Protein AF-0000000076089918 (afdb_homodimer)

Nearest PDB structures (foldseek):
  2jd4-assembly1_A  TM=7.701E-01  e=1.187E-10  Mus musculus
  1okq-assembly1_A  TM=7.398E-01  e=1.869E-10  Mus musculus
  2jd4-assembly2_B  TM=7.570E-01  e=4.628E-10  Mus musculus
  5mc9-assembly1_A  TM=7.676E-01  e=1.388E-08  Mus musculus
  2r1d-assembly9_I  TM=8.103E-01  e=3.249E-08  Rattus norvegicus

Sequence (406 aa):
MIAHFLIMIEIVRGMTINQKCQSPINILSAKGAYIEPLPKSRVRIDSLKKPFGNGHALSFDFKTTSLSGVLFYLNNANTKEFVGVEIASGFLTYHIKCRRLEAVLTVAAAKVDDGKWHSIVFRRKRKRGRLIVDGKHYFQNYRIACDTEGFASMTLGGIHPSDADFVDSFEGKPGHFEGCIKNVDNTAGILTLPKYTGVSECEMIAHFLIMIEIVRGMTINQKCQSPINILSAKGAYIEPLPKSRVRIDSLKKPFGNGHALSFDFKTTSLSGVLFYLNNANTKEFVGVEIASGFLTYHIKCRRLEAVLTVAAAKVDDGKWHSIVFRRKRKRGRLIVDGKHYFQNYRIACDTEGFASMTLGGIHPSDADFVDSFEGKPGHFEGCIKNVDNTAGILTLPKYTGVSECE

Radius of gyration: 25.66 Å; Cα contacts (8 Å, |Δi|>4): 1100; chains: 2; bounding box: 36×92×83 Å

Organism: Mytilus edulis (NCBI:txid6550)

InterPro domains:
  IPR001791 Laminin G domain [PF02210] (62-184)
  IPR001791 Laminin G domain [PS50025] (32-202)
  IPR001791 Laminin G domain [SM00282] (54-189)
  IPR001791 Laminin G domain [cd00110] (41-184)
  IPR013320 Concanavalin A-like lectin/glucanase domain superfamily [SSF49899] (51-184)
  IPR050372 Neurexin-related cell adhesion and synaptic protein [PTHR15036] (53-185)

Secondary structure (DSSP, 8-state):
--------------------S--S-BTTSTTBEEEPSSTT-EEEE--BSS-TTEEEEEEEEEEE--SEEEEEEEEETTTTEEEEEEEETTEEEEEEEETTEEEEEEEEEEE--SSSEEEEEEEEETTEEEEEETTEEEEEEEE----GGG--EEEESS--GGGTTT----SSPTT---EEEE----TT-BSSPPEEESEE---/--------------------S--S-BTTSTTBEEEPSSTT-EEEE--BSS-BTEEEEEEEEEEE--SEEEEEEEEETTTTEEEEEEEETTEEEEEEEETTEEEEEEEEEEE--SSSEEEEEEEEETTEEEEEETTEEEEEEEE----GGGB-EEEESS--GGGTTT----SSPTT---EEEE----TT-BSSPPEEESEE---

Solvent-accessible surface area (backbone atoms only — not comparable to full-atom values): 20567 Å² total; per-residue (Å²): 133,83,79,76,77,74,76,72,71,71,70,69,73,64,82,63,68,78,66,63,44,70,37,64,54,30,40,68,33,89,49,5,28,18,29,35,72,37,52,71,5,27,34,38,27,72,34,41,64,50,27,42,24,77,49,41,60,46,32,33,35,37,29,21,62,38,41,29,7,36,50,33,35,35,29,21,80,89,77,53,27,38,39,34,36,27,30,54,83,21,20,38,29,39,38,39,37,40,95,91,45,73,50,76,47,72,39,85,86,43,70,54,37,78,62,48,83,40,38,40,37,38,33,27,45,59,35,31,33,35,37,29,47,71,86,39,77,71,42,74,67,47,72,48,95,39,83,38,54,61,26,30,28,39,31,33,27,24,56,57,78,91,44,49,86,60,67,61,81,61,82,46,58,67,19,38,20,34,34,32,36,22,41,36,56,54,84,61,35,61,70,40,72,69,43,51,28,35,26,21,48,40,128,136,83,79,75,76,74,76,72,71,71,70,68,72,64,82,62,68,78,66,66,43,70,38,65,54,31,40,68,34,88,49,5,28,18,31,35,73,36,54,71,4,26,35,36,27,70,34,41,64,52,28,44,24,78,49,46,60,47,32,34,34,37,30,21,62,39,42,30,7,35,50,33,34,35,28,20,80,90,74,55,26,38,39,32,37,27,29,54,83,22,20,40,29,37,40,39,35,38,95,90,45,73,52,74,48,72,39,84,86,44,71,55,36,78,62,46,84,40,38,39,38,38,32,30,45,59,36,30,34,34,37,29,47,69,86,38,75,72,41,75,68,47,73,48,97,39,85,35,56,59,23,29,28,38,31,32,28,24,56,56,80,91,43,48,86,62,67,61,80,62,81,45,58,68,18,37,20,35,34,32,35,22,40,37,55,54,82,62,37,61,71,41,72,69,43,52,28,34,26,20,47,40,128

pLDDT: mean 79.24, std 20.35, range [19.47, 98.5]

Structure (mmCIF, N/CA/C/O backbone):
data_AF-0000000076089918-model_v1
#
loop_
_entity.id
_entity.type
_entity.pdbx_description
1 polymer 'Laminin G domain-containing protein'
#
loop_
_atom_site.group_PDB
_atom_site.id
_atom_site.type_symbol
_atom_site.label_atom_id
_atom_site.label_alt_id
_atom_site.label_comp_id
_atom_site.label_asym_id
_atom_site.label_entity_id
_atom_site.label_seq_id
_atom_site.pdbx_PDB_ins_code
_atom_site.Cartn_x
_atom_site.Cartn_y
_atom_site.Ca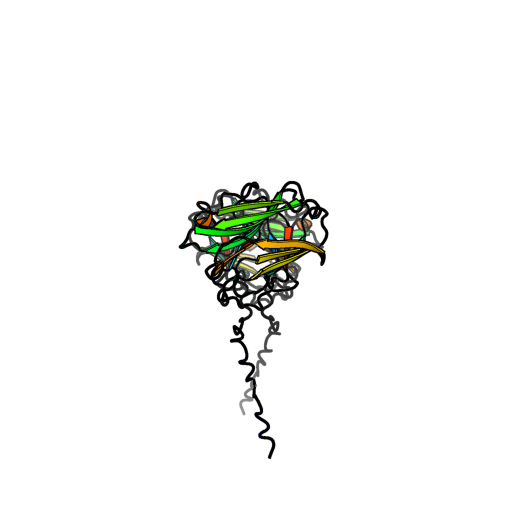rtn_z
_atom_site.occupancy
_atom_site.B_iso_or_equiv
_atom_site.auth_seq_id
_atom_site.auth_comp_id
_atom_site.auth_asym_id
_atom_site.auth_atom_id
_atom_site.pdbx_PDB_model_num
ATOM 1 N N . MET A 1 1 ? 4.102 19.062 61.062 1 23.31 1 MET A N 1
ATOM 2 C CA . MET A 1 1 ? 3.656 17.812 60.438 1 23.31 1 MET A CA 1
ATOM 3 C C . MET A 1 1 ? 3.383 18 58.969 1 23.31 1 MET A C 1
ATOM 5 O O . MET A 1 1 ? 2.467 18.719 58.562 1 23.31 1 MET A O 1
ATOM 9 N N . ILE A 1 2 ? 4.41 18.016 58.125 1 27.19 2 ILE A N 1
ATOM 10 C CA . ILE A 1 2 ? 4.402 18.375 56.719 1 27.19 2 ILE A CA 1
ATOM 11 C C . ILE A 1 2 ? 3.646 17.312 55.906 1 27.19 2 ILE A C 1
ATOM 13 O O . ILE A 1 2 ? 3.984 16.125 55.969 1 27.19 2 ILE A O 1
ATOM 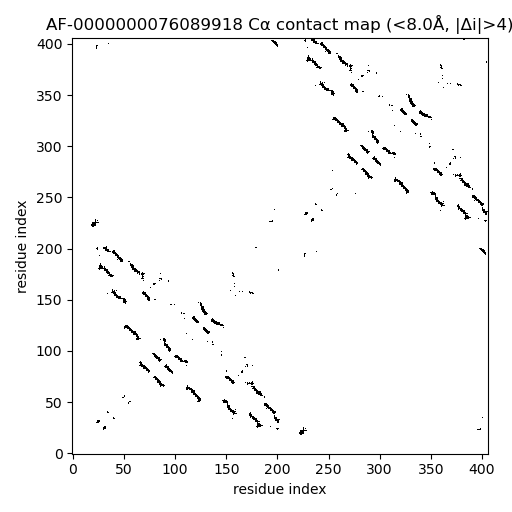17 N N . ALA A 1 3 ? 2.326 17.484 55.719 1 23.28 3 ALA A N 1
ATOM 18 C CA . ALA A 1 3 ? 1.454 16.625 54.938 1 23.28 3 ALA A CA 1
ATOM 19 C C . ALA A 1 3 ? 2.033 16.391 53.531 1 23.28 3 ALA A C 1
ATOM 21 O O . ALA A 1 3 ? 2.354 17.344 52.812 1 23.28 3 ALA A O 1
ATOM 22 N N . HIS A 1 4 ? 2.885 15.406 53.375 1 22.3 4 HIS A N 1
ATOM 23 C CA . HIS A 1 4 ? 3.426 14.961 52.094 1 22.3 4 HIS A CA 1
ATOM 24 C C . HIS A 1 4 ? 2.314 14.5 51.156 1 22.3 4 HIS A C 1
ATOM 26 O O . HIS A 1 4 ? 1.565 13.578 51.469 1 22.3 4 HIS A O 1
ATOM 32 N N . PHE A 1 5 ? 1.611 15.43 50.562 1 20.48 5 PHE A N 1
ATOM 33 C CA . PHE A 1 5 ? 0.637 15.016 49.562 1 20.48 5 PHE A CA 1
ATOM 34 C C . PHE A 1 5 ? 1.313 14.242 48.438 1 20.48 5 PHE A C 1
ATOM 36 O O . PHE A 1 5 ? 2.279 14.719 47.844 1 20.48 5 PHE A O 1
ATOM 43 N N . LEU A 1 6 ? 1.433 12.969 48.594 1 19.47 6 LEU A N 1
ATOM 44 C CA . LEU A 1 6 ? 1.857 12.07 47.531 1 19.47 6 LEU A CA 1
ATOM 45 C C . LEU A 1 6 ? 0.932 12.18 46.312 1 19.47 6 LEU A C 1
ATOM 47 O O . LEU A 1 6 ? -0.281 11.992 46.438 1 19.47 6 LEU A O 1
ATOM 51 N N . ILE A 1 7 ? 1.122 13.117 45.5 1 19.61 7 ILE A N 1
ATOM 52 C CA . ILE A 1 7 ? 0.353 13.164 44.281 1 19.61 7 ILE A CA 1
ATOM 53 C C . ILE A 1 7 ? 0.639 11.906 43.438 1 19.61 7 ILE A C 1
ATOM 55 O O . ILE A 1 7 ? 1.785 11.656 43.062 1 19.61 7 ILE A O 1
ATOM 59 N N . MET A 1 8 ? 0.025 10.82 43.812 1 20.38 8 MET A N 1
ATOM 60 C CA . MET A 1 8 ? 0.103 9.641 42.969 1 20.38 8 MET A CA 1
ATOM 61 C C . MET A 1 8 ? -0.402 9.961 41.562 1 20.38 8 MET A C 1
ATOM 63 O O . MET A 1 8 ? -1.531 10.422 41.375 1 20.38 8 MET A O 1
ATOM 67 N N . ILE A 1 9 ? 0.354 10.586 40.844 1 21.05 9 ILE A N 1
ATOM 68 C CA . ILE A 1 9 ? -0.038 10.742 39.469 1 21.05 9 ILE A CA 1
ATOM 69 C C . ILE A 1 9 ? -0.216 9.367 38.812 1 21.05 9 ILE A C 1
ATOM 71 O O . ILE A 1 9 ? 0.726 8.578 38.75 1 21.05 9 ILE A O 1
ATOM 75 N N . GLU A 1 10 ? -1.309 8.805 39.156 1 23.69 10 GLU A N 1
ATOM 76 C CA . GLU A 1 10 ? -1.645 7.621 38.375 1 23.69 10 GLU A CA 1
ATOM 77 C C . GLU A 1 10 ? -1.5 7.891 36.875 1 23.69 10 GLU A C 1
ATOM 79 O O . GLU A 1 10 ? -2.15 8.789 36.344 1 23.69 10 GLU A O 1
ATOM 84 N N . ILE A 1 11 ? -0.36 7.809 36.531 1 24.78 11 ILE A N 1
ATOM 85 C CA . ILE A 1 11 ? -0.115 7.773 35.094 1 24.78 11 ILE A CA 1
ATOM 86 C C . ILE A 1 11 ? -1.112 6.832 34.406 1 24.78 11 ILE A C 1
ATOM 88 O O . ILE A 1 11 ? -1.124 5.633 34.688 1 24.78 11 ILE A O 1
ATOM 92 N N . VAL A 1 12 ? -2.326 7.266 34.406 1 25.36 12 VAL A N 1
ATOM 93 C CA . VAL A 1 12 ? -3.279 6.496 33.625 1 25.36 12 VAL A CA 1
ATOM 94 C C . VAL A 1 12 ? -2.596 5.969 32.375 1 25.36 12 VAL A C 1
ATOM 96 O O . VAL A 1 12 ? -1.973 6.734 31.625 1 25.36 12 VAL A O 1
ATOM 99 N N . ARG A 1 13 ? -2.1 4.773 32.469 1 27.61 13 ARG A N 1
ATOM 100 C CA . ARG A 1 13 ? -1.708 3.941 31.344 1 27.61 13 ARG A CA 1
ATOM 101 C C . ARG A 1 13 ? -2.584 4.219 30.125 1 27.61 13 ARG A C 1
ATOM 103 O O . ARG A 1 13 ? -3.811 4.137 30.203 1 27.61 13 ARG A O 1
ATOM 110 N N . GLY A 1 14 ? -2.336 5.258 29.469 1 31.14 14 GLY A N 1
ATOM 111 C CA . GLY A 1 14 ? -3.002 5.527 28.203 1 31.14 14 GLY A CA 1
ATOM 112 C C . GLY A 1 14 ? -3.529 4.277 27.531 1 31.14 14 GLY A C 1
ATOM 113 O O . GLY A 1 14 ? -2.959 3.195 27.688 1 31.14 14 GLY A O 1
ATOM 114 N N . MET A 1 15 ? -4.848 4.145 27.453 1 32.41 15 MET A N 1
ATOM 115 C CA . MET A 1 15 ? -5.469 3.045 26.719 1 32.41 15 MET A CA 1
ATOM 116 C C . MET A 1 15 ? -4.59 2.604 25.547 1 32.41 15 MET A C 1
ATOM 118 O O . MET A 1 15 ? -4.277 3.402 24.672 1 32.41 15 MET A O 1
ATOM 122 N N . THR A 1 16 ? -3.516 1.963 25.844 1 34.06 16 THR A N 1
ATOM 123 C CA . THR A 1 16 ? -2.75 1.196 24.875 1 34.06 16 THR A CA 1
ATOM 124 C C . THR A 1 16 ? -3.678 0.509 23.875 1 34.06 16 THR A C 1
ATOM 126 O O . THR A 1 16 ? -4.551 -0.27 24.266 1 34.06 16 THR A O 1
ATOM 129 N N . ILE A 1 17 ? -4.262 1.271 22.984 1 36.66 17 ILE A N 1
ATOM 130 C CA . ILE A 1 17 ? -4.781 0.438 21.906 1 36.66 17 ILE A CA 1
ATOM 131 C C . ILE A 1 17 ? -4.039 -0.896 21.875 1 36.66 17 ILE A C 1
ATOM 133 O O . ILE A 1 17 ? -2.809 -0.926 21.812 1 36.66 17 ILE A O 1
ATOM 137 N N . ASN A 1 18 ? -4.336 -1.758 22.75 1 38.69 18 ASN A N 1
ATOM 138 C CA . ASN A 1 18 ? -3.93 -3.107 22.375 1 38.69 18 ASN A CA 1
ATOM 139 C C . ASN A 1 18 ? -3.77 -3.242 20.859 1 38.69 18 ASN A C 1
ATOM 141 O O . ASN A 1 18 ? -4.758 -3.346 20.125 1 38.69 18 ASN A O 1
ATOM 145 N N . GLN A 1 19 ? -3.068 -2.312 20.234 1 40.47 19 GLN A N 1
ATOM 146 C CA . GLN A 1 19 ? -2.762 -2.348 18.812 1 40.47 19 GLN A CA 1
ATOM 147 C C . GLN A 1 19 ? -2.547 -3.781 18.328 1 40.47 19 GLN A C 1
ATOM 149 O O . GLN A 1 19 ? -1.47 -4.348 18.516 1 40.47 19 GLN A O 1
ATOM 154 N N . LYS A 1 20 ? -3.424 -4.664 18.625 1 43.88 20 LYS A N 1
ATOM 155 C CA . LYS A 1 20 ? -3.34 -5.91 17.859 1 43.88 20 LYS A CA 1
ATOM 156 C C . LYS A 1 20 ? -2.676 -5.684 16.5 1 43.88 20 LYS A C 1
ATOM 158 O O . LYS A 1 20 ? -2.982 -4.707 15.812 1 43.88 20 LYS A O 1
ATOM 163 N N . CYS A 1 21 ? -1.581 -6.258 16.328 1 51.03 21 CYS A N 1
ATOM 164 C CA . CYS A 1 21 ? -0.66 -6.344 15.203 1 51.03 21 CYS A CA 1
ATOM 165 C C . CYS A 1 21 ? -1.411 -6.281 13.875 1 51.03 21 CYS A C 1
ATOM 167 O O . CYS A 1 21 ? -0.917 -6.758 12.859 1 51.03 21 CYS A O 1
ATOM 169 N N . GLN A 1 22 ? -2.701 -5.68 13.758 1 59.03 22 GLN A N 1
ATOM 170 C CA . GLN A 1 22 ? -3.355 -6.004 12.492 1 59.03 22 GLN A CA 1
ATOM 171 C C . GLN A 1 22 ? -2.996 -4.988 11.414 1 59.03 22 GLN A C 1
ATOM 173 O O . GLN A 1 22 ? -3.229 -3.789 11.578 1 59.03 22 GLN A O 1
ATOM 178 N N . SER A 1 23 ? -1.984 -5.273 10.625 1 74.31 23 SER A N 1
ATOM 179 C CA . SER A 1 23 ? -1.775 -4.539 9.383 1 74.31 23 SER A CA 1
ATOM 180 C C . SER A 1 23 ? -3.066 -4.434 8.578 1 74.31 23 SER A C 1
ATOM 182 O O . SER A 1 23 ? -3.76 -5.434 8.375 1 74.31 23 SER A O 1
ATOM 184 N N . PRO A 1 24 ? -3.439 -3.189 8.312 1 86.69 24 PRO A N 1
ATOM 185 C CA . PRO A 1 24 ? -4.664 -3.055 7.52 1 86.69 24 PRO A CA 1
ATOM 186 C C . PRO A 1 24 ? -4.543 -3.691 6.137 1 86.69 24 PRO A C 1
ATOM 188 O O . PRO A 1 24 ? -5.559 -3.969 5.488 1 86.69 24 PRO A O 1
ATOM 191 N N . ILE A 1 25 ? -3.359 -3.924 5.727 1 92.56 25 ILE A N 1
ATOM 192 C CA . ILE A 1 25 ? -3.076 -4.629 4.484 1 92.56 25 ILE A CA 1
ATOM 193 C C . ILE A 1 25 ? -2.352 -5.938 4.785 1 92.56 25 ILE A C 1
ATOM 195 O O . ILE A 1 25 ? -1.219 -5.93 5.273 1 92.56 25 ILE A O 1
ATOM 199 N N . ASN A 1 26 ? -3.033 -7.051 4.492 1 92.06 26 ASN A N 1
ATOM 200 C CA . ASN A 1 26 ? -2.49 -8.367 4.809 1 92.06 26 ASN A CA 1
ATOM 201 C C . ASN A 1 26 ? -3.113 -9.453 3.938 1 92.06 26 ASN A C 1
ATOM 203 O O . ASN A 1 26 ? -4.219 -9.922 4.215 1 92.06 26 ASN A O 1
ATOM 207 N N . ILE A 1 27 ? -2.389 -9.953 2.98 1 94.56 27 ILE A N 1
ATOM 208 C CA . ILE A 1 27 ? -2.941 -10.906 2.029 1 94.56 27 ILE A CA 1
ATOM 209 C C . ILE A 1 27 ? -3.145 -12.258 2.719 1 94.56 27 ILE A C 1
ATOM 211 O O . ILE A 1 27 ? -3.818 -13.141 2.182 1 94.56 27 ILE A O 1
ATOM 215 N N . LEU A 1 28 ? -2.482 -12.492 3.838 1 91.62 28 LEU A N 1
ATOM 216 C CA . LEU A 1 28 ? -2.564 -13.773 4.543 1 91.62 28 LEU A CA 1
ATOM 217 C C . LEU A 1 28 ? -3.828 -13.844 5.395 1 91.62 28 LEU A C 1
ATOM 219 O O . LEU A 1 28 ? -4.117 -14.875 6 1 91.62 28 LEU A O 1
ATOM 223 N N . SER A 1 29 ? -4.59 -12.734 5.434 1 90.5 29 SER A N 1
ATOM 224 C CA . SER A 1 29 ? -5.824 -12.672 6.211 1 90.5 29 SER A CA 1
ATOM 225 C C . SER A 1 29 ? -6.992 -12.195 5.352 1 90.5 29 SER A C 1
ATOM 227 O O . SER A 1 29 ? -6.828 -11.945 4.156 1 90.5 29 SER A O 1
ATOM 229 N N . ALA A 1 30 ? -8.188 -12.102 5.988 1 93.25 30 ALA A N 1
ATOM 230 C CA . ALA A 1 30 ? -9.398 -11.664 5.293 1 93.25 30 ALA A CA 1
ATOM 231 C C . ALA A 1 30 ? -9.312 -10.195 4.902 1 93.25 30 ALA A C 1
ATOM 233 O O . ALA A 1 30 ? -10.094 -9.719 4.078 1 93.25 30 ALA A O 1
ATOM 234 N N . LYS A 1 31 ? -8.367 -9.406 5.441 1 91.81 31 LYS A N 1
ATOM 235 C CA . LYS A 1 31 ? -8.211 -7.996 5.098 1 91.81 31 LYS A CA 1
ATOM 236 C C . LYS A 1 31 ? -7.746 -7.828 3.656 1 91.81 31 LYS A C 1
ATOM 238 O O . LYS A 1 31 ? -8.172 -6.906 2.959 1 91.81 31 LYS A O 1
ATOM 243 N N . GLY A 1 32 ? -6.801 -8.656 3.275 1 95.56 32 GLY A N 1
ATOM 244 C CA . GLY A 1 32 ? -6.328 -8.688 1.899 1 95.56 32 GLY A CA 1
ATOM 245 C C . GLY A 1 32 ? -5.5 -7.473 1.526 1 95.56 32 GLY A C 1
ATOM 246 O O . GLY A 1 32 ? -4.988 -6.77 2.4 1 95.56 32 GLY A O 1
ATOM 247 N N . ALA A 1 33 ? -5.285 -7.359 0.283 1 97.06 33 ALA A N 1
ATOM 248 C CA . ALA A 1 33 ? -4.617 -6.227 -0.353 1 97.06 33 ALA A CA 1
ATOM 249 C C . ALA A 1 33 ? -5.207 -5.949 -1.732 1 97.06 33 ALA A C 1
ATOM 251 O O . ALA A 1 33 ? -5.488 -6.875 -2.494 1 97.06 33 ALA A O 1
ATOM 252 N N . TYR A 1 34 ? -5.512 -4.695 -1.976 1 98 34 TYR A N 1
ATOM 253 C CA . TYR A 1 34 ? -5.844 -4.246 -3.324 1 98 34 TYR A CA 1
ATOM 254 C C . TYR A 1 34 ? -4.582 -3.92 -4.113 1 98 34 TYR A C 1
ATOM 256 O O . TYR A 1 34 ? -3.785 -3.076 -3.701 1 98 34 TYR A O 1
ATOM 264 N N . ILE A 1 35 ? -4.41 -4.602 -5.195 1 97.69 35 ILE A N 1
ATOM 265 C CA . ILE A 1 35 ? -3.275 -4.348 -6.074 1 97.69 35 ILE A CA 1
ATOM 266 C C . ILE A 1 35 ? -3.598 -3.18 -7.004 1 97.69 35 ILE A C 1
ATOM 268 O O . ILE A 1 35 ? -4.551 -3.244 -7.785 1 97.69 35 ILE A O 1
ATOM 272 N N . GLU A 1 36 ? -2.785 -2.127 -6.93 1 96.06 36 GLU A N 1
ATOM 273 C CA . GLU A 1 36 ? -3 -0.941 -7.754 1 96.06 36 GLU A CA 1
ATOM 274 C C . GLU A 1 36 ? -2.576 -1.19 -9.203 1 96.06 36 GLU A C 1
ATOM 276 O O . GLU A 1 36 ? -1.694 -2.012 -9.461 1 96.06 36 GLU A O 1
ATOM 281 N N . PRO A 1 37 ? -3.223 -0.455 -10.133 1 93.12 37 PRO A N 1
ATOM 282 C CA . PRO A 1 37 ? -2.836 -0.627 -11.531 1 93.12 37 PRO A CA 1
ATOM 283 C C . PRO A 1 37 ? -1.545 0.109 -11.883 1 93.12 37 PRO A C 1
ATOM 285 O O . PRO A 1 37 ? -1.546 0.986 -12.75 1 93.12 37 PRO A O 1
ATOM 288 N N . LEU A 1 38 ? -0.457 -0.185 -11.219 1 93.25 38 LEU A N 1
ATOM 289 C CA . LEU A 1 38 ? 0.894 0.286 -11.5 1 93.25 38 LEU A CA 1
ATOM 290 C C . LEU A 1 38 ? 1.762 -0.846 -12.039 1 93.25 38 LEU A C 1
ATOM 292 O O . LEU A 1 38 ? 1.635 -1.993 -11.609 1 93.25 38 LEU A O 1
ATOM 296 N N . PRO A 1 39 ? 2.666 -0.55 -12.93 1 91.44 39 PRO A N 1
ATOM 297 C CA . PRO A 1 39 ? 3.521 -1.608 -13.469 1 91.44 39 PRO A CA 1
ATOM 298 C C . PRO A 1 39 ? 4.312 -2.34 -12.391 1 91.44 39 PRO A C 1
ATOM 300 O O . PRO A 1 39 ? 4.629 -3.523 -12.547 1 91.44 39 PRO A O 1
ATOM 303 N N . LYS A 1 40 ? 4.559 -1.623 -11.32 1 93.56 40 LYS A N 1
ATOM 304 C CA . LYS A 1 40 ? 5.402 -2.215 -10.289 1 93.56 40 LYS A CA 1
ATOM 305 C C . LYS A 1 40 ? 4.562 -2.898 -9.211 1 93.56 40 LYS A C 1
ATOM 307 O O . LYS A 1 40 ? 5.105 -3.531 -8.305 1 93.56 40 LYS A O 1
ATOM 312 N N . SER A 1 41 ? 3.229 -2.797 -9.266 1 96.31 41 SER A N 1
ATOM 313 C CA . SER A 1 41 ? 2.379 -3.311 -8.195 1 96.31 41 SER A CA 1
ATOM 314 C C . SER A 1 41 ? 2.49 -4.828 -8.078 1 96.31 41 SER A C 1
ATOM 316 O O . SER A 1 41 ? 2.518 -5.531 -9.094 1 96.31 41 SER A O 1
ATOM 318 N N . ARG A 1 42 ? 2.604 -5.254 -6.852 1 96.38 42 ARG A N 1
ATOM 319 C CA . ARG A 1 42 ? 2.727 -6.68 -6.57 1 96.38 42 ARG A CA 1
ATOM 320 C C . ARG A 1 42 ? 2.822 -6.941 -5.07 1 96.38 42 ARG A C 1
ATOM 322 O O . ARG A 1 42 ? 3.08 -6.023 -4.293 1 96.38 42 ARG A O 1
ATOM 329 N N . VAL A 1 43 ? 2.637 -8.203 -4.766 1 96.56 43 VAL A N 1
ATOM 330 C CA . VAL A 1 43 ? 3.01 -8.719 -3.455 1 96.56 43 VAL A CA 1
ATOM 331 C C . VAL A 1 43 ? 3.988 -9.883 -3.615 1 96.56 43 VAL A C 1
ATOM 333 O O . VAL A 1 43 ? 3.74 -10.812 -4.387 1 96.56 43 VAL A O 1
ATOM 336 N N . ARG A 1 44 ? 5.113 -9.797 -2.928 1 95.19 44 ARG A N 1
ATOM 337 C CA . ARG A 1 44 ? 6.152 -10.812 -3.088 1 95.19 44 ARG A CA 1
ATOM 338 C C . ARG A 1 44 ? 6.422 -11.531 -1.77 1 95.19 44 ARG A C 1
ATOM 340 O O . ARG A 1 44 ? 6.539 -10.891 -0.721 1 95.19 44 ARG A O 1
ATOM 347 N N . ILE A 1 45 ? 6.418 -12.828 -1.814 1 92.31 45 ILE A N 1
ATOM 348 C CA . ILE A 1 45 ? 6.973 -13.688 -0.771 1 92.31 45 ILE A CA 1
ATOM 349 C C . ILE A 1 45 ? 8.25 -14.359 -1.279 1 92.31 45 ILE A C 1
ATOM 351 O O . ILE A 1 45 ? 8.188 -15.242 -2.133 1 92.31 45 ILE A O 1
ATOM 355 N N . ASP A 1 46 ? 9.289 -14.023 -0.702 1 91.19 46 ASP A N 1
ATOM 356 C CA . ASP A 1 46 ? 10.586 -14.406 -1.263 1 91.19 46 ASP A CA 1
ATOM 357 C C . ASP A 1 46 ? 10.938 -15.844 -0.911 1 91.19 46 ASP A C 1
ATOM 359 O O . ASP A 1 46 ? 11.656 -16.516 -1.654 1 91.19 46 ASP A O 1
ATOM 363 N N . SER A 1 47 ? 10.477 -16.266 0.221 1 87.06 47 SER A N 1
ATOM 364 C CA . SER A 1 47 ? 10.898 -17.594 0.647 1 87.06 47 SER A CA 1
ATOM 365 C C . SER A 1 47 ? 9.719 -18.391 1.2 1 87.06 47 SER A C 1
ATOM 367 O O . SER A 1 47 ? 9.07 -17.969 2.156 1 87.06 47 SER A O 1
ATOM 369 N N . LEU A 1 48 ? 9.492 -19.516 0.58 1 83.5 48 LEU A N 1
ATOM 370 C CA . LEU A 1 48 ? 8.484 -20.469 1.019 1 83.5 48 LEU A CA 1
ATOM 371 C C . LEU A 1 48 ? 9.133 -21.672 1.707 1 83.5 48 LEU A C 1
ATOM 373 O O . LEU A 1 48 ? 10.242 -22.062 1.355 1 83.5 48 LEU A O 1
ATOM 377 N N . LYS A 1 49 ? 8.617 -22.156 2.885 1 75.19 49 LYS A N 1
ATOM 378 C CA . LYS A 1 49 ? 9.188 -23.281 3.629 1 75.19 49 LYS A CA 1
ATOM 379 C C . LYS A 1 49 ? 9.117 -24.562 2.814 1 75.19 49 LYS A C 1
ATOM 381 O O . LYS A 1 49 ? 10.086 -25.328 2.76 1 75.19 49 LYS A O 1
ATOM 386 N N . LYS A 1 50 ? 7.844 -24.969 2.447 1 67.75 50 LYS A N 1
ATOM 387 C CA . LYS A 1 50 ? 7.695 -26.188 1.657 1 67.75 50 LYS A CA 1
ATOM 388 C C . LYS A 1 50 ? 7.449 -25.859 0.186 1 67.75 50 LYS A C 1
ATOM 390 O O . LYS A 1 50 ? 6.43 -25.266 -0.161 1 67.75 50 LYS A O 1
ATOM 395 N N . PRO A 1 51 ? 8.5 -26.156 -0.571 1 60.72 51 PRO A N 1
ATOM 396 C CA . PRO A 1 51 ? 8.336 -25.875 -1.999 1 60.72 51 PRO A CA 1
ATOM 397 C C . PRO A 1 51 ? 7.113 -26.547 -2.605 1 60.72 51 PRO A C 1
ATOM 399 O O . PRO A 1 51 ? 6.68 -27.594 -2.117 1 60.72 51 PRO A O 1
ATOM 402 N N . PHE A 1 52 ? 6.242 -25.922 -3.406 1 63.31 52 PHE A N 1
ATOM 403 C CA . PHE A 1 52 ? 5.004 -26.312 -4.07 1 63.31 52 PHE A CA 1
ATOM 404 C C . PHE A 1 52 ? 5.164 -27.672 -4.762 1 63.31 52 PHE A C 1
ATOM 406 O O . PHE A 1 52 ? 4.195 -28.422 -4.895 1 63.31 52 PHE A O 1
ATOM 413 N N . GLY A 1 53 ? 6.379 -28.281 -4.703 1 60.16 53 GLY A N 1
ATOM 414 C CA . GLY A 1 53 ? 6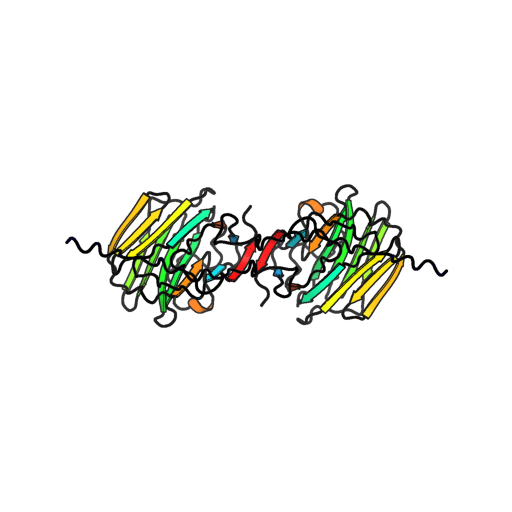.602 -29.562 -5.359 1 60.16 53 GLY A CA 1
ATOM 415 C C . GLY A 1 53 ? 6.227 -30.75 -4.492 1 60.16 53 GLY A C 1
ATOM 416 O O . GLY A 1 53 ? 6.082 -31.875 -4.988 1 60.16 53 GLY A O 1
ATOM 417 N N . ASN A 1 54 ? 5.852 -30.594 -3.305 1 61.53 54 ASN A N 1
ATOM 418 C CA . ASN A 1 54 ? 5.578 -31.75 -2.457 1 61.53 54 ASN A CA 1
ATOM 419 C C . ASN A 1 54 ? 4.082 -31.922 -2.217 1 61.53 54 ASN A C 1
ATOM 421 O O . ASN A 1 54 ? 3.674 -32.5 -1.215 1 61.53 54 ASN A O 1
ATOM 425 N N . GLY A 1 55 ? 3.34 -31.422 -3.188 1 62.5 55 GLY A N 1
ATOM 426 C CA . GLY A 1 55 ? 1.908 -31.641 -3.047 1 62.5 55 GLY A CA 1
ATOM 427 C C . GLY A 1 55 ? 1.214 -30.516 -2.293 1 62.5 55 GLY A C 1
ATOM 428 O O . GLY A 1 55 ? 0.001 -30.562 -2.074 1 62.5 55 GLY A O 1
ATOM 429 N N . HIS A 1 56 ? 1.856 -29.609 -1.98 1 66.81 56 HIS A N 1
ATOM 430 C CA . HIS A 1 56 ? 1.203 -28.531 -1.253 1 66.81 56 HIS A CA 1
ATOM 431 C C . HIS A 1 56 ? 0.431 -27.609 -2.199 1 66.81 56 HIS A C 1
ATOM 433 O O . HIS A 1 56 ? 0.83 -27.422 -3.35 1 66.81 56 HIS A O 1
ATOM 439 N N . ALA A 1 57 ? -0.744 -27.25 -1.646 1 77.31 57 ALA A N 1
ATOM 440 C CA . ALA A 1 57 ? -1.659 -26.422 -2.422 1 77.31 57 ALA A CA 1
ATOM 441 C C . ALA A 1 57 ? -1.477 -24.938 -2.082 1 77.31 57 ALA A C 1
ATOM 443 O O . ALA A 1 57 ? -1.217 -24.594 -0.93 1 77.31 57 ALA A O 1
ATOM 444 N N . LEU A 1 58 ? -1.452 -24.141 -3.123 1 85.5 58 LEU A N 1
ATOM 445 C CA . LEU A 1 58 ? -1.601 -22.688 -2.975 1 85.5 58 LEU A CA 1
ATOM 446 C C . LEU A 1 58 ? -3.051 -22.266 -3.184 1 85.5 58 LEU A C 1
ATOM 448 O O . LEU A 1 58 ? -3.678 -22.656 -4.172 1 85.5 58 LEU A O 1
ATOM 452 N N . SER A 1 59 ? -3.588 -21.641 -2.223 1 92.31 59 SER A N 1
ATOM 453 C CA . SER A 1 59 ? -4.969 -21.188 -2.373 1 92.31 59 SER A CA 1
ATOM 454 C C . SER A 1 59 ? -5.129 -19.75 -1.907 1 92.31 59 SER A C 1
ATOM 456 O O . SER A 1 59 ? -4.457 -19.312 -0.969 1 92.31 59 SER A O 1
ATOM 458 N N . PHE A 1 60 ? -5.961 -19.031 -2.525 1 96.19 60 PHE A N 1
ATOM 459 C CA . PHE A 1 60 ? -6.312 -17.672 -2.131 1 96.19 60 PHE A CA 1
ATOM 460 C C . PHE A 1 60 ? -7.602 -17.234 -2.811 1 96.19 60 PHE A C 1
ATOM 462 O O . PHE A 1 60 ? -8.125 -17.938 -3.68 1 96.19 60 PHE A O 1
ATOM 469 N N . ASP A 1 61 ? -8.148 -16.109 -2.395 1 97.81 61 ASP A N 1
ATOM 470 C CA . ASP A 1 61 ? -9.297 -15.445 -3.014 1 97.81 61 ASP A CA 1
ATOM 471 C C . ASP A 1 61 ? -8.875 -14.172 -3.742 1 97.81 61 ASP A C 1
ATOM 473 O O . ASP A 1 61 ? -7.938 -13.492 -3.318 1 97.81 61 ASP A O 1
ATOM 477 N N . PHE A 1 62 ? -9.578 -13.93 -4.82 1 97.75 62 PHE A N 1
ATOM 478 C CA . PHE A 1 62 ? -9.289 -12.688 -5.531 1 97.75 62 PHE A CA 1
ATOM 479 C C . PHE A 1 62 ? -10.555 -12.109 -6.145 1 97.75 62 PHE A C 1
ATOM 481 O O . PHE A 1 62 ? -11.531 -12.82 -6.352 1 97.75 62 PHE A O 1
ATOM 488 N N . LYS A 1 63 ? -10.57 -10.844 -6.348 1 98.12 63 LYS A N 1
ATOM 489 C CA . LYS A 1 63 ? -11.656 -10.062 -6.938 1 98.12 63 LYS A CA 1
ATOM 490 C C . LYS A 1 63 ? -11.109 -9.016 -7.906 1 98.12 63 LYS A C 1
ATOM 492 O O . LYS A 1 63 ? -10.172 -8.281 -7.582 1 98.12 63 LYS A O 1
ATOM 497 N N . THR A 1 64 ? -11.672 -9.062 -9.133 1 96.88 64 THR A N 1
ATOM 498 C CA . THR A 1 64 ? -11.18 -8.117 -10.133 1 96.88 64 THR A CA 1
ATOM 499 C C . THR A 1 64 ? -12.219 -7.891 -11.219 1 96.88 64 THR A C 1
ATOM 501 O O . THR A 1 64 ? -13.133 -8.703 -11.398 1 96.88 64 THR A O 1
ATOM 504 N N . THR A 1 65 ? -12.109 -6.762 -11.875 1 95.81 65 THR A N 1
ATOM 505 C CA . THR A 1 65 ? -12.836 -6.52 -13.117 1 95.81 65 THR A CA 1
ATOM 506 C C . THR A 1 65 ? -11.867 -6.371 -14.289 1 95.81 65 THR A C 1
ATOM 508 O O . THR A 1 65 ? -12.281 -6.051 -15.406 1 95.81 65 THR A O 1
ATOM 511 N N . SER A 1 66 ? -10.609 -6.617 -13.977 1 93.88 66 SER A N 1
ATOM 512 C CA . SER A 1 66 ? -9.602 -6.488 -15.023 1 93.88 66 SER A CA 1
ATOM 513 C C . SER A 1 66 ? -9.68 -7.641 -16.016 1 93.88 66 SER A C 1
ATOM 515 O O . SER A 1 66 ? -9.875 -8.797 -15.625 1 93.88 66 SER A O 1
ATOM 517 N N . LEU A 1 67 ? -9.43 -7.348 -17.266 1 92.12 67 LEU A N 1
ATOM 518 C CA . LEU A 1 67 ? -9.477 -8.352 -18.328 1 92.12 67 LEU A CA 1
ATOM 519 C C . LEU A 1 67 ? -8.148 -9.086 -18.438 1 92.12 67 LEU A C 1
ATOM 521 O O . LEU A 1 67 ? -8.07 -10.141 -19.078 1 92.12 67 LEU A O 1
ATOM 525 N N . SER A 1 68 ? -7.176 -8.414 -17.812 1 92.06 68 SER A N 1
ATOM 526 C CA . SER A 1 68 ? -5.848 -9.016 -17.922 1 92.06 68 SER A CA 1
ATOM 527 C C . SER A 1 68 ? -5.02 -8.758 -16.672 1 92.06 68 SER A C 1
ATOM 529 O O . SER A 1 68 ? -5.332 -7.859 -15.891 1 92.06 68 SER A O 1
ATOM 531 N N . GLY A 1 69 ? -3.977 -9.602 -16.516 1 93.81 69 GLY A N 1
ATOM 532 C CA . GLY A 1 69 ? -3.02 -9.414 -15.445 1 93.81 69 GLY A CA 1
ATOM 533 C C . GLY A 1 69 ? -2.529 -10.711 -14.844 1 93.81 69 GLY A C 1
ATOM 534 O O . GLY A 1 69 ? -3.254 -11.711 -14.828 1 93.81 69 GLY A O 1
ATOM 535 N N . VAL A 1 70 ? -1.345 -10.609 -14.367 1 94.62 70 VAL A N 1
ATOM 536 C CA . VAL A 1 70 ? -0.771 -11.758 -13.672 1 94.62 70 VAL A CA 1
ATOM 537 C C . VAL A 1 70 ? -1.43 -11.906 -12.297 1 94.62 70 VAL A C 1
ATOM 539 O O . VAL A 1 70 ? -1.451 -10.969 -11.508 1 94.62 70 VAL A O 1
ATOM 542 N N . LEU A 1 71 ? -2.014 -13.047 -12.086 1 94.19 71 LEU A N 1
ATOM 543 C CA . LEU A 1 71 ? -2.602 -13.305 -10.773 1 94.19 71 LEU A CA 1
ATOM 544 C C . LEU A 1 71 ? -1.535 -13.742 -9.781 1 94.19 71 LEU A C 1
ATOM 546 O O . LEU A 1 71 ? -1.401 -13.156 -8.703 1 94.19 71 LEU A O 1
ATOM 550 N N . PHE A 1 72 ? -0.8 -14.758 -10.133 1 93.88 72 PHE A N 1
ATOM 551 C CA . PHE A 1 72 ? 0.321 -15.188 -9.305 1 93.88 72 PHE A CA 1
ATOM 552 C C . PHE A 1 72 ? 1.302 -16.031 -10.117 1 93.88 72 PHE A C 1
ATOM 554 O O . PHE A 1 72 ? 0.958 -16.531 -11.188 1 93.88 72 PHE A O 1
ATOM 561 N N . TYR A 1 73 ? 2.453 -16.172 -9.516 1 91.19 73 TYR A N 1
ATOM 562 C CA . TYR A 1 73 ? 3.357 -17.203 -10.008 1 91.19 73 TYR A CA 1
ATOM 563 C C . TYR A 1 73 ? 4.348 -17.625 -8.922 1 91.19 73 TYR A C 1
ATOM 565 O O . TYR A 1 73 ? 4.68 -16.828 -8.039 1 91.19 73 TYR A O 1
ATOM 573 N N . LEU A 1 74 ? 4.742 -18.859 -9.047 1 90.44 74 LEU A N 1
ATOM 574 C CA . LEU A 1 74 ? 5.859 -19.438 -8.305 1 90.44 74 LEU A CA 1
ATOM 575 C C . LEU A 1 74 ? 7.09 -19.578 -9.188 1 90.44 74 LEU A C 1
ATOM 577 O O . LEU A 1 74 ? 6.969 -19.828 -10.391 1 90.44 74 LEU A O 1
ATOM 581 N N . ASN A 1 75 ? 8.227 -19.391 -8.531 1 89.5 75 ASN A N 1
ATOM 582 C CA . ASN A 1 75 ? 9.375 -19.5 -9.422 1 89.5 75 ASN A CA 1
ATOM 583 C C . ASN A 1 75 ? 10.602 -20.016 -8.688 1 89.5 75 ASN A C 1
ATOM 585 O O . ASN A 1 75 ? 10.648 -20.016 -7.457 1 89.5 75 ASN A O 1
ATOM 589 N N . ASN A 1 76 ? 11.492 -20.547 -9.469 1 89.38 76 ASN A N 1
ATOM 590 C CA . ASN A 1 76 ? 12.883 -20.828 -9.125 1 89.38 76 ASN A CA 1
ATOM 591 C C . ASN A 1 76 ? 13.844 -19.953 -9.914 1 89.38 76 ASN A C 1
ATOM 593 O O . ASN A 1 76 ? 14.078 -20.203 -11.102 1 89.38 76 ASN A O 1
ATOM 597 N N . ALA A 1 77 ? 14.359 -18.984 -9.219 1 88.88 77 ALA A N 1
ATOM 598 C CA . ALA A 1 77 ? 15.188 -17.984 -9.898 1 88.88 77 ALA A CA 1
ATOM 599 C C . ALA A 1 77 ? 16.5 -18.609 -10.367 1 88.88 77 ALA A C 1
ATOM 601 O O . ALA A 1 77 ? 17.078 -18.172 -11.367 1 88.88 77 ALA A O 1
ATOM 602 N N . ASN A 1 78 ? 17 -19.609 -9.688 1 89.25 78 ASN A N 1
ATOM 603 C CA . ASN A 1 78 ? 18.25 -20.266 -10.055 1 89.25 78 ASN A CA 1
ATOM 604 C C . ASN A 1 78 ? 18.141 -21 -11.383 1 89.25 78 ASN A C 1
ATOM 606 O O . ASN A 1 78 ? 19.047 -20.922 -12.219 1 89.25 78 ASN A O 1
ATOM 610 N N . THR A 1 79 ? 17.047 -21.672 -11.602 1 89.31 79 THR A N 1
ATOM 611 C CA . THR A 1 79 ? 16.875 -22.453 -12.812 1 89.31 79 THR A CA 1
ATOM 612 C C . THR A 1 79 ? 16.062 -21.688 -13.844 1 89.31 79 THR A C 1
ATOM 614 O O . THR A 1 79 ? 15.891 -22.141 -14.977 1 89.31 79 THR A O 1
ATOM 617 N N . LYS A 1 80 ? 15.516 -20.438 -13.453 1 90.44 80 LYS A N 1
ATOM 618 C CA . LYS A 1 80 ? 14.719 -19.578 -14.312 1 90.44 80 LYS A CA 1
ATOM 619 C C . LYS A 1 80 ? 13.445 -20.281 -14.773 1 90.44 80 LYS A C 1
ATOM 621 O O . LYS A 1 80 ? 13.125 -20.281 -15.969 1 90.44 80 LYS A O 1
ATOM 626 N N . GLU A 1 81 ? 12.82 -21 -13.945 1 88.94 81 GLU A N 1
ATOM 627 C CA . GLU A 1 81 ? 11.57 -21.719 -14.164 1 88.94 81 GLU A CA 1
ATOM 628 C C . GLU A 1 81 ? 10.43 -21.094 -13.367 1 88.94 81 GLU A C 1
ATOM 630 O O . GLU A 1 81 ? 10.656 -20.484 -12.32 1 88.94 81 GLU A O 1
ATOM 635 N N . PHE A 1 82 ? 9.211 -21.234 -13.914 1 89.38 82 PHE A N 1
ATOM 636 C CA . PHE A 1 82 ? 8.078 -20.719 -13.148 1 89.38 82 PHE A CA 1
ATOM 637 C C . PHE A 1 82 ? 6.785 -21.406 -13.562 1 89.38 82 PHE A C 1
ATOM 639 O O . PHE A 1 82 ? 6.719 -22.031 -14.633 1 89.38 82 PHE A O 1
ATOM 646 N N . VAL A 1 83 ? 5.828 -21.375 -12.719 1 87.94 83 VAL A N 1
ATOM 647 C CA . VAL A 1 83 ? 4.441 -21.75 -12.969 1 87.94 83 VAL A CA 1
ATOM 648 C C . VAL A 1 83 ? 3.506 -20.672 -12.445 1 87.94 83 VAL A C 1
ATOM 650 O O . VAL A 1 83 ? 3.76 -20.078 -11.391 1 87.94 83 VAL A O 1
ATOM 653 N N . GLY A 1 84 ? 2.527 -20.359 -13.219 1 89 84 GLY A N 1
ATOM 654 C CA . GLY A 1 84 ? 1.649 -19.297 -12.75 1 89 84 GLY A CA 1
ATOM 655 C C . GLY A 1 84 ? 0.347 -19.203 -13.523 1 89 84 GLY A C 1
ATOM 656 O O . GLY A 1 84 ? 0.103 -20.016 -14.422 1 89 84 GLY A O 1
ATOM 657 N N . VAL A 1 85 ? -0.476 -18.344 -13.047 1 90.75 85 VAL A N 1
ATOM 658 C CA . VAL A 1 85 ? -1.785 -18.109 -13.648 1 90.75 85 VAL A CA 1
ATOM 659 C C . VAL A 1 85 ? -1.951 -16.625 -13.969 1 90.75 85 VAL A C 1
ATOM 661 O O . VAL A 1 85 ? -1.584 -15.766 -13.164 1 90.75 85 VAL A O 1
ATOM 664 N N . GLU A 1 86 ? -2.484 -16.328 -15.148 1 92.44 86 GLU A N 1
ATOM 665 C CA . GLU A 1 86 ? -2.869 -14.977 -15.516 1 92.44 86 GLU A CA 1
ATOM 666 C C . GLU A 1 86 ? -4.328 -14.922 -15.961 1 92.44 86 GLU A C 1
ATOM 668 O O . GLU A 1 86 ? -4.93 -15.953 -16.266 1 92.44 86 GLU A O 1
ATOM 673 N N . ILE A 1 87 ? -4.863 -13.766 -15.844 1 92.5 87 ILE A N 1
ATOM 674 C CA . ILE A 1 87 ? -6.125 -13.461 -16.516 1 92.5 87 ILE A CA 1
ATOM 675 C C . ILE A 1 87 ? -5.844 -12.906 -17.906 1 92.5 87 ILE A C 1
ATOM 677 O O . ILE A 1 87 ? -5.07 -11.961 -18.062 1 92.5 87 ILE A O 1
ATOM 681 N N . ALA A 1 88 ? -6.32 -13.562 -18.906 1 89.44 88 ALA A N 1
ATOM 682 C CA . ALA A 1 88 ? -6.238 -13.133 -20.297 1 89.44 88 ALA A CA 1
ATOM 683 C C . ALA A 1 88 ? -7.625 -13.062 -20.938 1 89.44 88 ALA A C 1
ATOM 685 O O . ALA A 1 88 ? -8.297 -14.086 -21.078 1 89.44 88 ALA A O 1
ATOM 686 N N . SER A 1 89 ? -7.984 -11.812 -21.25 1 88.5 89 SER A N 1
ATOM 687 C CA . SER A 1 89 ? -9.305 -11.57 -21.812 1 88.5 89 SER A CA 1
ATOM 688 C C . SER A 1 89 ? -10.406 -12.086 -20.891 1 88.5 89 SER A C 1
ATOM 690 O O . SER A 1 89 ? -11.383 -12.68 -21.344 1 88.5 89 SER A O 1
ATOM 692 N N . GLY A 1 90 ? -10.133 -11.953 -19.625 1 89.44 90 GLY A N 1
ATOM 693 C CA . GLY A 1 90 ? -11.109 -12.305 -18.609 1 89.44 90 GLY A CA 1
ATOM 694 C C . GLY A 1 90 ? -11.055 -13.766 -18.203 1 89.44 90 GLY A C 1
ATOM 695 O O . GLY A 1 90 ? -11.727 -14.18 -17.25 1 89.44 90 GLY A O 1
ATOM 696 N N . PHE A 1 91 ? -10.195 -14.531 -18.906 1 88.81 91 PHE A N 1
ATOM 697 C CA . PHE A 1 91 ? -10.117 -15.961 -18.641 1 88.81 91 PHE A CA 1
ATOM 698 C C . PHE A 1 91 ? -8.812 -16.312 -17.922 1 88.81 91 PHE A C 1
ATOM 700 O O . PHE A 1 91 ? -7.785 -15.664 -18.156 1 88.81 91 PHE A O 1
ATOM 707 N N . LEU A 1 92 ? -8.922 -17.328 -17.094 1 90.12 92 LEU A N 1
ATOM 708 C CA . LEU A 1 92 ? -7.711 -17.797 -16.438 1 90.12 92 LEU A CA 1
ATOM 709 C C . LEU A 1 92 ? -6.855 -18.625 -17.375 1 90.12 92 LEU A C 1
ATOM 711 O O . LEU A 1 92 ? -7.371 -19.484 -18.109 1 90.12 92 LEU A O 1
ATOM 715 N N . THR A 1 93 ? -5.676 -18.281 -17.438 1 87.06 93 THR A N 1
ATOM 716 C CA . THR A 1 93 ? -4.699 -18.969 -18.281 1 87.06 93 THR A CA 1
ATOM 717 C C . THR A 1 93 ? -3.516 -19.453 -17.438 1 87.06 93 THR A C 1
ATOM 719 O O . THR A 1 93 ? -2.936 -18.672 -16.672 1 87.06 93 THR A O 1
ATOM 722 N N . TYR A 1 94 ? -3.221 -20.719 -17.609 1 85.88 94 TYR A N 1
ATOM 723 C CA . TYR A 1 94 ? -2.148 -21.344 -16.859 1 85.88 94 TYR A CA 1
ATOM 724 C C . TYR A 1 94 ? -0.859 -21.391 -17.672 1 85.88 94 TYR A C 1
ATOM 726 O O . TYR A 1 94 ? -0.882 -21.688 -18.859 1 85.88 94 TYR A O 1
ATOM 734 N N . HIS A 1 95 ? 0.279 -21.047 -16.969 1 85.75 95 HIS A N 1
ATOM 735 C CA . HIS A 1 95 ? 1.6 -21.047 -17.594 1 85.75 95 HIS A CA 1
ATOM 736 C C . HIS A 1 95 ? 2.572 -21.922 -16.797 1 85.75 95 HIS A C 1
ATOM 738 O O . HIS A 1 95 ? 2.586 -21.875 -15.562 1 85.75 95 HIS A O 1
ATOM 744 N N . ILE A 1 96 ? 3.35 -22.719 -17.5 1 85 96 ILE A N 1
ATOM 745 C CA . ILE A 1 96 ? 4.449 -23.453 -16.875 1 85 96 ILE A CA 1
ATOM 746 C C . ILE A 1 96 ? 5.672 -23.422 -17.781 1 85 96 ILE A C 1
ATOM 748 O O . ILE A 1 96 ? 5.551 -23.641 -19 1 85 96 ILE A O 1
ATOM 752 N N . LYS A 1 97 ? 6.727 -23 -17.266 1 86.06 97 LYS A N 1
ATOM 753 C CA . LYS A 1 97 ? 8.008 -22.984 -17.969 1 86.06 97 LYS A CA 1
ATOM 754 C C . LYS A 1 97 ? 9.078 -23.734 -17.172 1 86.06 97 LYS A C 1
ATOM 756 O O . LYS A 1 97 ? 9.445 -23.312 -16.078 1 86.06 97 LYS A O 1
ATOM 761 N N . CYS A 1 98 ? 9.531 -24.812 -17.734 1 83.31 98 CYS A N 1
ATOM 762 C CA . CYS A 1 98 ? 10.641 -25.594 -17.188 1 83.31 98 CYS A CA 1
ATOM 763 C C . CYS A 1 98 ? 11.734 -25.781 -18.234 1 83.31 98 CYS A C 1
ATOM 765 O O . CYS A 1 98 ? 11.609 -25.297 -19.359 1 83.31 98 CYS A O 1
ATOM 767 N N . ARG A 1 99 ? 12.953 -26.172 -17.859 1 76.12 99 ARG A N 1
ATOM 768 C CA . ARG A 1 99 ? 14.156 -26.25 -18.672 1 76.12 99 ARG A CA 1
ATOM 769 C C . ARG A 1 99 ? 13.82 -26.562 -20.125 1 76.12 99 ARG A C 1
ATOM 771 O O . ARG A 1 99 ? 14.242 -25.828 -21.031 1 76.12 99 ARG A O 1
ATOM 778 N N . ARG A 1 100 ? 13.219 -27.578 -20.516 1 70.06 100 ARG A N 1
ATOM 779 C CA . ARG A 1 100 ? 13.008 -27.922 -21.922 1 70.06 100 ARG A CA 1
ATOM 780 C C . ARG A 1 100 ? 11.523 -27.953 -22.266 1 70.06 100 ARG A C 1
ATOM 782 O O . ARG A 1 100 ? 11.117 -28.562 -23.25 1 70.06 100 ARG A O 1
ATOM 789 N N . LEU A 1 101 ? 10.648 -27.312 -21.391 1 75.25 101 LEU A N 1
ATOM 790 C CA . LEU A 1 101 ? 9.219 -27.391 -21.641 1 75.25 101 LEU A CA 1
ATOM 791 C C . LEU A 1 101 ? 8.516 -26.094 -21.234 1 75.25 101 LEU A C 1
ATOM 793 O O . LEU A 1 101 ? 8.836 -25.516 -20.203 1 75.25 101 LEU A O 1
ATOM 797 N N . GLU A 1 102 ? 7.801 -25.547 -22.141 1 78.31 102 GLU A N 1
ATOM 798 C CA . GLU A 1 102 ? 6.887 -24.438 -21.875 1 78.31 102 GLU A CA 1
ATOM 799 C C . GLU A 1 102 ? 5.469 -24.766 -22.328 1 78.31 102 GLU A C 1
ATOM 801 O O . GLU A 1 102 ? 5.273 -25.281 -23.438 1 78.31 102 GLU A O 1
ATOM 806 N N . ALA A 1 103 ? 4.516 -24.625 -21.469 1 77.38 103 ALA A N 1
ATOM 807 C CA . ALA A 1 103 ? 3.127 -24.922 -21.812 1 77.38 103 ALA A CA 1
ATOM 808 C C . ALA A 1 103 ? 2.186 -23.844 -21.297 1 77.38 103 ALA A C 1
ATOM 810 O O . ALA A 1 103 ? 2.439 -23.234 -20.266 1 77.38 103 ALA A O 1
ATOM 811 N N . VAL A 1 104 ? 1.225 -23.5 -22.062 1 80.88 104 VAL A N 1
ATOM 812 C CA . VAL A 1 104 ? 0.16 -22.562 -21.719 1 80.88 104 VAL A CA 1
ATOM 813 C C . VAL A 1 104 ? -1.198 -23.234 -21.891 1 80.88 104 VAL A C 1
ATOM 815 O O . VAL A 1 104 ? -1.469 -23.859 -22.922 1 80.88 104 VAL A O 1
ATOM 818 N N . LEU A 1 105 ? -1.969 -23.25 -20.812 1 76 105 LEU A N 1
ATOM 819 C CA . LEU A 1 105 ? -3.307 -23.828 -20.844 1 76 105 LEU A CA 1
ATOM 820 C C . LEU A 1 105 ? -4.359 -22.797 -20.453 1 76 105 LEU A C 1
ATOM 822 O O . LEU A 1 105 ? -4.273 -22.203 -19.375 1 76 105 LEU A O 1
ATOM 826 N N . THR A 1 106 ? -5.223 -22.438 -21.359 1 73.62 106 THR A N 1
ATOM 827 C CA . THR A 1 106 ? -6.328 -21.531 -21.062 1 73.62 106 THR A CA 1
ATOM 828 C C . THR A 1 106 ? -7.539 -22.297 -20.547 1 73.62 106 THR A C 1
ATOM 830 O O . THR A 1 106 ? -7.914 -23.328 -21.125 1 73.62 106 THR A O 1
ATOM 833 N N . VAL A 1 107 ? -7.949 -21.797 -19.406 1 70.06 107 VAL A N 1
ATOM 834 C CA . VAL A 1 107 ? -9.164 -22.391 -18.875 1 70.06 107 VAL A CA 1
ATOM 835 C C . VAL A 1 107 ? -10.391 -21.656 -19.438 1 70.06 107 VAL A C 1
ATOM 837 O O . VAL A 1 107 ? -10.664 -20.531 -19.047 1 70.06 107 VAL A O 1
ATOM 840 N N . ALA A 1 108 ? -11.07 -22.109 -20.469 1 62.88 108 ALA A N 1
ATOM 841 C CA . ALA A 1 108 ? -12.141 -21.453 -21.203 1 62.88 108 ALA A CA 1
ATOM 842 C C . ALA A 1 108 ? -13.352 -21.203 -20.312 1 62.88 108 ALA A C 1
ATOM 844 O O . ALA A 1 108 ? -14.07 -20.219 -20.516 1 62.88 108 ALA A O 1
ATOM 845 N N . ALA A 1 109 ? -13.562 -21.906 -19.359 1 69.19 109 ALA A N 1
ATOM 846 C CA . ALA A 1 109 ? -14.867 -21.766 -18.719 1 69.19 109 ALA A CA 1
ATOM 847 C C . ALA A 1 109 ? -14.758 -20.938 -17.438 1 69.19 109 ALA A C 1
ATOM 849 O O . ALA A 1 109 ? -15.75 -20.75 -16.719 1 69.19 109 ALA A O 1
ATOM 850 N N . ALA A 1 110 ? -13.664 -20.344 -17.281 1 79.81 110 ALA A N 1
ATOM 851 C CA . ALA A 1 110 ? -13.555 -19.625 -16.016 1 79.81 110 ALA A CA 1
ATOM 852 C C . ALA A 1 110 ? -13.32 -18.141 -16.25 1 79.81 110 ALA A C 1
ATOM 854 O O . ALA A 1 110 ? -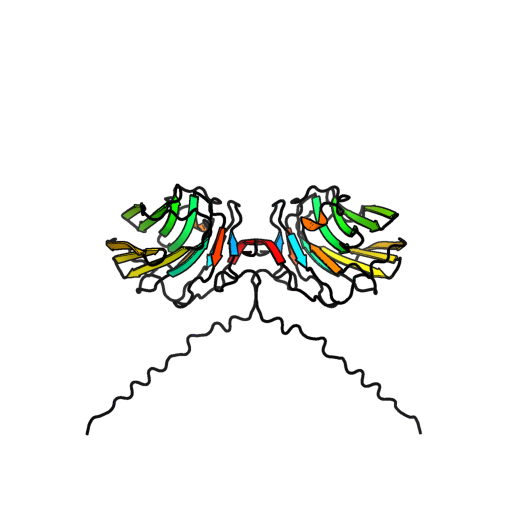12.188 -17.672 -16.172 1 79.81 110 ALA A O 1
ATOM 855 N N . LYS A 1 111 ? -14.43 -17.453 -16.625 1 88.81 111 LYS A N 1
ATOM 856 C CA . LYS A 1 111 ? -14.344 -15.992 -16.625 1 88.81 111 LYS A CA 1
ATOM 857 C C . LYS A 1 111 ? -14.406 -15.43 -15.211 1 88.81 111 LYS A C 1
ATOM 859 O O . LYS A 1 111 ? -15.219 -15.875 -14.398 1 88.81 111 LYS A O 1
ATOM 864 N N . VAL A 1 112 ? -13.477 -14.5 -14.883 1 93.75 112 VAL A N 1
ATOM 865 C CA . VAL A 1 112 ? -13.352 -14.141 -13.469 1 93.75 112 VAL A CA 1
ATOM 866 C C . VAL A 1 112 ? -13.32 -12.625 -13.328 1 93.75 112 VAL A C 1
ATOM 868 O O . VAL A 1 112 ? -13.047 -12.102 -12.242 1 93.75 112 VAL A O 1
ATOM 871 N N . ASP A 1 113 ? -13.648 -11.852 -14.375 1 94.25 113 ASP A N 1
ATOM 872 C CA . ASP A 1 113 ? -13.531 -10.398 -14.359 1 94.25 113 ASP A CA 1
ATOM 873 C C . ASP A 1 113 ? -14.875 -9.742 -14.031 1 94.25 113 ASP A C 1
ATOM 875 O O . ASP A 1 113 ? -15.203 -8.688 -14.57 1 94.25 113 ASP A O 1
ATOM 879 N N . ASP A 1 114 ? -15.711 -10.352 -13.188 1 96.19 114 ASP A N 1
ATOM 880 C CA . ASP A 1 114 ? -17.078 -9.898 -12.945 1 96.19 114 ASP A CA 1
ATOM 881 C C . ASP A 1 114 ? -17.156 -9.07 -11.664 1 96.19 114 ASP A C 1
ATOM 883 O O . ASP A 1 114 ? -18.25 -8.656 -11.258 1 96.19 114 ASP A O 1
ATOM 887 N N . GLY A 1 115 ? -16.094 -8.844 -10.93 1 96.25 115 GLY A N 1
ATOM 888 C CA . GLY A 1 115 ? -16.094 -8.039 -9.719 1 96.25 115 GLY A CA 1
ATOM 889 C C . GLY A 1 115 ? -16.578 -8.805 -8.5 1 96.25 115 GLY A C 1
ATOM 890 O O . GLY A 1 115 ? -16.875 -8.203 -7.465 1 96.25 115 GLY A O 1
ATOM 891 N N . LYS A 1 116 ? -16.656 -10.133 -8.641 1 97.06 116 LYS A N 1
ATOM 892 C CA . LYS A 1 116 ? -17 -10.992 -7.516 1 97.06 116 LYS A CA 1
ATOM 893 C C . LYS A 1 116 ? -15.789 -11.734 -6.988 1 97.06 116 LYS A C 1
ATOM 895 O O . LYS A 1 116 ? -14.758 -11.812 -7.664 1 97.06 116 LYS A O 1
ATOM 900 N N . TRP A 1 117 ? -15.938 -12.195 -5.785 1 97.69 117 TRP A N 1
ATOM 901 C CA . TRP A 1 117 ? -14.852 -12.984 -5.211 1 97.69 117 TRP A CA 1
ATOM 902 C C . TRP A 1 117 ? -14.805 -14.383 -5.82 1 97.69 117 TRP A C 1
ATOM 904 O O . TRP A 1 117 ? -15.836 -15.055 -5.91 1 97.69 117 TRP A O 1
ATOM 914 N N . HIS A 1 118 ? -13.68 -14.797 -6.246 1 96.5 118 HIS A N 1
ATOM 915 C CA . HIS A 1 118 ? -13.375 -16.141 -6.719 1 96.5 118 HIS A CA 1
ATOM 916 C C . HIS A 1 118 ? -12.273 -16.781 -5.879 1 96.5 118 HIS A C 1
ATOM 918 O O . HIS A 1 118 ? -11.383 -16.094 -5.383 1 96.5 118 HIS A O 1
ATOM 924 N N . SER A 1 119 ? -12.406 -18.047 -5.738 1 95.81 119 SER A N 1
ATOM 925 C CA . SER A 1 119 ? -11.367 -18.812 -5.043 1 95.81 119 SER A CA 1
ATOM 926 C C . SER A 1 119 ? -10.555 -19.656 -6.02 1 95.81 119 SER A C 1
ATOM 928 O O . SER A 1 119 ? -11.102 -20.234 -6.961 1 95.81 119 SER A O 1
ATOM 930 N N . ILE A 1 120 ? -9.305 -19.672 -5.801 1 93 120 ILE A N 1
ATOM 931 C CA . ILE A 1 120 ? -8.422 -20.484 -6.633 1 93 120 ILE A CA 1
ATOM 932 C C . ILE A 1 120 ? -7.594 -21.422 -5.75 1 93 120 ILE A C 1
ATOM 934 O O . ILE A 1 120 ? -7.145 -21.016 -4.672 1 93 120 ILE A O 1
ATOM 938 N N . VAL A 1 121 ? -7.469 -22.625 -6.121 1 89.56 121 VAL A N 1
ATOM 939 C CA . VAL A 1 121 ? -6.594 -23.625 -5.504 1 89.56 121 VAL A CA 1
ATOM 940 C C . VAL A 1 121 ? -5.68 -24.234 -6.562 1 89.56 121 VAL A C 1
ATOM 942 O O . VAL A 1 121 ? -6.16 -24.766 -7.566 1 89.56 121 VAL A O 1
ATOM 945 N N . PHE A 1 122 ? -4.453 -24.078 -6.316 1 84.62 122 PHE A N 1
ATOM 946 C CA . PHE A 1 122 ? -3.453 -24.688 -7.184 1 84.62 122 PHE A CA 1
ATOM 947 C C . PHE A 1 122 ? -2.658 -25.75 -6.434 1 84.62 122 PHE A C 1
ATOM 949 O O . PHE A 1 122 ? -2.152 -25.5 -5.34 1 84.62 122 PHE A O 1
ATOM 956 N N . ARG A 1 123 ? -2.643 -26.844 -7.086 1 80.19 123 ARG A N 1
ATOM 957 C CA . ARG A 1 123 ? -1.897 -27.953 -6.5 1 80.19 123 ARG A CA 1
ATOM 958 C C . ARG A 1 123 ? -1.037 -28.656 -7.551 1 80.19 123 ARG A C 1
ATOM 960 O O . ARG A 1 123 ? -1.471 -28.844 -8.688 1 80.19 123 ARG A O 1
ATOM 967 N N . ARG A 1 124 ? 0.14 -28.875 -7.094 1 76.06 124 ARG A N 1
ATOM 968 C CA . ARG A 1 124 ? 0.995 -29.672 -7.969 1 76.06 124 ARG A CA 1
ATOM 969 C C . ARG A 1 124 ? 1.689 -30.797 -7.191 1 76.06 124 ARG A C 1
ATOM 971 O O . ARG A 1 124 ? 2.189 -30.562 -6.086 1 76.06 124 ARG A O 1
ATOM 978 N N . LYS A 1 125 ? 1.484 -31.922 -7.629 1 72.88 125 LYS A N 1
ATOM 979 C CA . LYS A 1 125 ? 2.182 -33.094 -7.117 1 72.88 125 LYS A CA 1
ATOM 980 C C . LYS A 1 125 ? 3.033 -33.75 -8.203 1 72.88 125 LYS A C 1
ATOM 982 O O . LYS A 1 125 ? 2.502 -34.375 -9.133 1 72.88 125 LYS A O 1
ATOM 987 N N . ARG A 1 126 ? 4.379 -33.594 -8.078 1 71.31 126 ARG A N 1
ATOM 988 C CA . ARG A 1 126 ? 5.305 -34.125 -9.078 1 71.31 126 ARG A CA 1
ATOM 989 C C . ARG A 1 126 ? 4.965 -33.594 -10.469 1 71.31 126 ARG A C 1
ATOM 991 O O . ARG A 1 126 ? 5.051 -32.406 -10.711 1 71.31 126 ARG A O 1
ATOM 998 N N . LYS A 1 127 ? 4.379 -34.5 -11.305 1 71.5 127 LYS A N 1
ATOM 999 C CA . LYS A 1 127 ? 4.164 -34.094 -12.688 1 71.5 127 LYS A CA 1
ATOM 1000 C C . LYS A 1 127 ? 2.707 -33.719 -12.93 1 71.5 127 LYS A C 1
ATOM 1002 O O . LYS A 1 127 ? 2.338 -33.344 -14.039 1 71.5 127 LYS A O 1
ATOM 1007 N N . ARG A 1 128 ? 1.966 -33.781 -11.883 1 74.06 128 ARG A N 1
ATOM 1008 C CA . ARG A 1 128 ? 0.541 -33.531 -12.07 1 74.06 128 ARG A CA 1
ATOM 1009 C C . ARG A 1 128 ? 0.126 -32.219 -11.422 1 74.06 128 ARG A C 1
ATOM 1011 O O . ARG A 1 128 ? 0.485 -31.938 -10.273 1 74.06 128 ARG A O 1
ATOM 1018 N N . GLY A 1 129 ? -0.58 -31.406 -12.242 1 77.44 129 GLY A N 1
ATOM 1019 C CA . GLY A 1 129 ? -1.107 -30.141 -11.742 1 77.44 129 GLY A CA 1
ATOM 1020 C C . GLY A 1 129 ? -2.623 -30.078 -11.781 1 77.44 129 GLY A C 1
ATOM 1021 O O . GLY A 1 129 ? -3.256 -30.703 -12.633 1 77.44 129 GLY A O 1
ATOM 1022 N N . ARG A 1 130 ? -3.123 -29.438 -10.789 1 80.62 130 ARG A N 1
ATOM 1023 C CA . ARG A 1 130 ? -4.562 -29.203 -10.719 1 80.62 130 ARG A CA 1
ATOM 1024 C C . ARG A 1 130 ? -4.871 -27.75 -10.391 1 80.62 130 ARG A C 1
ATOM 1026 O O . ARG A 1 130 ? -4.199 -27.141 -9.562 1 80.62 130 ARG A O 1
ATOM 1033 N N . LEU A 1 131 ? -5.859 -27.281 -11.125 1 85.88 131 LEU A N 1
ATOM 1034 C CA . LEU A 1 131 ? -6.375 -25.938 -10.859 1 85.88 131 LEU A CA 1
ATOM 1035 C C . LEU A 1 131 ? -7.871 -25.984 -10.57 1 85.88 131 LEU A C 1
ATOM 1037 O O . LEU A 1 131 ? -8.648 -26.469 -11.391 1 85.88 131 LEU A O 1
ATOM 1041 N N . ILE A 1 132 ? -8.211 -25.562 -9.406 1 88.31 132 ILE A N 1
ATOM 1042 C CA . ILE A 1 132 ? -9.602 -25.484 -8.984 1 88.31 132 ILE A CA 1
ATOM 1043 C C . ILE A 1 132 ? -10.016 -24.031 -8.82 1 88.31 132 ILE A C 1
ATOM 1045 O O . ILE A 1 132 ? -9.312 -23.25 -8.156 1 88.31 132 ILE A O 1
ATOM 1049 N N . VAL A 1 133 ? -11.094 -23.641 -9.469 1 91.56 133 VAL A N 1
ATOM 1050 C CA . VAL A 1 133 ? -11.625 -22.297 -9.352 1 91.56 133 VAL A CA 1
ATOM 1051 C C . VAL A 1 133 ? -13.078 -22.359 -8.891 1 91.56 133 VAL A C 1
ATOM 1053 O O . VAL A 1 133 ? -13.914 -23.016 -9.516 1 91.56 133 VAL A O 1
ATOM 1056 N N . ASP A 1 134 ? -13.305 -21.656 -7.801 1 93.19 134 ASP A N 1
ATOM 1057 C CA . ASP A 1 134 ? -14.641 -21.641 -7.207 1 93.19 134 ASP A CA 1
ATOM 1058 C C . ASP A 1 134 ? -15.18 -23.062 -7.051 1 93.19 134 ASP A C 1
ATOM 1060 O O . ASP A 1 134 ? -16.344 -23.328 -7.379 1 93.19 134 ASP A O 1
ATOM 1064 N N . GLY A 1 135 ? -14.289 -23.953 -6.68 1 89.25 135 GLY A N 1
ATOM 1065 C CA . GLY A 1 135 ? -14.68 -25.312 -6.383 1 89.25 135 GLY A CA 1
ATOM 1066 C C . GLY A 1 135 ? -14.766 -26.188 -7.621 1 89.25 135 GLY A C 1
ATOM 1067 O O . GLY A 1 135 ? -14.961 -27.406 -7.516 1 89.25 135 GLY A O 1
ATOM 1068 N N . LYS A 1 136 ? -14.625 -25.641 -8.781 1 88.12 136 LYS A N 1
ATOM 1069 C CA . LYS A 1 136 ? -14.688 -26.391 -10.023 1 88.12 136 LYS A CA 1
ATOM 1070 C C . LYS A 1 136 ? -13.289 -26.734 -10.531 1 88.12 136 LYS A C 1
ATOM 1072 O O . LYS A 1 136 ? -12.414 -25.875 -10.57 1 88.12 136 LYS A O 1
ATOM 1077 N N . HIS A 1 137 ? -13.148 -27.938 -10.969 1 83.69 137 HIS A N 1
ATOM 1078 C CA . HIS A 1 137 ? -11.867 -28.406 -11.492 1 83.69 137 HIS A CA 1
ATOM 1079 C C . HIS A 1 137 ? -11.695 -28.016 -12.953 1 83.69 137 HIS A C 1
ATOM 1081 O O . HIS A 1 137 ? -12.562 -28.312 -13.781 1 83.69 137 HIS A O 1
ATOM 1087 N N . TYR A 1 138 ? -10.781 -27.266 -13.305 1 76.19 138 TYR A N 1
ATOM 1088 C CA . TYR A 1 138 ? -10.578 -26.859 -14.688 1 76.19 138 TYR A CA 1
ATOM 1089 C C . TYR A 1 138 ? -9.453 -27.656 -15.328 1 76.19 138 TYR A C 1
ATOM 1091 O O . TYR A 1 138 ? -9.523 -28 -16.516 1 76.19 138 TYR A O 1
ATOM 1099 N N . PHE A 1 139 ? -8.352 -27.688 -14.641 1 69.62 139 PHE A N 1
ATOM 1100 C CA . PHE A 1 139 ? -7.312 -28.594 -15.133 1 69.62 139 PHE A CA 1
ATOM 1101 C C . PHE A 1 139 ? -7.051 -29.719 -14.141 1 69.62 139 PHE A C 1
ATOM 1103 O O . PHE A 1 139 ? -7 -29.484 -12.93 1 69.62 139 PHE A O 1
ATOM 1110 N N . GLN A 1 140 ? -7.383 -30.938 -14.758 1 63.47 140 GLN A N 1
ATOM 1111 C CA . GLN A 1 140 ? -7.07 -32.094 -13.93 1 63.47 140 GLN A CA 1
ATOM 1112 C C . GLN A 1 140 ? -6.035 -33 -14.609 1 63.47 140 GLN A C 1
ATOM 1114 O O . GLN A 1 140 ? -6.145 -33.281 -15.805 1 63.47 140 GLN A O 1
ATOM 1119 N N . ASN A 1 141 ? -4.992 -33.156 -13.82 1 60.5 141 ASN A N 1
ATOM 1120 C CA . ASN A 1 141 ? -4.031 -34.219 -14.172 1 60.5 141 ASN A CA 1
ATOM 1121 C C . ASN A 1 141 ? -3.213 -33.812 -15.398 1 60.5 141 ASN A C 1
ATOM 1123 O O . ASN A 1 141 ? -3.018 -34.625 -16.297 1 60.5 141 ASN A O 1
ATOM 1127 N N . TYR A 1 142 ? -3.039 -32.406 -15.523 1 65.44 142 TYR A N 1
ATOM 1128 C CA . TYR A 1 142 ? -2.104 -32.094 -16.594 1 65.44 142 TYR A CA 1
ATOM 1129 C C . TYR A 1 142 ? -0.676 -32.469 -16.188 1 65.44 142 TYR A C 1
ATOM 1131 O O . TYR A 1 142 ? -0.252 -32.156 -15.07 1 65.44 142 TYR A O 1
ATOM 1139 N N . ARG A 1 143 ? -0.132 -33.438 -16.938 1 66.44 143 ARG A N 1
ATOM 1140 C CA . ARG A 1 143 ? 1.18 -34 -16.609 1 66.44 143 ARG A CA 1
ATOM 1141 C C . ARG A 1 143 ? 2.283 -33.25 -17.359 1 66.44 143 ARG A C 1
ATOM 1143 O O . ARG A 1 143 ? 2.307 -33.219 -18.594 1 66.44 143 ARG A O 1
ATOM 1150 N N . ILE A 1 144 ? 2.93 -32.406 -16.641 1 68.19 144 ILE A N 1
ATOM 1151 C CA . ILE A 1 144 ? 4.133 -31.766 -17.172 1 68.19 144 ILE A CA 1
ATOM 1152 C C . ILE A 1 144 ? 5.324 -32.094 -16.266 1 68.19 144 ILE A C 1
ATOM 1154 O O . ILE A 1 144 ? 5.273 -31.906 -15.055 1 68.19 144 ILE A O 1
ATOM 1158 N N . ALA A 1 145 ? 6.336 -32.781 -16.906 1 68.62 145 ALA A N 1
ATOM 1159 C CA . ALA A 1 145 ? 7.543 -33.156 -16.172 1 68.62 145 ALA A CA 1
ATOM 1160 C C . ALA A 1 145 ? 8.32 -31.906 -15.727 1 68.62 145 ALA A C 1
ATOM 1162 O O . ALA A 1 145 ? 9.211 -31.438 -16.438 1 68.62 145 ALA A O 1
ATOM 1163 N N . CYS A 1 146 ? 7.859 -31.156 -14.828 1 71.69 146 CYS A N 1
ATOM 1164 C CA . CYS A 1 146 ? 8.547 -30.031 -14.227 1 71.69 146 CYS A CA 1
ATOM 1165 C C . CYS A 1 146 ? 8.664 -30.203 -12.719 1 71.69 146 CYS A C 1
ATOM 1167 O O . CYS A 1 146 ? 7.664 -30.406 -12.023 1 71.69 146 CYS A O 1
ATOM 1169 N N . ASP A 1 147 ? 9.93 -30.375 -12.297 1 69.69 147 ASP A N 1
ATOM 1170 C CA . ASP A 1 147 ? 10.172 -30.469 -10.859 1 69.69 147 ASP A CA 1
ATOM 1171 C C . ASP A 1 147 ? 9.977 -29.109 -10.18 1 69.69 147 ASP A C 1
ATOM 1173 O O . ASP A 1 147 ? 10.82 -28.234 -10.281 1 69.69 147 ASP A O 1
ATOM 1177 N N . THR A 1 148 ? 8.828 -29 -9.461 1 70.94 148 THR A N 1
ATOM 1178 C CA . THR A 1 148 ? 8.484 -27.703 -8.852 1 70.94 148 THR A CA 1
ATOM 1179 C C . THR A 1 148 ? 8.969 -27.656 -7.406 1 70.94 148 THR A C 1
ATOM 1181 O O . THR A 1 148 ? 8.68 -26.688 -6.688 1 70.94 148 THR A O 1
ATOM 1184 N N . GLU A 1 149 ? 9.766 -28.688 -6.973 1 70.94 149 GLU A N 1
ATOM 1185 C CA . GLU A 1 149 ? 10.281 -28.703 -5.609 1 70.94 149 GLU A CA 1
ATOM 1186 C C . GLU A 1 149 ? 11.195 -27.516 -5.34 1 70.94 149 GLU A C 1
ATOM 1188 O O . GLU A 1 149 ? 11.297 -27.047 -4.203 1 70.94 149 GLU A O 1
ATOM 1193 N N . GLY A 1 150 ? 11.625 -26.875 -6.324 1 76.62 150 GLY A N 1
ATOM 1194 C CA . GLY A 1 150 ? 12.562 -25.781 -6.133 1 76.62 150 GLY A CA 1
ATOM 1195 C C . GLY A 1 150 ? 11.914 -24.406 -6.234 1 76.62 150 GLY A C 1
ATOM 1196 O O . GLY A 1 150 ? 12.586 -23.391 -6.109 1 76.62 150 GLY A O 1
ATOM 1197 N N . PHE A 1 151 ? 10.609 -24.469 -6.438 1 84.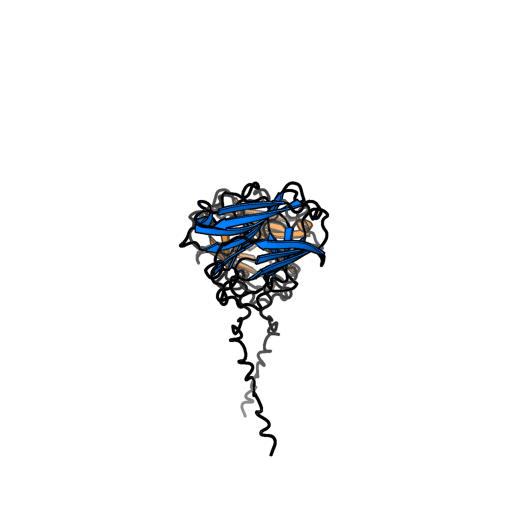06 151 PHE A N 1
ATOM 1198 C CA . PHE A 1 151 ? 9.945 -23.172 -6.504 1 84.06 151 PHE A CA 1
ATOM 1199 C C . PHE A 1 151 ? 9.805 -22.562 -5.117 1 84.06 151 PHE A C 1
ATOM 1201 O O . PHE A 1 151 ? 8.992 -23.016 -4.312 1 84.06 151 PHE A O 1
ATOM 1208 N N . ALA A 1 152 ? 10.578 -21.531 -4.812 1 83.38 152 ALA A N 1
ATOM 1209 C CA . ALA A 1 152 ? 10.75 -21.078 -3.436 1 83.38 152 ALA A CA 1
ATOM 1210 C C . ALA A 1 152 ? 10.172 -19.672 -3.248 1 83.38 152 ALA A C 1
ATOM 1212 O O . ALA A 1 152 ? 10.18 -19.141 -2.137 1 83.38 152 ALA A O 1
ATOM 1213 N N . SER A 1 153 ? 9.695 -19.047 -4.316 1 91.12 153 SER A N 1
ATOM 1214 C CA . SER A 1 153 ? 9.141 -17.703 -4.188 1 91.12 153 SER A CA 1
ATOM 1215 C C . SER A 1 153 ? 7.793 -17.578 -4.887 1 91.12 153 SER A C 1
ATOM 1217 O O . SER A 1 153 ? 7.492 -18.344 -5.801 1 91.12 153 SER A O 1
ATOM 1219 N N . MET A 1 154 ? 7.055 -16.656 -4.387 1 92.62 154 MET A N 1
ATOM 1220 C CA . MET A 1 154 ? 5.73 -16.406 -4.945 1 92.62 154 MET A CA 1
ATOM 1221 C C . MET A 1 154 ? 5.508 -14.906 -5.148 1 92.62 154 MET A C 1
ATOM 1223 O O . MET A 1 154 ? 5.883 -14.094 -4.301 1 92.62 154 MET A O 1
ATOM 1227 N N . THR A 1 155 ? 4.984 -14.578 -6.203 1 94.88 155 THR A N 1
ATOM 1228 C CA . THR A 1 155 ? 4.551 -13.211 -6.484 1 94.88 155 THR A CA 1
ATOM 1229 C C . THR A 1 155 ? 3.072 -13.18 -6.855 1 94.88 155 THR A C 1
ATOM 1231 O O . THR A 1 155 ? 2.598 -14.031 -7.609 1 94.88 155 THR A O 1
ATOM 1234 N N . LEU A 1 156 ? 2.377 -12.242 -6.285 1 96.44 156 LEU A N 1
ATOM 1235 C CA . LEU A 1 156 ? 0.958 -12.07 -6.574 1 96.44 156 LEU A CA 1
ATOM 1236 C C . LEU A 1 156 ? 0.69 -10.688 -7.164 1 96.44 156 LEU A C 1
ATOM 1238 O O . LEU A 1 156 ? 1.252 -9.695 -6.707 1 96.44 156 LEU A O 1
ATOM 1242 N N . GLY A 1 157 ? -0.13 -10.648 -8.227 1 96.25 157 GLY A N 1
ATOM 1243 C CA . GLY A 1 157 ? -0.674 -9.406 -8.742 1 96.25 157 GLY A CA 1
ATOM 1244 C C . GLY A 1 157 ? 0.281 -8.672 -9.664 1 96.25 157 GLY A C 1
ATOM 1245 O O . GLY A 1 157 ? 0.062 -7.5 -9.992 1 96.25 157 GLY A O 1
ATOM 1246 N N . GLY A 1 158 ? 1.354 -9.289 -10.062 1 95.12 158 GLY A N 1
ATOM 1247 C CA . GLY A 1 158 ? 2.324 -8.648 -10.93 1 95.12 158 GLY A CA 1
ATOM 1248 C C . GLY A 1 158 ? 3.58 -9.469 -11.141 1 95.12 158 GLY A C 1
ATOM 1249 O O . GLY A 1 158 ? 3.594 -10.672 -10.859 1 95.12 158 GLY A O 1
ATOM 1250 N N . ILE A 1 159 ? 4.547 -8.789 -11.695 1 94.56 159 ILE A N 1
ATOM 1251 C CA . ILE A 1 159 ? 5.82 -9.438 -11.984 1 94.56 159 ILE A CA 1
ATOM 1252 C C . ILE A 1 159 ? 6.945 -8.703 -11.258 1 94.56 159 ILE A C 1
ATOM 1254 O O . ILE A 1 159 ? 7.035 -7.477 -11.312 1 94.56 159 ILE A O 1
ATOM 1258 N N . HIS A 1 160 ? 7.652 -9.453 -10.555 1 94.5 160 HIS A N 1
ATOM 1259 C CA . HIS A 1 160 ? 8.812 -8.867 -9.898 1 94.5 160 HIS A CA 1
ATOM 1260 C C . HIS A 1 160 ? 9.906 -8.539 -10.906 1 94.5 160 HIS A C 1
ATOM 1262 O O . HIS A 1 160 ? 10.195 -9.336 -11.805 1 94.5 160 HIS A O 1
ATOM 1268 N N . PRO A 1 161 ? 10.578 -7.383 -10.695 1 92.94 161 PRO A N 1
ATOM 1269 C CA . PRO A 1 161 ? 11.586 -6.977 -11.68 1 92.94 161 PRO A CA 1
ATOM 1270 C C . PRO A 1 161 ? 12.703 -8 -11.836 1 92.94 161 PRO A C 1
ATOM 1272 O O . PRO A 1 161 ? 13.203 -8.211 -12.945 1 92.94 161 PRO A O 1
ATOM 1275 N N . SER A 1 162 ? 13.078 -8.672 -10.82 1 93.62 162 SER A N 1
ATOM 1276 C CA . SER A 1 162 ? 14.172 -9.633 -10.867 1 93.62 162 SER A CA 1
ATOM 1277 C C . SER A 1 162 ? 13.789 -10.875 -11.672 1 93.62 162 SER A C 1
ATOM 1279 O O . SER A 1 162 ? 14.648 -11.672 -12.039 1 93.62 162 SER A O 1
ATOM 1281 N N . ASP A 1 163 ? 12.469 -11.031 -11.844 1 93.31 163 ASP A N 1
ATOM 1282 C CA . ASP A 1 163 ? 12 -12.242 -12.523 1 93.31 163 ASP A CA 1
ATOM 1283 C C . ASP A 1 163 ? 11.664 -11.953 -13.984 1 93.31 163 ASP A C 1
ATOM 1285 O O . ASP A 1 163 ? 11.375 -12.875 -14.75 1 93.31 163 ASP A O 1
ATOM 1289 N N . ALA A 1 164 ? 11.742 -10.719 -14.391 1 90.81 164 ALA A N 1
ATOM 1290 C CA . ALA A 1 164 ? 11.188 -10.258 -15.656 1 90.81 164 ALA A CA 1
ATOM 1291 C C . ALA A 1 164 ? 11.844 -10.961 -16.844 1 90.81 164 ALA A C 1
ATOM 1293 O O . ALA A 1 164 ? 11.211 -11.195 -17.875 1 90.81 164 ALA A O 1
ATOM 1294 N N . ASP A 1 165 ? 13.016 -11.391 -16.688 1 89.19 165 ASP A N 1
ATOM 1295 C CA . ASP A 1 165 ? 13.781 -11.945 -17.812 1 89.19 165 ASP A CA 1
ATOM 1296 C C . ASP A 1 165 ? 13.305 -13.352 -18.156 1 89.19 165 ASP A C 1
ATOM 1298 O O . ASP A 1 165 ? 13.5 -13.82 -19.266 1 89.19 165 ASP A O 1
ATOM 1302 N N . PHE A 1 166 ? 12.703 -14.062 -17.156 1 88.31 166 PHE A N 1
ATOM 1303 C CA . PHE A 1 166 ? 12.359 -15.438 -17.484 1 88.31 166 PHE A CA 1
ATOM 1304 C C . PHE A 1 166 ? 10.867 -15.688 -17.266 1 88.31 166 PHE A C 1
ATOM 1306 O O . PHE A 1 166 ? 10.336 -16.703 -17.734 1 88.31 166 PHE A O 1
ATOM 1313 N N . VAL A 1 167 ? 10.188 -14.797 -16.547 1 88.25 167 VAL A N 1
ATOM 1314 C CA . VAL A 1 167 ? 8.727 -14.82 -16.469 1 88.25 167 VAL A CA 1
ATOM 1315 C C . VAL A 1 167 ? 8.133 -14.008 -17.625 1 88.25 167 VAL A C 1
ATOM 1317 O O . VAL A 1 167 ? 7.562 -12.938 -17.406 1 88.25 167 VAL A O 1
ATOM 1320 N N . ASP A 1 168 ? 8.289 -14.398 -18.844 1 80.75 168 ASP A N 1
ATOM 1321 C CA . ASP A 1 168 ? 8.047 -13.609 -20.047 1 80.75 168 ASP A CA 1
ATOM 1322 C C . ASP A 1 168 ? 6.891 -14.188 -20.859 1 80.75 168 ASP A C 1
ATOM 1324 O O . ASP A 1 168 ? 6.566 -13.68 -21.938 1 80.75 168 ASP A O 1
ATOM 1328 N N . SER A 1 169 ? 6.309 -15.266 -20.406 1 76.94 169 SER A N 1
ATOM 1329 C CA . SER A 1 169 ? 5.297 -15.93 -21.219 1 76.94 169 SER A CA 1
ATOM 1330 C C . SER A 1 169 ? 3.912 -15.336 -20.969 1 76.94 169 SER A C 1
ATOM 1332 O O . SER A 1 169 ? 2.969 -15.617 -21.703 1 76.94 169 SER A O 1
ATOM 1334 N N . PHE A 1 170 ? 3.836 -14.531 -19.875 1 79.69 170 PHE A N 1
ATOM 1335 C CA . PHE A 1 170 ? 2.535 -13.938 -19.609 1 79.69 170 PHE A CA 1
ATOM 1336 C C . PHE A 1 170 ? 2.164 -12.938 -20.703 1 79.69 170 PHE A C 1
ATOM 1338 O O . PHE A 1 170 ? 3.025 -12.211 -21.203 1 79.69 170 PHE A O 1
ATOM 1345 N N . GLU A 1 171 ? 1.014 -13.086 -21.234 1 67.75 171 GLU A N 1
ATOM 1346 C CA . GLU A 1 171 ? 0.534 -12.164 -22.266 1 67.75 171 GLU A CA 1
ATOM 1347 C C . GLU A 1 171 ? 0.349 -10.758 -21.703 1 67.75 171 GLU A C 1
ATOM 1349 O O . GLU A 1 171 ? 0.572 -9.773 -22.406 1 67.75 171 GLU A O 1
ATOM 1354 N N . GLY A 1 172 ? -0.144 -10.781 -20.484 1 59.44 172 GLY A N 1
ATOM 1355 C CA . GLY A 1 172 ? -0.465 -9.492 -19.875 1 59.44 172 GLY A CA 1
ATOM 1356 C C . GLY A 1 172 ? 0.762 -8.672 -19.547 1 59.44 172 GLY A C 1
ATOM 1357 O O . GLY A 1 172 ? 1.822 -9.219 -19.234 1 59.44 172 GLY A O 1
ATOM 1358 N N . LYS A 1 173 ? 0.815 -7.496 -20.062 1 56.09 173 LYS A N 1
ATOM 1359 C CA . LYS A 1 173 ? 1.839 -6.543 -19.641 1 56.09 173 LYS A CA 1
ATOM 1360 C C . LYS A 1 173 ? 1.821 -6.352 -18.125 1 56.09 173 LYS A C 1
ATOM 1362 O O . LYS A 1 173 ? 0.775 -6.492 -17.5 1 56.09 173 LYS A O 1
ATOM 1367 N N . PRO A 1 174 ? 3.078 -6.191 -17.453 1 52.47 174 PRO A N 1
ATOM 1368 C CA . PRO A 1 174 ? 3.139 -5.844 -16.031 1 52.47 174 PRO A CA 1
ATOM 1369 C C . PRO A 1 174 ? 2.191 -4.703 -15.664 1 52.47 174 PRO A C 1
ATOM 1371 O O . PRO A 1 174 ? 2.025 -3.758 -16.438 1 52.47 174 PRO A O 1
ATOM 1374 N N . GLY A 1 175 ? 1.468 -4.68 -14.562 1 58.5 175 GLY A N 1
ATOM 1375 C CA . GLY A 1 175 ? 0.577 -3.629 -14.094 1 58.5 175 GLY A CA 1
ATOM 1376 C C . GLY A 1 175 ? -0.869 -3.85 -14.492 1 58.5 175 GLY A C 1
ATOM 1377 O O . GLY A 1 175 ? -1.724 -2.996 -14.25 1 58.5 175 GLY A O 1
ATOM 1378 N N . HIS A 1 176 ? -1.164 -5.133 -14.867 1 70.12 176 HIS A N 1
ATOM 1379 C CA . HIS A 1 176 ? -2.486 -5.18 -15.477 1 70.12 176 HIS A CA 1
ATOM 1380 C C . HIS A 1 176 ? -3.506 -5.82 -14.547 1 70.12 176 HIS A C 1
ATOM 1382 O O . HIS A 1 176 ? -4.715 -5.676 -14.742 1 70.12 176 HIS A O 1
ATOM 1388 N N . PHE A 1 177 ? -2.928 -6.5 -13.453 1 91.38 177 PHE A N 1
ATOM 1389 C CA . PHE A 1 177 ? -3.957 -6.949 -12.516 1 91.38 177 PHE A CA 1
ATOM 1390 C C . PHE A 1 177 ? -4.344 -5.832 -11.555 1 91.38 177 PHE A C 1
ATOM 1392 O O . PHE A 1 177 ? -3.479 -5.246 -10.898 1 91.38 177 PHE A O 1
ATOM 1399 N N . GLU A 1 178 ? -5.477 -5.527 -11.562 1 96.12 178 GLU A N 1
ATOM 1400 C CA . GLU A 1 178 ? -6.066 -4.586 -10.609 1 96.12 178 GLU A CA 1
ATOM 1401 C C . GLU A 1 178 ? -7.191 -5.238 -9.812 1 96.12 178 GLU A C 1
ATOM 1403 O O . GLU A 1 178 ? -8.18 -5.703 -10.391 1 96.12 178 GLU A O 1
ATOM 1408 N N . GLY A 1 179 ? -7.023 -5.332 -8.562 1 97.56 179 GLY A N 1
ATOM 1409 C CA . GLY A 1 179 ? -8.039 -5.973 -7.746 1 97.56 179 GLY A CA 1
ATOM 1410 C C . GLY A 1 179 ? -7.531 -6.414 -6.391 1 97.56 179 GLY A C 1
ATOM 1411 O O . GLY A 1 179 ? -6.426 -6.043 -5.984 1 97.56 179 GLY A O 1
ATOM 1412 N N . CYS A 1 180 ? -8.391 -7.184 -5.707 1 98.5 180 CYS A N 1
ATOM 1413 C CA . CYS A 1 180 ? -8.086 -7.582 -4.336 1 98.5 180 CYS A CA 1
ATOM 1414 C C . CYS A 1 180 ? -7.629 -9.039 -4.277 1 98.5 180 CYS A C 1
ATOM 1416 O O . CYS A 1 180 ? -8.164 -9.883 -4.992 1 98.5 180 CYS A O 1
ATOM 1418 N N . ILE A 1 181 ? -6.715 -9.344 -3.486 1 98.12 181 ILE A N 1
ATOM 1419 C CA . ILE A 1 181 ? -6.27 -10.688 -3.129 1 98.12 181 ILE A CA 1
ATOM 1420 C C . ILE A 1 181 ? -6.309 -10.852 -1.611 1 98.12 181 ILE A C 1
ATOM 1422 O O . ILE A 1 181 ? -5.871 -9.969 -0.87 1 98.12 181 ILE A O 1
ATOM 1426 N N . LYS A 1 182 ? -6.871 -11.953 -1.135 1 96.94 182 LYS A N 1
ATOM 1427 C CA . LYS A 1 182 ? -6.934 -12.188 0.304 1 96.94 182 LYS A CA 1
ATOM 1428 C C . LYS A 1 182 ? -6.867 -13.68 0.62 1 96.94 182 LYS A C 1
ATOM 1430 O O . LYS A 1 182 ? -6.965 -14.516 -0.282 1 96.94 182 LYS A O 1
ATOM 1435 N N . ASN A 1 183 ? -6.574 -14.016 1.882 1 95.44 183 ASN A N 1
ATOM 1436 C CA . ASN A 1 183 ? -6.617 -15.375 2.406 1 95.44 183 ASN A CA 1
ATOM 1437 C C . ASN A 1 183 ? -5.621 -16.281 1.69 1 95.44 183 ASN A C 1
ATOM 1439 O O . ASN A 1 183 ? -5.938 -17.422 1.372 1 95.44 183 ASN A O 1
ATOM 1443 N N . VAL A 1 184 ? -4.52 -15.734 1.351 1 93.62 184 VAL A N 1
ATOM 1444 C CA . VAL A 1 184 ? -3.467 -16.578 0.803 1 93.62 184 VAL A CA 1
ATOM 1445 C C . VAL A 1 184 ? -3.066 -17.641 1.831 1 93.62 184 VAL A C 1
ATOM 1447 O O . VAL A 1 184 ? -2.709 -17.312 2.963 1 93.62 184 VAL A O 1
ATOM 1450 N N . ASP A 1 185 ? -3.186 -18.828 1.365 1 87.12 185 ASP A N 1
ATOM 1451 C CA . ASP A 1 185 ? -2.902 -19.953 2.256 1 87.12 185 ASP A CA 1
ATOM 1452 C C . ASP A 1 185 ? -1.417 -20.016 2.611 1 87.12 185 ASP A C 1
ATOM 1454 O O . ASP A 1 185 ? -0.563 -20.062 1.724 1 87.12 185 ASP A O 1
ATOM 1458 N N . ASN A 1 186 ? -1.108 -20.016 3.811 1 73.81 186 ASN A N 1
ATOM 1459 C CA . ASN A 1 186 ? 0.272 -20.062 4.281 1 73.81 186 ASN A CA 1
ATOM 1460 C C . ASN A 1 186 ? 0.56 -21.328 5.07 1 73.81 186 ASN A C 1
ATOM 1462 O O . ASN A 1 186 ? 1.528 -21.391 5.832 1 73.81 186 ASN A O 1
ATOM 1466 N N . THR A 1 187 ? -0.298 -22.266 4.902 1 71.38 187 THR A N 1
ATOM 1467 C CA . THR A 1 187 ? -0.194 -23.5 5.672 1 71.38 187 THR A CA 1
ATOM 1468 C C . THR A 1 187 ? 1.09 -24.25 5.324 1 71.38 187 THR A C 1
ATOM 1470 O O . THR A 1 187 ? 1.689 -24.906 6.184 1 71.38 187 THR A O 1
ATOM 1473 N N . ALA A 1 188 ? 1.46 -24.172 4.008 1 65.31 188 ALA A N 1
ATOM 1474 C CA . ALA A 1 188 ? 2.711 -24.828 3.629 1 65.31 188 ALA A CA 1
ATOM 1475 C C . ALA A 1 188 ? 3.906 -24.141 4.293 1 65.31 188 ALA A C 1
ATOM 1477 O O . ALA A 1 188 ? 4.988 -24.719 4.387 1 65.31 188 ALA A O 1
ATOM 1478 N N . GLY A 1 189 ? 3.66 -22.984 4.785 1 71.94 189 GLY A N 1
ATOM 1479 C CA . GLY A 1 189 ? 4.695 -22.25 5.504 1 71.94 189 GLY A CA 1
ATOM 1480 C C . GLY A 1 189 ? 5.359 -21.188 4.668 1 71.94 189 GLY A C 1
ATOM 1481 O O . GLY A 1 189 ? 5.699 -21.422 3.504 1 71.94 189 GLY A O 1
ATOM 1482 N N . ILE A 1 190 ? 5.367 -20.031 5.109 1 76.56 190 ILE A N 1
ATOM 1483 C CA . ILE A 1 190 ? 6.137 -18.922 4.551 1 76.56 190 ILE A CA 1
ATOM 1484 C C . ILE A 1 190 ? 7.289 -18.578 5.488 1 76.56 190 ILE A C 1
ATOM 1486 O O . ILE A 1 190 ? 7.125 -18.594 6.711 1 76.56 190 ILE A O 1
ATOM 1490 N N . LEU A 1 191 ? 8.438 -18.406 4.871 1 78.94 191 LEU A N 1
ATOM 1491 C CA . LEU A 1 191 ? 9.625 -18.078 5.66 1 78.94 191 LEU A CA 1
ATOM 1492 C C . LEU A 1 191 ? 9.852 -16.578 5.715 1 78.94 191 LEU A C 1
ATOM 1494 O O . LEU A 1 191 ? 10.594 -16.094 6.574 1 78.94 191 LEU A O 1
ATOM 1498 N N . THR A 1 192 ? 9.312 -15.867 4.836 1 84.44 192 THR A N 1
ATOM 1499 C CA . THR A 1 192 ? 9.422 -14.406 4.812 1 84.44 192 THR A CA 1
ATOM 1500 C C . THR A 1 192 ? 8.039 -13.766 4.719 1 84.44 192 THR A C 1
ATOM 1502 O O . THR A 1 192 ? 7.148 -14.297 4.051 1 84.44 192 THR A O 1
ATOM 1505 N N . LEU A 1 193 ? 7.918 -12.609 5.293 1 86.5 193 LEU A N 1
ATOM 1506 C CA . LEU A 1 193 ? 6.664 -11.875 5.211 1 86.5 193 LEU A CA 1
ATOM 1507 C C . LEU A 1 193 ? 6.457 -11.297 3.816 1 86.5 193 LEU A C 1
ATOM 1509 O O . LEU A 1 193 ? 7.43 -10.992 3.115 1 86.5 193 LEU A O 1
ATOM 1513 N N . PRO A 1 194 ? 5.215 -11.203 3.473 1 92.44 194 PRO A N 1
ATOM 1514 C CA . PRO A 1 194 ? 4.949 -10.586 2.172 1 92.44 194 PRO A CA 1
ATOM 1515 C C . PRO A 1 194 ? 5.473 -9.148 2.078 1 92.44 194 PRO A C 1
ATOM 1517 O O . PRO A 1 194 ? 5.379 -8.391 3.045 1 92.44 194 PRO A O 1
ATOM 1520 N N . LYS A 1 195 ? 6.039 -8.836 0.978 1 94.38 195 LYS A N 1
ATOM 1521 C CA . LYS A 1 195 ? 6.441 -7.477 0.634 1 94.38 195 LYS A CA 1
ATOM 1522 C C . LYS A 1 195 ? 5.426 -6.82 -0.295 1 94.38 195 LYS A C 1
ATOM 1524 O O . LYS A 1 195 ? 5.094 -7.367 -1.348 1 94.38 195 LYS A O 1
ATOM 1529 N N . TYR A 1 196 ? 4.953 -5.676 0.076 1 95.94 196 TYR A N 1
ATOM 1530 C CA . TYR A 1 196 ? 3.857 -5.02 -0.624 1 95.94 196 TYR A CA 1
ATOM 1531 C C . TYR A 1 196 ? 4.355 -3.818 -1.416 1 95.94 196 TYR A C 1
ATOM 1533 O O . TYR A 1 196 ? 5.043 -2.949 -0.871 1 95.94 196 TYR A O 1
ATOM 1541 N N . THR A 1 197 ? 4.098 -3.74 -2.686 1 96.25 197 THR A N 1
ATOM 1542 C CA . THR A 1 197 ? 4.422 -2.627 -3.568 1 96.25 197 THR A CA 1
ATOM 1543 C C . THR A 1 197 ? 3.197 -2.189 -4.363 1 96.25 197 THR A C 1
ATOM 1545 O O . THR A 1 197 ? 2.625 -2.979 -5.117 1 96.25 197 THR A O 1
ATOM 1548 N N . GLY A 1 198 ? 2.832 -0.888 -4.23 1 96.06 198 GLY A N 1
ATOM 1549 C CA . GLY A 1 198 ? 1.691 -0.396 -4.984 1 96.06 198 GLY A CA 1
ATOM 1550 C C . GLY A 1 198 ? 0.383 -1.052 -4.586 1 96.06 198 GLY A C 1
ATOM 1551 O O . GLY A 1 198 ? -0.302 -1.645 -5.418 1 96.06 198 GLY A O 1
ATOM 1552 N N . VAL A 1 199 ? 0.065 -0.931 -3.34 1 97.44 199 VAL A N 1
ATOM 1553 C CA . VAL A 1 199 ? -1.118 -1.622 -2.838 1 97.44 199 VAL A CA 1
ATOM 1554 C C . VAL A 1 199 ? -1.982 -0.651 -2.037 1 97.44 199 VAL A C 1
ATOM 1556 O O . VAL A 1 199 ? -1.535 0.443 -1.685 1 97.44 199 VAL A O 1
ATOM 1559 N N . SER A 1 200 ? -3.201 -1.019 -1.847 1 97.25 200 SER A N 1
ATOM 1560 C CA . SER A 1 200 ? -4.172 -0.347 -0.989 1 97.25 200 SER A CA 1
ATOM 1561 C C . SER A 1 200 ? -4.914 -1.345 -0.107 1 97.25 200 SER A C 1
ATOM 1563 O O . SER A 1 200 ? -4.766 -2.559 -0.271 1 97.25 200 SER A O 1
ATOM 1565 N N . GLU A 1 201 ? -5.602 -0.785 0.843 1 95.56 201 GLU A N 1
ATOM 1566 C CA . GLU A 1 201 ? -6.539 -1.635 1.572 1 95.56 201 GLU A CA 1
ATOM 1567 C C . GLU A 1 201 ? -7.66 -2.125 0.664 1 95.56 201 GLU A C 1
ATOM 1569 O O . GLU A 1 201 ? -8.164 -1.37 -0.17 1 95.56 201 GLU A O 1
ATOM 1574 N N . CYS A 1 202 ? -7.848 -3.4 0.82 1 92.5 202 CYS A N 1
ATOM 1575 C CA . CYS A 1 202 ? -8.969 -3.949 0.062 1 92.5 202 CYS A CA 1
ATOM 1576 C C . CYS A 1 202 ? -10.297 -3.611 0.73 1 92.5 202 CYS A C 1
ATOM 1578 O O . CYS A 1 202 ? -10.461 -3.822 1.934 1 92.5 202 CYS A O 1
ATOM 1580 N N . GLU A 1 203 ? -11.148 -2.746 0.196 1 76.44 203 GLU A N 1
ATOM 1581 C CA . GLU A 1 203 ? -12.445 -2.352 0.743 1 76.44 203 GLU A CA 1
ATOM 1582 C C . GLU A 1 203 ? -13.5 -3.426 0.496 1 76.44 203 GLU A C 1
ATOM 1584 O O . GLU A 1 203 ? -13.43 -4.152 -0.498 1 76.44 203 GLU A O 1
ATOM 1589 N N . MET B 1 1 ? -1.696 -59.656 23.969 1 23.77 1 MET B N 1
ATOM 1590 C CA . MET B 1 1 ? -1.221 -58.375 24.547 1 23.77 1 MET B CA 1
ATOM 1591 C C . MET B 1 1 ? -1.003 -57.344 23.453 1 23.77 1 MET B C 1
ATOM 1593 O O . MET B 1 1 ? -0.128 -57.5 22.594 1 23.77 1 MET B O 1
ATOM 1597 N N . ILE B 1 2 ? -2.078 -56.719 22.969 1 27.92 2 ILE B N 1
ATOM 1598 C CA . ILE B 1 2 ? -2.145 -55.812 21.812 1 27.92 2 ILE B CA 1
ATOM 1599 C C . ILE B 1 2 ? -1.364 -54.531 22.078 1 27.92 2 ILE B C 1
ATOM 1601 O O . ILE B 1 2 ? -1.638 -53.844 23.062 1 27.92 2 ILE B O 1
ATOM 1605 N N . ALA B 1 3 ? -0.053 -54.5 21.781 1 23.97 3 ALA B N 1
ATOM 1606 C CA . ALA B 1 3 ? 0.834 -53.344 21.891 1 23.97 3 ALA B CA 1
ATOM 1607 C C . ALA B 1 3 ? 0.223 -52.125 21.219 1 23.97 3 ALA B C 1
ATOM 1609 O O . ALA B 1 3 ? -0.152 -52.156 20.047 1 23.97 3 ALA B O 1
ATOM 1610 N N . HIS B 1 4 ? -0.595 -51.344 21.906 1 22.45 4 HIS B N 1
ATOM 1611 C CA . HIS B 1 4 ? -1.158 -50.094 21.469 1 22.45 4 HIS B CA 1
ATOM 1612 C C . HIS B 1 4 ? -0.06 -49.062 21.188 1 22.45 4 HIS B C 1
ATOM 1614 O O . HIS B 1 4 ? 0.736 -48.75 22.078 1 22.45 4 HIS B O 1
ATOM 1620 N N . PHE B 1 5 ? 0.594 -49.188 20.047 1 20.81 5 PHE B N 1
ATOM 1621 C CA . PHE B 1 5 ? 1.551 -48.156 19.688 1 20.81 5 PHE B CA 1
ATOM 1622 C C . PHE B 1 5 ? 0.874 -46.781 19.625 1 20.81 5 PHE B C 1
ATOM 1624 O O . PHE B 1 5 ? -0.133 -46.625 18.922 1 20.81 5 PHE B O 1
ATOM 1631 N N . LEU B 1 6 ? 0.829 -46.094 20.719 1 19.7 6 LEU B N 1
ATOM 1632 C CA . LEU B 1 6 ? 0.408 -44.719 20.781 1 19.7 6 LEU B CA 1
ATOM 1633 C C . LEU B 1 6 ? 1.277 -43.844 19.875 1 19.7 6 LEU B C 1
ATOM 1635 O O . LEU B 1 6 ? 2.502 -43.812 20.016 1 19.7 6 LEU B O 1
ATOM 1639 N N . ILE B 1 7 ? 1.013 -43.812 18.656 1 19.83 7 ILE B N 1
ATOM 1640 C CA . ILE B 1 7 ? 1.729 -42.875 17.797 1 19.83 7 ILE B CA 1
ATOM 1641 C C . ILE B 1 7 ? 1.463 -41.438 18.266 1 19.83 7 ILE B C 1
ATOM 1643 O O . ILE B 1 7 ? 0.315 -41 18.281 1 19.83 7 ILE B O 1
ATOM 1647 N N . MET B 1 8 ? 2.129 -41.062 19.297 1 20.8 8 MET B N 1
ATOM 1648 C CA . MET B 1 8 ? 2.059 -39.656 19.672 1 20.8 8 MET B CA 1
ATOM 1649 C C . MET B 1 8 ? 2.51 -38.75 18.531 1 20.8 8 MET B C 1
ATOM 1651 O O . MET B 1 8 ? 3.619 -38.906 18.016 1 20.8 8 MET B O 1
ATOM 1655 N N . ILE B 1 9 ? 1.705 -38.594 17.641 1 21.3 9 ILE B N 1
ATOM 1656 C CA . ILE B 1 9 ? 2.047 -37.594 16.609 1 21.3 9 ILE B CA 1
ATOM 1657 C C . ILE B 1 9 ? 2.258 -36.219 17.266 1 21.3 9 ILE B C 1
ATOM 1659 O O . ILE B 1 9 ? 1.351 -35.688 17.906 1 21.3 9 ILE B O 1
ATOM 1663 N N . GLU B 1 10 ? 3.391 -36.125 17.859 1 23.94 10 GLU B N 1
ATOM 1664 C CA . GLU B 1 10 ? 3.746 -34.781 18.281 1 23.94 10 GLU B CA 1
ATOM 1665 C C . GLU B 1 10 ? 3.523 -33.781 17.141 1 23.94 10 GLU B C 1
ATOM 1667 O O . GLU B 1 10 ? 4.098 -33.906 16.062 1 23.94 10 GLU B O 1
ATOM 1672 N N . ILE B 1 11 ? 2.373 -33.438 17.062 1 25.16 11 ILE B N 1
ATOM 1673 C CA . ILE B 1 11 ? 2.072 -32.312 16.203 1 25.16 11 ILE B CA 1
ATOM 1674 C C . ILE B 1 11 ? 3.072 -31.172 16.469 1 25.16 11 ILE B C 1
ATOM 1676 O O . ILE B 1 11 ? 3.135 -30.656 17.594 1 25.16 11 ILE B O 1
ATOM 1680 N N . VAL B 1 12 ? 4.277 -31.438 16.078 1 25.56 12 VAL B N 1
ATOM 1681 C CA . VAL B 1 12 ? 5.215 -30.312 16.141 1 25.56 12 VAL B CA 1
ATOM 1682 C C . VAL B 1 12 ? 4.488 -29.016 15.805 1 25.56 12 VAL B C 1
ATOM 1684 O O . VAL B 1 12 ? 3.785 -28.938 14.789 1 25.56 12 VAL B O 1
ATOM 1687 N N . ARG B 1 13 ? 4.066 -28.375 16.828 1 28.11 13 ARG B N 1
ATOM 1688 C CA . ARG B 1 13 ? 3.652 -26.969 16.797 1 28.11 13 ARG B CA 1
ATOM 1689 C C . ARG B 1 13 ? 4.434 -26.203 15.734 1 28.11 13 ARG B C 1
ATOM 1691 O O . ARG B 1 13 ? 5.664 -26.203 15.742 1 28.11 13 ARG B O 1
ATOM 1698 N N . GLY B 1 14 ? 4.086 -26.359 14.547 1 31.42 14 GLY B N 1
ATOM 1699 C CA . GLY B 1 14 ? 4.648 -25.578 13.461 1 31.42 14 GLY B CA 1
ATOM 1700 C C . GLY B 1 14 ? 5.207 -24.234 13.93 1 31.42 14 GLY B C 1
ATOM 1701 O O . GLY B 1 14 ? 4.703 -23.656 14.891 1 31.42 14 GLY B O 1
ATOM 1702 N N . MET B 1 15 ? 6.531 -24.078 13.859 1 32.56 15 MET B N 1
ATOM 1703 C CA . MET B 1 15 ? 7.172 -22.812 14.164 1 32.56 15 MET B CA 1
ATOM 1704 C C . MET B 1 15 ? 6.25 -21.641 13.82 1 32.56 15 MET B C 1
ATOM 1706 O O . MET B 1 15 ? 5.848 -21.484 12.664 1 32.56 15 MET B O 1
ATOM 1710 N N . THR B 1 16 ? 5.227 -21.484 14.586 1 34.44 16 THR B N 1
ATOM 1711 C CA . THR B 1 16 ? 4.457 -20.234 14.586 1 34.44 16 THR B CA 1
ATOM 1712 C C . THR B 1 16 ? 5.371 -19.031 14.414 1 34.44 16 THR B C 1
ATOM 1714 O O . THR B 1 16 ? 6.301 -18.828 15.195 1 34.44 16 THR B O 1
ATOM 1717 N N . ILE B 1 17 ? 5.875 -18.812 13.227 1 37.06 17 ILE B N 1
ATOM 1718 C CA . ILE B 1 17 ? 6.387 -17.453 13.141 1 37.06 17 ILE B CA 1
ATOM 1719 C C . ILE B 1 17 ? 5.715 -16.578 14.195 1 37.06 17 ILE B C 1
ATOM 1721 O O . ILE B 1 17 ? 4.484 -16.531 14.281 1 37.06 17 ILE B O 1
ATOM 1725 N N . ASN B 1 18 ? 6.121 -16.688 15.398 1 39 18 ASN B N 1
ATOM 1726 C CA . ASN B 1 18 ? 5.754 -15.547 16.219 1 39 18 ASN B CA 1
ATOM 1727 C C . ASN B 1 18 ? 5.496 -14.305 15.367 1 39 18 ASN B C 1
ATOM 1729 O O . ASN B 1 18 ? 6.438 -13.664 14.898 1 39 18 ASN B O 1
ATOM 1733 N N . GLN B 1 19 ? 4.715 -14.453 14.328 1 40.5 19 GLN B N 1
ATOM 1734 C CA . GLN B 1 19 ? 4.32 -13.352 13.453 1 40.5 19 GLN B CA 1
ATOM 1735 C C . GLN B 1 19 ? 4.141 -12.055 14.242 1 40.5 19 GLN B C 1
ATOM 1737 O O . GLN B 1 19 ? 3.102 -11.852 14.867 1 40.5 19 GLN B O 1
ATOM 1742 N N . LYS B 1 20 ? 5.062 -11.672 15.031 1 44.03 20 LYS B N 1
ATOM 1743 C CA . LYS B 1 20 ? 4.988 -10.281 15.477 1 44.03 20 LYS B CA 1
ATOM 1744 C C . LYS B 1 20 ? 4.23 -9.422 14.477 1 44.03 20 LYS B C 1
ATOM 1746 O O . LYS B 1 20 ? 4.457 -9.516 13.266 1 44.03 20 LYS B O 1
ATOM 1751 N N . CYS B 1 21 ? 3.135 -8.984 14.859 1 51.09 21 CYS B N 1
ATOM 1752 C CA . CYS B 1 21 ? 2.129 -8.117 14.258 1 51.09 21 CYS B CA 1
ATOM 1753 C C . CYS B 1 21 ? 2.771 -7.109 13.312 1 51.09 21 CYS B C 1
ATOM 1755 O O . CYS B 1 21 ? 2.189 -6.062 13.023 1 51.09 21 CYS B O 1
ATOM 1757 N N . GLN B 1 22 ? 4.055 -7.297 12.734 1 59.16 22 GLN B N 1
ATOM 1758 C CA . GLN B 1 22 ? 4.602 -6.078 12.148 1 59.16 22 GLN B CA 1
ATOM 1759 C C . GLN B 1 22 ? 4.168 -5.922 10.695 1 59.16 22 GLN B C 1
ATOM 1761 O O . GLN B 1 22 ? 4.422 -6.801 9.867 1 59.16 22 GLN B O 1
ATOM 1766 N N . SER B 1 23 ? 3.102 -5.203 10.453 1 74.5 23 SER B N 1
ATOM 1767 C CA . SER B 1 23 ? 2.801 -4.73 9.102 1 74.5 23 SER B CA 1
ATOM 1768 C C . SER B 1 23 ? 4.039 -4.141 8.43 1 74.5 23 SER B C 1
ATOM 1770 O O . SER B 1 23 ? 4.758 -3.348 9.039 1 74.5 23 SER B O 1
ATOM 1772 N N . PRO B 1 24 ? 4.348 -4.719 7.285 1 86.69 24 PRO B N 1
ATOM 1773 C CA . PRO B 1 24 ? 5.516 -4.156 6.605 1 86.69 24 PRO B CA 1
ATOM 1774 C C . PRO B 1 24 ? 5.32 -2.691 6.211 1 86.69 24 PRO B C 1
ATOM 1776 O O . PRO B 1 24 ? 6.297 -1.986 5.945 1 86.69 24 PRO B O 1
ATOM 1779 N N . ILE B 1 25 ? 4.113 -2.271 6.211 1 92.62 25 ILE B N 1
ATOM 1780 C CA . ILE B 1 25 ? 3.77 -0.875 5.969 1 92.62 25 ILE B CA 1
ATOM 1781 C C . ILE B 1 25 ? 3.104 -0.283 7.207 1 92.62 25 ILE B C 1
ATOM 1783 O O . ILE B 1 25 ? 2.01 -0.701 7.594 1 92.62 25 ILE B O 1
ATOM 1787 N N . ASN B 1 26 ? 3.803 0.68 7.82 1 92.06 26 ASN B N 1
ATOM 1788 C CA . ASN B 1 26 ? 3.318 1.277 9.062 1 92.06 26 ASN B CA 1
ATOM 1789 C C . ASN B 1 26 ? 3.918 2.662 9.289 1 92.06 26 ASN B C 1
ATOM 1791 O O . ASN B 1 26 ? 5.055 2.783 9.742 1 92.06 26 ASN B O 1
ATOM 1795 N N . ILE B 1 27 ? 3.148 3.695 9.102 1 94.56 27 ILE B N 1
ATOM 1796 C CA . ILE B 1 27 ? 3.668 5.055 9.188 1 94.56 27 ILE B CA 1
ATOM 1797 C C . ILE B 1 27 ? 3.959 5.406 10.641 1 94.56 27 ILE B C 1
ATOM 1799 O O . ILE B 1 27 ? 4.625 6.406 10.93 1 94.56 27 ILE B O 1
ATOM 1803 N N . LEU B 1 28 ? 3.383 4.688 11.586 1 91.69 28 LEU B N 1
ATOM 1804 C CA . LEU B 1 28 ? 3.549 4.977 13.008 1 91.69 28 LEU B CA 1
ATOM 1805 C C . LEU B 1 28 ? 4.867 4.41 13.523 1 91.69 28 LEU B C 1
ATOM 1807 O O . LEU B 1 28 ? 5.223 4.621 14.688 1 91.69 28 LEU B O 1
ATOM 1811 N N . SER B 1 29 ? 5.598 3.697 12.656 1 90.5 29 SER B N 1
ATOM 1812 C CA . SER B 1 29 ? 6.875 3.096 13.023 1 90.5 29 SER B CA 1
ATOM 1813 C C . SER B 1 29 ? 7.973 3.475 12.031 1 90.5 29 SER B C 1
ATOM 1815 O O . SER B 1 29 ? 7.723 4.211 11.078 1 90.5 29 SER B O 1
ATOM 1817 N N . ALA B 1 30 ? 9.195 2.955 12.289 1 93.31 30 ALA B N 1
ATOM 1818 C CA . ALA B 1 30 ? 10.344 3.242 11.438 1 93.31 30 ALA B CA 1
ATOM 1819 C C . ALA B 1 30 ? 10.188 2.588 10.07 1 93.31 30 ALA B C 1
ATOM 1821 O O . ALA B 1 30 ? 10.906 2.928 9.125 1 93.31 30 ALA B O 1
ATOM 1822 N N . LYS B 1 31 ? 9.266 1.637 9.875 1 91.75 31 LYS B N 1
ATOM 1823 C CA . LYS B 1 31 ? 9.039 0.986 8.586 1 91.75 31 LYS B CA 1
ATOM 1824 C C . LYS B 1 31 ? 8.477 1.969 7.566 1 91.75 31 LYS B C 1
ATOM 1826 O O . LYS B 1 31 ? 8.836 1.921 6.387 1 91.75 31 LYS B O 1
ATOM 1831 N N . GLY B 1 32 ? 7.523 2.76 8.008 1 95.62 32 GLY B N 1
ATOM 1832 C CA . GLY B 1 32 ? 6.969 3.818 7.18 1 95.62 32 GLY B CA 1
ATOM 1833 C C . GLY B 1 32 ? 6.078 3.297 6.066 1 95.62 32 GLY B C 1
ATOM 1834 O O . GLY B 1 32 ? 5.602 2.162 6.125 1 95.62 32 GLY B O 1
ATOM 1835 N N . ALA B 1 33 ? 5.785 4.168 5.199 1 97 33 ALA B N 1
ATOM 1836 C CA . ALA B 1 33 ? 5.043 3.904 3.971 1 97 33 ALA B CA 1
ATOM 1837 C C . ALA B 1 33 ? 5.527 4.797 2.832 1 97 33 ALA B C 1
ATOM 1839 O O . ALA B 1 33 ? 5.785 5.984 3.033 1 97 33 ALA B O 1
ATOM 1840 N N . TYR B 1 34 ? 5.777 4.176 1.697 1 98 34 TYR B N 1
ATOM 1841 C CA . TYR B 1 34 ? 6.008 4.93 0.469 1 98 34 TYR B CA 1
ATOM 1842 C C . TYR B 1 34 ? 4.691 5.281 -0.209 1 98 34 TYR B C 1
ATOM 1844 O O . TYR B 1 34 ? 3.898 4.398 -0.541 1 98 34 TYR B O 1
ATOM 1852 N N . ILE B 1 35 ? 4.469 6.531 -0.368 1 97.69 35 ILE B N 1
ATOM 1853 C CA . ILE B 1 35 ? 3.27 7.004 -1.055 1 97.69 35 ILE B CA 1
ATOM 1854 C C . ILE B 1 35 ? 3.494 6.973 -2.564 1 97.69 35 ILE B C 1
ATOM 1856 O O . ILE B 1 35 ? 4.398 7.641 -3.078 1 97.69 35 ILE B O 1
ATOM 1860 N N . GLU B 1 36 ? 2.658 6.227 -3.262 1 96 36 GLU B N 1
ATOM 1861 C CA . GLU B 1 36 ? 2.779 6.102 -4.711 1 96 36 GLU B CA 1
ATOM 1862 C C . GLU B 1 36 ? 2.268 7.352 -5.418 1 96 36 GLU B C 1
ATOM 1864 O O . GLU B 1 36 ? 1.392 8.047 -4.902 1 96 36 GLU B O 1
ATOM 1869 N N . PRO B 1 37 ? 2.826 7.617 -6.617 1 93.25 37 PRO B N 1
ATOM 1870 C CA . PRO B 1 37 ? 2.346 8.781 -7.363 1 93.25 37 PRO B CA 1
ATOM 1871 C C . PRO B 1 37 ? 1.016 8.531 -8.062 1 93.25 37 PRO B C 1
ATOM 1873 O O . PRO B 1 37 ? 0.934 8.625 -9.297 1 93.25 37 PRO B O 1
ATOM 1876 N N . LEU B 1 38 ? -0.014 8.18 -7.348 1 93.31 38 LEU B N 1
ATOM 1877 C CA . LEU B 1 38 ? -1.393 8.039 -7.805 1 93.31 38 LEU B CA 1
ATOM 1878 C C . LEU B 1 38 ? -2.264 9.156 -7.238 1 93.31 38 LEU B C 1
ATOM 1880 O O . LEU B 1 38 ? -2.074 9.578 -6.094 1 93.31 38 LEU B O 1
ATOM 1884 N N . PRO B 1 39 ? -3.238 9.594 -7.984 1 91.5 39 PRO B N 1
ATOM 1885 C CA . PRO B 1 39 ? -4.102 10.672 -7.48 1 91.5 39 PRO B CA 1
ATOM 1886 C C . PRO B 1 39 ? -4.789 10.297 -6.168 1 91.5 39 PRO B C 1
ATOM 1888 O O . PRO B 1 39 ? -5.082 11.18 -5.352 1 91.5 39 PRO B O 1
ATOM 1891 N N . LYS B 1 40 ? -4.984 9.016 -5.988 1 93.62 40 LYS B N 1
ATOM 1892 C CA . LYS B 1 40 ? -5.738 8.594 -4.812 1 93.62 40 LYS B CA 1
ATOM 1893 C C . LYS B 1 40 ? -4.801 8.242 -3.658 1 93.62 40 LYS B C 1
ATOM 1895 O O . LYS B 1 40 ? -5.258 7.945 -2.553 1 93.62 40 LYS B O 1
ATOM 1900 N N . SER B 1 41 ? -3.475 8.258 -3.865 1 96.38 41 SER B N 1
ATOM 1901 C CA . SER B 1 41 ? -2.537 7.805 -2.844 1 96.38 41 SER B CA 1
ATOM 1902 C C . SER B 1 41 ? -2.598 8.688 -1.605 1 96.38 41 SER B C 1
ATOM 1904 O O . SER B 1 41 ? -2.674 9.914 -1.716 1 96.38 41 SER B O 1
ATOM 1906 N N . ARG B 1 42 ? -2.611 8.031 -0.478 1 96.5 42 ARG B N 1
ATOM 1907 C CA . ARG B 1 42 ? -2.672 8.734 0.798 1 96.5 42 ARG B CA 1
ATOM 1908 C C . ARG B 1 42 ? -2.662 7.758 1.967 1 96.5 42 ARG B C 1
ATOM 1910 O O . ARG B 1 42 ? -2.896 6.562 1.782 1 96.5 42 ARG B O 1
ATOM 1917 N N . VAL B 1 43 ? -2.424 8.336 3.109 1 96.56 43 VAL B N 1
ATOM 1918 C CA . VAL B 1 43 ? -2.699 7.66 4.371 1 96.56 43 VAL B CA 1
ATOM 1919 C C . VAL B 1 43 ? -3.654 8.5 5.215 1 96.56 43 VAL B C 1
ATOM 1921 O O . VAL B 1 43 ? -3.436 9.703 5.398 1 96.56 43 VAL B O 1
ATOM 1924 N N . ARG B 1 44 ? -4.723 7.895 5.688 1 95.25 44 ARG B N 1
ATOM 1925 C CA . ARG B 1 44 ? -5.742 8.641 6.422 1 95.25 44 ARG B CA 1
ATOM 1926 C C . ARG B 1 44 ? -5.906 8.094 7.832 1 95.25 44 ARG B C 1
ATOM 1928 O O . ARG B 1 44 ? -5.977 6.875 8.031 1 95.25 44 ARG B O 1
ATOM 1935 N N . ILE B 1 45 ? -5.875 8.961 8.789 1 92.31 45 ILE B N 1
ATOM 1936 C CA . ILE B 1 45 ? -6.34 8.695 10.148 1 92.31 45 ILE B CA 1
ATOM 1937 C C . ILE B 1 45 ? -7.621 9.484 10.414 1 92.31 45 ILE B C 1
ATOM 1939 O O . ILE B 1 45 ? -7.59 10.711 10.547 1 92.31 45 ILE B O 1
ATOM 1943 N N . ASP B 1 46 ? -8.648 8.797 10.609 1 91.31 46 ASP B N 1
ATOM 1944 C CA . ASP B 1 46 ? -9.961 9.43 10.625 1 91.31 46 ASP B CA 1
ATOM 1945 C C . ASP B 1 46 ? -10.242 10.086 11.977 1 91.31 46 ASP B C 1
ATOM 1947 O O . ASP B 1 46 ? -10.984 11.07 12.047 1 91.31 46 ASP B O 1
ATOM 1951 N N . SER B 1 47 ? -9.688 9.508 12.984 1 87.25 47 SER B N 1
ATOM 1952 C CA . SER B 1 47 ? -10.039 10.031 14.305 1 87.25 47 SER B CA 1
ATOM 1953 C C . SER B 1 47 ? -8.805 10.164 15.188 1 87.25 47 SER B C 1
ATOM 1955 O O . SER B 1 47 ? -8.102 9.18 15.438 1 87.25 47 SER B O 1
ATOM 1957 N N . LEU B 1 48 ? -8.602 11.359 15.625 1 83.5 48 LEU B N 1
ATOM 1958 C CA . LEU B 1 48 ? -7.539 11.672 16.578 1 83.5 48 LEU B CA 1
ATOM 1959 C C . LEU B 1 48 ? -8.109 11.898 17.969 1 83.5 48 LEU B C 1
ATOM 1961 O O . LEU B 1 48 ? -9.227 12.398 18.125 1 83.5 48 LEU B O 1
ATOM 1965 N N . LYS B 1 49 ? -7.52 11.328 19.062 1 75.5 49 LYS B N 1
ATOM 1966 C CA . LYS B 1 49 ? -8.008 11.469 20.422 1 75.5 49 LYS B CA 1
ATOM 1967 C C . LYS B 1 49 ? -7.941 12.922 20.891 1 75.5 49 LYS B C 1
ATOM 1969 O O . LYS B 1 49 ? -8.891 13.438 21.484 1 75.5 49 LYS B O 1
ATOM 1974 N N . LYS B 1 50 ? -6.703 13.469 20.875 1 67.88 50 LYS B N 1
ATOM 1975 C CA . LYS B 1 50 ? -6.566 14.867 21.281 1 67.88 50 LYS B CA 1
ATOM 1976 C C . LYS B 1 50 ? -6.434 15.781 20.062 1 67.88 50 LYS B C 1
ATOM 1978 O O . LYS B 1 50 ? -5.453 15.703 19.328 1 67.88 50 LYS B O 1
ATOM 1983 N N . PRO B 1 51 ? -7.625 16.453 19.828 1 60.72 51 PRO B N 1
ATOM 1984 C CA . PRO B 1 51 ? -7.598 17.328 18.656 1 60.72 51 PRO B CA 1
ATOM 1985 C C . PRO B 1 51 ? -6.387 18.266 18.641 1 60.72 51 PRO B C 1
ATOM 1987 O O . PRO B 1 51 ? -5.836 18.578 19.703 1 60.72 51 PRO B O 1
ATOM 1990 N N . PHE B 1 52 ? -5.953 18.484 17.406 1 60.66 52 PHE B N 1
ATOM 1991 C CA . PHE B 1 52 ? -4.898 19.438 17.125 1 60.66 52 PHE B CA 1
ATOM 1992 C C . PHE B 1 52 ? -5.312 20.844 17.547 1 60.66 52 PHE B C 1
ATOM 1994 O O . PHE B 1 52 ? -6.473 21.234 17.391 1 60.66 52 PHE B O 1
ATOM 2001 N N . GLY B 1 53 ? -4.836 21.266 18.734 1 59.66 53 GLY B N 1
ATOM 2002 C CA . GLY B 1 53 ? -5.105 22.578 19.297 1 59.66 53 GLY B CA 1
ATOM 2003 C C . GLY B 1 53 ? -4.781 22.688 20.766 1 59.66 53 GLY B C 1
ATOM 2004 O O . GLY B 1 53 ? -4.637 23.781 21.312 1 59.66 53 GLY B O 1
ATOM 2005 N N . ASN B 1 54 ? -4.738 21.625 21.297 1 61.47 54 ASN B N 1
ATOM 2006 C CA . ASN B 1 54 ? -4.402 21.719 22.719 1 61.47 54 ASN B CA 1
ATOM 2007 C C . ASN B 1 54 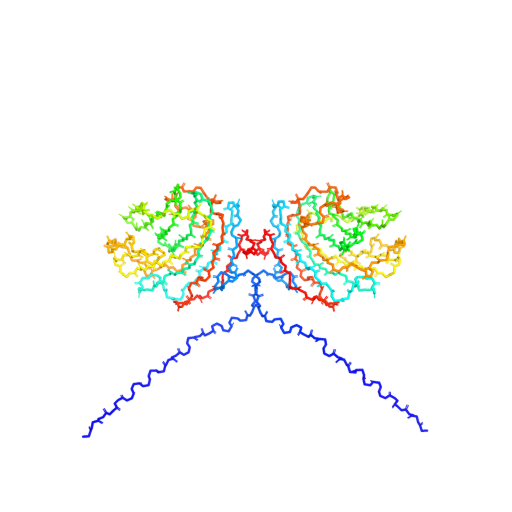? -2.895 21.672 22.938 1 61.47 54 ASN B C 1
ATOM 2009 O O . ASN B 1 54 ? -2.436 21.297 24.016 1 61.47 54 ASN B O 1
ATOM 2013 N N . GLY B 1 55 ? -2.252 22.078 21.859 1 63 55 GLY B N 1
ATOM 2014 C CA . GLY B 1 55 ? -0.809 22.141 22.016 1 63 55 GLY B CA 1
ATOM 2015 C C . GLY B 1 55 ? -0.111 20.859 21.609 1 63 55 GLY B C 1
ATOM 2016 O O . GLY B 1 55 ? 1.115 20.766 21.688 1 63 55 GLY B O 1
ATOM 2017 N N . HIS B 1 56 ? -0.8 20.031 21.156 1 67.31 56 HIS B N 1
ATOM 2018 C CA . HIS B 1 56 ? -0.14 18.797 20.75 1 67.31 56 HIS B CA 1
ATOM 2019 C C . HIS B 1 56 ? 0.537 18.938 19.391 1 67.31 56 HIS B C 1
ATOM 2021 O O . HIS B 1 56 ? 0.025 19.641 18.516 1 67.31 56 HIS B O 1
ATOM 2027 N N . ALA B 1 57 ? 1.737 18.344 19.422 1 77.44 57 ALA B N 1
ATOM 2028 C CA . ALA B 1 57 ? 2.574 18.422 18.234 1 77.44 57 ALA B CA 1
ATOM 2029 C C . ALA B 1 57 ? 2.359 17.203 17.328 1 77.44 57 ALA B C 1
ATOM 2031 O O . ALA B 1 57 ? 2.166 16.094 17.812 1 77.44 57 ALA B O 1
ATOM 2032 N N . LEU B 1 58 ? 2.242 17.484 16.047 1 85.56 58 LEU B N 1
ATOM 2033 C CA . LEU B 1 58 ? 2.355 16.453 15.023 1 85.56 58 LEU B CA 1
ATOM 2034 C C . LEU B 1 58 ? 3.777 16.375 14.477 1 85.56 58 LEU B C 1
ATOM 2036 O O . LEU B 1 58 ? 4.352 17.391 14.094 1 85.56 58 LEU B O 1
ATOM 2040 N N . SER B 1 59 ? 4.352 15.25 14.578 1 92.31 59 SER B N 1
ATOM 2041 C CA . SER B 1 59 ? 5.703 15.109 14.039 1 92.31 59 SER B CA 1
ATOM 2042 C C . SER B 1 59 ? 5.848 13.828 13.234 1 92.31 59 SER B C 1
ATOM 2044 O O . SER B 1 59 ? 5.219 12.812 13.547 1 92.31 59 SER B O 1
ATOM 2046 N N . PHE B 1 60 ? 6.613 13.859 12.234 1 96.19 60 PHE B N 1
ATOM 2047 C CA . PHE B 1 60 ? 6.949 12.688 11.43 1 96.19 60 PHE B CA 1
ATOM 2048 C C . PHE B 1 60 ? 8.18 12.961 10.57 1 96.19 60 PHE B C 1
ATOM 2050 O O . PHE B 1 60 ? 8.672 14.094 10.516 1 96.19 60 PHE B O 1
ATOM 2057 N N . ASP B 1 61 ? 8.727 11.938 9.961 1 97.75 61 ASP B N 1
ATOM 2058 C CA . ASP B 1 61 ? 9.812 12.023 8.992 1 97.75 61 ASP B CA 1
ATOM 2059 C C . ASP B 1 61 ? 9.305 11.742 7.578 1 97.75 61 ASP B C 1
ATOM 2061 O O . ASP B 1 61 ? 8.383 10.945 7.391 1 97.75 61 ASP B O 1
ATOM 2065 N N . PHE B 1 62 ? 9.93 12.43 6.641 1 97.69 62 PHE B N 1
ATOM 2066 C CA . PHE B 1 62 ? 9.555 12.156 5.258 1 97.69 62 PHE B CA 1
ATOM 2067 C C . PHE B 1 62 ? 10.766 12.281 4.34 1 97.69 62 PHE B C 1
ATOM 2069 O O . PHE B 1 62 ? 11.75 12.938 4.684 1 97.69 62 PHE B O 1
ATOM 2076 N N . LYS B 1 63 ? 10.734 11.625 3.248 1 98.12 63 LYS B N 1
ATOM 2077 C CA . LYS B 1 63 ? 11.75 11.602 2.203 1 98.12 63 LYS B CA 1
ATOM 2078 C C . LYS B 1 63 ? 11.117 11.648 0.816 1 98.12 63 LYS B C 1
ATOM 2080 O O . LYS B 1 63 ? 10.18 10.906 0.532 1 98.12 63 LYS B O 1
ATOM 2085 N N . THR B 1 64 ? 11.602 12.633 0.018 1 96.88 64 THR B N 1
ATOM 2086 C CA . THR B 1 64 ? 11.016 12.766 -1.308 1 96.88 64 THR B CA 1
ATOM 2087 C C . THR B 1 64 ? 11.977 13.484 -2.256 1 96.88 64 THR B C 1
ATOM 2089 O O . THR B 1 64 ? 12.898 14.164 -1.812 1 96.88 64 THR B O 1
ATOM 2092 N N . THR B 1 65 ? 11.781 13.258 -3.529 1 95.81 65 THR B N 1
ATOM 2093 C CA . THR B 1 65 ? 12.422 14.07 -4.562 1 95.81 65 THR B CA 1
ATOM 2094 C C . THR B 1 65 ? 11.375 14.836 -5.363 1 95.81 65 THR B C 1
ATOM 2096 O O . THR B 1 65 ? 11.703 15.492 -6.355 1 95.81 65 THR B O 1
ATOM 2099 N N . SER B 1 66 ? 10.148 14.711 -4.895 1 93.94 66 SER B N 1
ATOM 2100 C CA . SER B 1 66 ? 9.07 15.398 -5.598 1 93.94 66 SER B CA 1
ATOM 2101 C C . SER B 1 66 ? 9.117 16.906 -5.359 1 93.94 66 SER B C 1
ATOM 2103 O O . SER B 1 66 ? 9.367 17.359 -4.238 1 93.94 66 SER B O 1
ATOM 2105 N N . LEU B 1 67 ? 8.781 17.656 -6.359 1 92.19 67 LEU B N 1
ATOM 2106 C CA . LEU B 1 67 ? 8.789 19.125 -6.281 1 92.19 67 LEU B CA 1
ATOM 2107 C C . LEU B 1 67 ? 7.48 19.641 -5.707 1 92.19 67 LEU B C 1
ATOM 2109 O O . LEU B 1 67 ? 7.391 20.812 -5.32 1 92.19 67 LEU B O 1
ATOM 2113 N N . SER B 1 68 ? 6.527 18.703 -5.738 1 92.12 68 SER B N 1
ATOM 2114 C CA . SER B 1 68 ? 5.215 19.141 -5.266 1 92.12 68 SER B CA 1
ATOM 2115 C C . SER B 1 68 ? 4.461 17.984 -4.605 1 92.12 68 SER B C 1
ATOM 2117 O O . SER B 1 68 ? 4.797 16.828 -4.809 1 92.12 68 SER B O 1
ATOM 2119 N N . GLY B 1 69 ? 3.455 18.391 -3.797 1 93.88 69 GLY B N 1
ATOM 2120 C CA . GLY B 1 69 ? 2.566 17.422 -3.188 1 93.88 69 GLY B CA 1
ATOM 2121 C C . GLY B 1 69 ? 2.152 17.781 -1.775 1 93.88 69 GLY B C 1
ATOM 2122 O O . GLY B 1 69 ? 2.908 18.438 -1.052 1 93.88 69 GLY B O 1
ATOM 2123 N N . VAL B 1 70 ? 1.007 17.328 -1.479 1 94.56 70 VAL B N 1
ATOM 2124 C CA . VAL B 1 70 ? 0.512 17.516 -0.12 1 94.56 70 VAL B CA 1
ATOM 2125 C C . VAL B 1 70 ? 1.26 16.594 0.835 1 94.56 70 VAL B C 1
ATOM 2127 O O . VAL B 1 70 ? 1.305 15.375 0.625 1 94.56 70 VAL B O 1
ATOM 2130 N N . LEU B 1 71 ? 1.886 17.172 1.801 1 94.19 71 LEU B N 1
ATOM 2131 C CA . LEU B 1 71 ? 2.566 16.359 2.805 1 94.19 71 LEU B CA 1
ATOM 2132 C C . LEU B 1 71 ? 1.581 15.852 3.852 1 94.19 71 LEU B C 1
ATOM 2134 O O . LEU B 1 71 ? 1.504 14.648 4.105 1 94.19 71 LEU B O 1
ATOM 2138 N N . PHE B 1 72 ? 0.856 16.766 4.445 1 94 72 PHE B N 1
ATOM 2139 C CA . PHE B 1 72 ? -0.197 16.375 5.379 1 94 72 PHE B CA 1
ATOM 2140 C C . PHE B 1 72 ? -1.203 17.516 5.559 1 94 72 PHE B C 1
ATOM 2142 O O . PHE B 1 72 ? -0.913 18.656 5.234 1 94 72 PHE B O 1
ATOM 2149 N N . TYR B 1 73 ? -2.312 17.109 6.129 1 91.25 73 TYR B N 1
ATOM 2150 C CA . TYR B 1 73 ? -3.217 18.125 6.664 1 91.25 73 TYR B CA 1
ATOM 2151 C C . TYR B 1 73 ? -4.121 17.547 7.738 1 91.25 73 TYR B C 1
ATOM 2153 O O . TYR B 1 73 ? -4.414 16.344 7.727 1 91.25 73 TYR B O 1
ATOM 2161 N N . LEU B 1 74 ? -4.488 18.422 8.617 1 90.56 74 LEU B N 1
ATOM 2162 C CA . LEU B 1 74 ? -5.535 18.188 9.602 1 90.56 74 LEU B CA 1
ATOM 2163 C C . LEU B 1 74 ? -6.816 18.922 9.227 1 90.56 74 LEU B C 1
ATOM 2165 O O . LEU B 1 74 ? -6.766 20 8.633 1 90.56 74 LEU B O 1
ATOM 2169 N N . ASN B 1 75 ? -7.914 18.266 9.586 1 89.56 75 ASN B N 1
ATOM 2170 C CA . ASN B 1 75 ? -9.109 18.984 9.164 1 89.56 75 ASN B CA 1
ATOM 2171 C C . ASN B 1 75 ? -10.281 18.719 10.117 1 89.56 75 ASN B C 1
ATOM 2173 O O . ASN B 1 75 ? -10.242 17.781 10.906 1 89.56 75 ASN B O 1
ATOM 2177 N N . ASN B 1 76 ? -11.211 19.625 10.062 1 89.38 76 ASN B N 1
ATOM 2178 C CA . ASN B 1 76 ? -12.562 19.5 10.594 1 89.38 76 ASN B CA 1
ATOM 2179 C C . ASN B 1 76 ? -13.602 19.516 9.477 1 89.38 76 ASN B C 1
ATOM 2181 O O . ASN B 1 76 ? -13.906 20.578 8.914 1 89.38 76 ASN B O 1
ATOM 2185 N N . ALA B 1 77 ? -14.094 18.328 9.211 1 88.81 77 ALA B N 1
ATOM 2186 C CA . ALA B 1 77 ? -14.992 18.188 8.07 1 88.81 77 ALA B CA 1
ATOM 2187 C C . ALA B 1 77 ? -16.312 18.891 8.32 1 88.81 77 ALA B C 1
ATOM 2189 O O . ALA B 1 77 ? -16.969 19.359 7.379 1 88.81 77 ALA B O 1
ATOM 2190 N N . ASN B 1 78 ? -16.719 19.031 9.555 1 89.12 78 ASN B N 1
ATOM 2191 C CA . ASN B 1 78 ? -17.984 19.688 9.891 1 89.12 78 ASN B CA 1
ATOM 2192 C C . ASN B 1 78 ? -17.922 21.172 9.586 1 89.12 78 ASN B C 1
ATOM 2194 O O . ASN B 1 78 ? -18.891 21.75 9.062 1 89.12 78 ASN B O 1
ATOM 2198 N N . THR B 1 79 ? -16.844 21.797 9.898 1 89.19 79 THR B N 1
ATOM 2199 C CA . THR B 1 79 ? -16.719 23.234 9.703 1 89.19 79 THR B CA 1
ATOM 2200 C C . THR B 1 79 ? -15.992 23.562 8.398 1 89.19 79 THR B C 1
ATOM 2202 O O . THR B 1 79 ? -15.875 24.719 8.016 1 89.19 79 THR B O 1
ATOM 2205 N N . LYS B 1 80 ? -15.461 22.469 7.68 1 90.31 80 LYS B N 1
ATOM 2206 C CA . LYS B 1 80 ? -14.742 22.594 6.414 1 90.31 80 LYS B CA 1
ATOM 2207 C C . LYS B 1 80 ? -13.484 23.453 6.578 1 90.31 80 LYS B C 1
ATOM 2209 O O . LYS B 1 80 ? -13.242 24.359 5.785 1 90.31 80 LYS B O 1
ATOM 2214 N N . GLU B 1 81 ? -12.797 23.297 7.625 1 88.81 81 GLU B N 1
ATOM 2215 C CA . GLU B 1 81 ? -11.539 23.969 7.953 1 88.81 81 GLU B CA 1
ATOM 2216 C C . GLU B 1 81 ? -10.367 22.984 7.914 1 88.81 81 GLU B C 1
ATOM 2218 O O . GLU B 1 81 ? -10.547 21.781 8.141 1 88.81 81 GLU B O 1
ATOM 2223 N N . PHE B 1 82 ? -9.18 23.547 7.582 1 89.44 82 PHE B N 1
ATOM 2224 C CA . PHE B 1 82 ? -8.016 22.656 7.602 1 89.44 82 PHE B CA 1
ATOM 2225 C C . PHE B 1 82 ? -6.734 23.469 7.781 1 89.44 82 PHE B C 1
ATOM 2227 O O . PHE B 1 82 ? -6.719 24.672 7.566 1 89.44 82 PHE B O 1
ATOM 2234 N N . VAL B 1 83 ? -5.719 22.812 8.234 1 88.06 83 VAL B N 1
ATOM 2235 C CA . VAL B 1 83 ? -4.34 23.297 8.281 1 88.06 83 VAL B CA 1
ATOM 2236 C C . VAL B 1 83 ? -3.404 22.219 7.734 1 88.06 83 VAL B C 1
ATOM 2238 O O . VAL B 1 83 ? -3.605 21.016 7.984 1 88.06 83 VAL B O 1
ATOM 2241 N N . GLY B 1 84 ? -2.488 22.625 6.934 1 89.06 84 GLY B N 1
ATOM 2242 C CA . GLY B 1 84 ? -1.609 21.609 6.379 1 89.06 84 GLY B CA 1
ATOM 2243 C C . GLY B 1 84 ? -0.366 22.188 5.727 1 89.06 84 GLY B C 1
ATOM 2244 O O . GLY B 1 84 ? -0.159 23.391 5.742 1 89.06 84 GLY B O 1
ATOM 2245 N N . VAL B 1 85 ? 0.456 21.297 5.316 1 90.81 85 VAL B N 1
ATOM 2246 C CA . VAL B 1 85 ? 1.715 21.641 4.668 1 90.81 85 VAL B CA 1
ATOM 2247 C C . VAL B 1 85 ? 1.814 20.922 3.32 1 90.81 85 VAL B C 1
ATOM 2249 O O . VAL B 1 85 ? 1.475 19.75 3.207 1 90.81 85 VAL B O 1
ATOM 2252 N N . GLU B 1 86 ? 2.264 21.656 2.303 1 92.44 86 GLU B N 1
ATOM 2253 C CA . GLU B 1 86 ? 2.582 21.062 1.005 1 92.44 86 GLU B CA 1
ATOM 2254 C C . GLU B 1 86 ? 4.008 21.406 0.579 1 92.44 86 GLU B C 1
ATOM 2256 O O . GLU B 1 86 ? 4.621 22.328 1.127 1 92.44 86 GLU B O 1
ATOM 2261 N N . ILE B 1 87 ? 4.52 20.594 -0.251 1 92.56 87 ILE B N 1
ATOM 2262 C CA . ILE B 1 87 ? 5.723 20.953 -0.994 1 92.56 87 ILE B CA 1
ATOM 2263 C C . ILE B 1 87 ? 5.336 21.641 -2.299 1 92.56 87 ILE B C 1
ATOM 2265 O O . ILE B 1 87 ? 4.531 21.109 -3.072 1 92.56 87 ILE B O 1
ATOM 2269 N N . ALA B 1 88 ? 5.758 22.844 -2.463 1 89.44 88 ALA B N 1
ATOM 2270 C CA . ALA B 1 88 ? 5.57 23.625 -3.686 1 89.44 88 ALA B CA 1
ATOM 2271 C C . ALA B 1 88 ? 6.91 24.109 -4.234 1 89.44 88 ALA B C 1
ATOM 2273 O O . ALA B 1 88 ? 7.602 24.906 -3.594 1 89.44 88 ALA B O 1
ATOM 2274 N N . SER B 1 89 ? 7.211 23.547 -5.418 1 88.44 89 SER B N 1
ATOM 2275 C CA . SER B 1 89 ? 8.492 23.875 -6.047 1 88.44 89 SER B CA 1
ATOM 2276 C C . SER B 1 89 ? 9.656 23.531 -5.133 1 88.44 89 SER B C 1
ATOM 2278 O O . SER B 1 89 ? 10.617 24.297 -5.031 1 88.44 89 SER B O 1
ATOM 2280 N N . GLY B 1 90 ? 9.469 22.469 -4.41 1 89.31 90 GLY B N 1
ATOM 2281 C CA . GLY B 1 90 ? 10.523 21.953 -3.549 1 89.31 90 GLY B CA 1
ATOM 2282 C C . GLY B 1 90 ? 10.531 22.578 -2.17 1 89.31 90 GLY B C 1
ATOM 2283 O O . GLY B 1 90 ? 11.273 22.156 -1.287 1 89.31 90 GLY B O 1
ATOM 2284 N N . PHE B 1 91 ? 9.648 23.594 -1.986 1 88.81 91 PHE B N 1
ATOM 2285 C CA . PHE B 1 91 ? 9.625 24.312 -0.718 1 88.81 91 PHE B CA 1
ATOM 2286 C C . PHE B 1 91 ? 8.391 23.953 0.09 1 88.81 91 PHE B C 1
ATOM 2288 O O . PHE B 1 91 ? 7.328 23.672 -0.478 1 88.81 91 PHE B O 1
ATOM 2295 N N . LEU B 1 92 ? 8.578 23.984 1.395 1 90.12 92 LEU B N 1
ATOM 2296 C CA . LEU B 1 92 ? 7.43 23.734 2.26 1 90.12 92 LEU B CA 1
ATOM 2297 C C . LEU B 1 92 ? 6.539 24.969 2.336 1 90.12 92 LEU B C 1
ATOM 2299 O O . LEU B 1 92 ? 7.035 26.094 2.494 1 90.12 92 LEU B O 1
ATOM 2303 N N . THR B 1 93 ? 5.355 24.766 2.111 1 87.19 93 THR B N 1
ATOM 2304 C CA . THR B 1 93 ? 4.348 25.812 2.17 1 87.19 93 THR B CA 1
ATOM 2305 C C . THR B 1 93 ? 3.234 25.453 3.143 1 87.19 93 THR B C 1
ATOM 2307 O O . THR B 1 93 ? 2.68 24.344 3.072 1 87.19 93 THR B O 1
ATOM 2310 N N . TYR B 1 94 ? 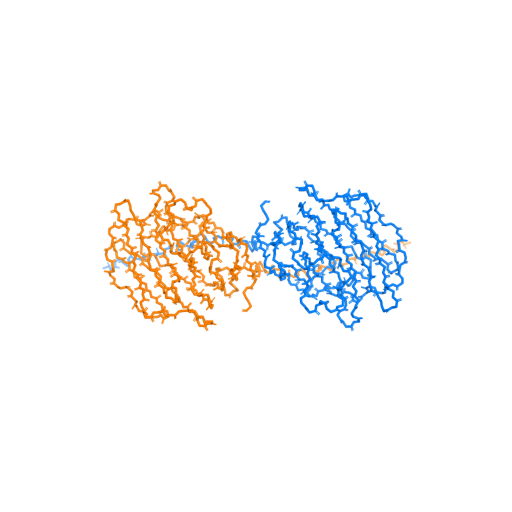2.961 26.391 4.016 1 86.06 94 TYR B N 1
ATOM 2311 C CA . TYR B 1 94 ? 1.958 26.188 5.055 1 86.06 94 TYR B CA 1
ATOM 2312 C C . TYR B 1 94 ? 0.621 26.797 4.648 1 86.06 94 TYR B C 1
ATOM 2314 O O . TYR B 1 94 ? 0.576 27.906 4.098 1 86.06 94 TYR B O 1
ATOM 2322 N N . HIS B 1 95 ? -0.47 26.016 4.906 1 85.81 95 HIS B N 1
ATOM 2323 C CA . HIS B 1 95 ? -1.827 26.453 4.602 1 85.81 95 HIS B CA 1
ATOM 2324 C C . HIS B 1 95 ? -2.721 26.375 5.836 1 85.81 95 HIS B C 1
ATOM 2326 O O . HIS B 1 95 ? -2.654 25.406 6.598 1 85.81 95 HIS B O 1
ATOM 2332 N N . ILE B 1 96 ? -3.516 27.406 6.031 1 85.25 96 ILE B N 1
ATOM 2333 C CA . ILE B 1 96 ? -4.551 27.375 7.062 1 85.25 96 ILE B CA 1
ATOM 2334 C C . ILE B 1 96 ? -5.828 28.016 6.535 1 85.25 96 ILE B C 1
ATOM 2336 O O . ILE B 1 96 ? -5.777 29.078 5.918 1 85.25 96 ILE B O 1
ATOM 2340 N N . LYS B 1 97 ? -6.867 27.312 6.629 1 86.06 97 LYS B N 1
ATOM 2341 C CA . LYS B 1 97 ? -8.188 27.812 6.254 1 86.06 97 LYS B CA 1
ATOM 2342 C C . LYS B 1 97 ? -9.18 27.656 7.398 1 86.06 97 LYS B C 1
ATOM 2344 O O . LYS B 1 97 ? -9.484 26.531 7.812 1 86.06 97 LYS B O 1
ATOM 2349 N N . CYS B 1 98 ? -9.641 28.75 7.879 1 83.44 98 CYS B N 1
ATOM 2350 C CA . CYS B 1 98 ? -10.688 28.812 8.891 1 83.44 98 CYS B CA 1
ATOM 2351 C C . CYS B 1 98 ? -11.836 29.703 8.43 1 83.44 98 CYS B C 1
ATOM 2353 O O . CYS B 1 98 ? -11.773 30.297 7.352 1 83.44 98 CYS B O 1
ATOM 2355 N N . ARG B 1 99 ? -13.023 29.609 9.055 1 76.12 99 ARG B N 1
ATOM 2356 C CA . ARG B 1 99 ? -14.281 30.25 8.672 1 76.12 99 ARG B CA 1
ATOM 2357 C C . ARG B 1 99 ? -14.031 31.531 7.902 1 76.12 99 ARG B C 1
ATOM 2359 O O . ARG B 1 99 ? -14.539 31.703 6.793 1 76.12 99 ARG B O 1
ATOM 2366 N N . ARG B 1 100 ? -13.43 32.5 8.367 1 69.81 100 ARG B N 1
ATOM 2367 C CA . ARG B 1 100 ? -13.297 33.781 7.66 1 69.81 100 ARG B CA 1
ATOM 2368 C C . ARG B 1 100 ? -11.828 34.125 7.398 1 69.81 100 ARG B C 1
ATOM 2370 O O . ARG B 1 100 ? -11.477 35.281 7.207 1 69.81 100 ARG B O 1
ATOM 2377 N N . LEU B 1 101 ? -10.93 33.094 7.457 1 75.75 101 LEU B N 1
ATOM 2378 C CA . LEU B 1 101 ? -9.508 33.375 7.281 1 75.75 101 LEU B CA 1
ATOM 2379 C C . LEU B 1 101 ? -8.812 32.25 6.512 1 75.75 101 LEU B C 1
ATOM 2381 O O . LEU B 1 101 ? -9.078 31.078 6.746 1 75.75 101 LEU B O 1
ATOM 2385 N N . GLU B 1 102 ? -8.164 32.625 5.461 1 78.69 102 GLU B N 1
ATOM 2386 C CA . GLU B 1 102 ? -7.262 31.719 4.746 1 78.69 102 GLU B CA 1
ATOM 2387 C C . GLU B 1 102 ? -5.867 32.344 4.617 1 78.69 102 GLU B C 1
ATOM 2389 O O . GLU B 1 102 ? -5.73 33.5 4.285 1 78.69 102 GLU B O 1
ATOM 2394 N N . ALA B 1 103 ? -4.867 31.609 4.996 1 77.94 103 ALA B N 1
ATOM 2395 C CA . ALA B 1 103 ? -3.496 32.125 4.918 1 77.94 103 ALA B CA 1
ATOM 2396 C C . ALA B 1 103 ? -2.557 31.047 4.359 1 77.94 103 ALA B C 1
ATOM 2398 O O . ALA B 1 103 ? -2.758 29.859 4.586 1 77.94 103 ALA B O 1
ATOM 2399 N N . VAL B 1 104 ? -1.646 31.438 3.551 1 81.31 104 VAL B N 1
ATOM 2400 C CA . VAL B 1 104 ? -0.591 30.594 2.994 1 81.31 104 VAL B CA 1
ATOM 2401 C C . VAL B 1 104 ? 0.774 31.203 3.314 1 81.31 104 VAL B C 1
ATOM 2403 O O . VAL B 1 104 ? 0.992 32.406 3.113 1 81.31 104 VAL B O 1
ATOM 2406 N N . LEU B 1 105 ? 1.615 30.422 3.955 1 76.56 105 LEU B N 1
ATOM 2407 C CA . LEU B 1 105 ? 2.965 30.859 4.289 1 76.56 105 LEU B CA 1
ATOM 2408 C C . LEU B 1 105 ? 4.008 29.922 3.689 1 76.56 105 LEU B C 1
ATOM 2410 O O . LEU B 1 105 ? 3.969 28.719 3.924 1 76.56 105 LEU B O 1
ATOM 2414 N N . THR B 1 106 ? 4.805 30.406 2.77 1 74.56 106 THR B N 1
ATOM 2415 C CA . THR B 1 106 ? 5.898 29.625 2.201 1 74.56 106 THR B CA 1
ATOM 2416 C C . THR B 1 106 ? 7.16 29.766 3.045 1 74.56 106 THR B C 1
ATOM 2418 O O . THR B 1 106 ? 7.539 30.875 3.422 1 74.56 106 THR B O 1
ATOM 2421 N N . VAL B 1 107 ? 7.613 28.578 3.373 1 70.38 107 VAL B N 1
ATOM 2422 C CA . VAL B 1 107 ? 8.875 28.594 4.102 1 70.38 107 VAL B CA 1
ATOM 2423 C C . VAL B 1 107 ? 10.047 28.562 3.117 1 70.38 107 VAL B C 1
ATOM 2425 O O . VAL B 1 107 ? 10.305 27.547 2.48 1 70.38 107 VAL B O 1
ATOM 2428 N N . ALA B 1 108 ? 10.672 29.656 2.746 1 62.94 108 ALA B N 1
ATOM 2429 C CA . ALA B 1 108 ? 11.664 29.828 1.691 1 62.94 108 ALA B CA 1
ATOM 2430 C C . ALA B 1 108 ? 12.922 29.016 1.987 1 62.94 108 ALA B C 1
ATOM 2432 O O . ALA B 1 108 ? 13.586 28.531 1.067 1 62.94 108 ALA B O 1
ATOM 2433 N N . ALA B 1 109 ? 13.219 28.766 3.146 1 69.56 109 ALA B N 1
ATOM 2434 C CA . ALA B 1 109 ? 14.562 28.234 3.359 1 69.56 109 ALA B CA 1
ATOM 2435 C C . ALA B 1 109 ? 14.523 26.719 3.553 1 69.56 109 ALA B C 1
ATOM 2437 O O . ALA B 1 109 ? 15.562 26.094 3.773 1 69.56 109 ALA B O 1
ATOM 2438 N N . ALA B 1 110 ? 13.414 26.203 3.271 1 79.56 110 ALA B N 1
ATOM 2439 C CA . ALA B 1 110 ? 13.383 24.766 3.541 1 79.56 110 ALA B CA 1
ATOM 2440 C C . ALA B 1 110 ? 13.078 23.969 2.27 1 79.56 110 ALA B C 1
ATOM 2442 O O . ALA B 1 110 ? 11.938 23.594 2.023 1 79.56 110 ALA B O 1
ATOM 2443 N N . LYS B 1 111 ? 14.141 23.828 1.427 1 88.88 111 LYS B N 1
ATOM 2444 C CA . LYS B 1 111 ? 14 22.891 0.323 1 88.88 111 LYS B CA 1
ATOM 2445 C C . LYS B 1 111 ? 14.117 21.438 0.813 1 88.88 111 LYS B C 1
ATOM 2447 O O . LYS B 1 111 ? 15 21.125 1.622 1 88.88 111 LYS B O 1
ATOM 2452 N N . VAL B 1 112 ? 13.195 20.578 0.372 1 93.75 112 VAL B N 1
ATOM 2453 C CA . VAL B 1 112 ? 13.148 19.266 1.01 1 93.75 112 VAL B CA 1
ATOM 2454 C C . VAL B 1 112 ? 13.078 18.172 -0.057 1 93.75 112 VAL B C 1
ATOM 2456 O O . VAL B 1 112 ? 12.859 17 0.258 1 93.75 112 VAL B O 1
ATOM 2459 N N . ASP B 1 113 ? 13.305 18.484 -1.337 1 94.19 113 ASP B N 1
ATOM 2460 C CA . ASP B 1 113 ? 13.141 17.531 -2.43 1 94.19 113 ASP B CA 1
ATOM 2461 C C . ASP B 1 113 ? 14.484 16.891 -2.805 1 94.19 113 ASP B C 1
ATOM 2463 O O . ASP B 1 113 ? 14.742 16.625 -3.98 1 94.19 113 ASP B O 1
ATOM 2467 N N . ASP B 1 114 ? 15.398 16.672 -1.859 1 96.12 114 ASP B N 1
ATOM 2468 C CA . ASP B 1 114 ? 16.766 16.234 -2.139 1 96.12 114 ASP B CA 1
ATOM 2469 C C . ASP B 1 114 ? 16.906 14.727 -1.954 1 96.12 114 ASP B C 1
ATOM 2471 O O . ASP B 1 114 ? 18 14.18 -2.088 1 96.12 114 ASP B O 1
ATOM 2475 N N . GLY B 1 115 ? 15.883 13.992 -1.585 1 96.31 115 GLY B N 1
ATOM 2476 C CA . GLY B 1 115 ? 15.93 12.547 -1.419 1 96.31 115 GLY B CA 1
ATOM 2477 C C . GLY B 1 115 ? 16.516 12.117 -0.086 1 96.31 115 GLY B C 1
ATOM 2478 O O . GLY B 1 115 ? 16.859 10.953 0.099 1 96.31 115 GLY B O 1
ATOM 2479 N N . LYS B 1 116 ? 16.625 13.086 0.831 1 97.06 116 LYS B N 1
ATOM 2480 C CA . LYS B 1 116 ? 17.078 12.789 2.186 1 97.06 116 LYS B CA 1
ATOM 2481 C C . LYS B 1 116 ? 15.914 12.836 3.178 1 97.06 116 LYS B C 1
ATOM 2483 O O . LYS B 1 116 ? 14.852 13.367 2.867 1 97.06 116 LYS B O 1
ATOM 2488 N N . TRP B 1 117 ? 16.156 12.219 4.293 1 97.69 117 TRP B N 1
ATOM 2489 C CA . TRP B 1 117 ? 15.141 12.25 5.336 1 97.69 117 TRP B CA 1
ATOM 2490 C C . TRP B 1 117 ? 15.102 13.617 6.012 1 97.69 117 TRP B C 1
ATOM 2492 O O . TRP B 1 117 ? 16.141 14.148 6.406 1 97.69 117 TRP B O 1
ATOM 2502 N N . HIS B 1 118 ? 13.945 14.195 6.133 1 96.5 118 HIS B N 1
ATOM 2503 C CA . HIS B 1 118 ? 13.648 15.414 6.875 1 96.5 118 HIS B CA 1
ATOM 2504 C C . HIS B 1 118 ? 12.625 15.156 7.977 1 96.5 118 HIS B C 1
ATOM 2506 O O . HIS B 1 118 ? 11.75 14.305 7.824 1 96.5 118 HIS B O 1
ATOM 2512 N N . SER B 1 119 ? 12.812 15.867 9.023 1 95.88 119 SER B N 1
ATOM 2513 C CA . SER B 1 119 ? 11.844 15.797 10.109 1 95.88 119 SER B CA 1
ATOM 2514 C C . SER B 1 119 ? 10.992 17.062 10.18 1 95.88 119 SER B C 1
ATOM 2516 O O . SER B 1 119 ? 11.5 18.172 9.984 1 95.88 119 SER B O 1
ATOM 2518 N N . ILE B 1 120 ? 9.758 16.875 10.422 1 93 120 ILE B N 1
ATOM 2519 C CA . ILE B 1 120 ? 8.852 18 10.562 1 93 120 ILE B CA 1
ATOM 2520 C C . ILE B 1 120 ? 8.109 17.906 11.891 1 93 120 ILE B C 1
ATOM 2522 O O . ILE B 1 120 ? 7.711 16.828 12.312 1 93 120 ILE B O 1
ATOM 2526 N N . VAL B 1 121 ? 8.016 18.969 12.586 1 89.56 121 VAL B N 1
ATOM 2527 C CA . VAL B 1 121 ? 7.207 19.109 13.789 1 89.56 121 VAL B CA 1
ATOM 2528 C C . VAL B 1 121 ? 6.25 20.297 13.641 1 89.56 121 VAL B C 1
ATOM 2530 O O . VAL B 1 121 ? 6.684 21.406 13.367 1 89.56 121 VAL B O 1
ATOM 2533 N N . PHE B 1 122 ? 5.031 19.969 13.75 1 84.62 122 PHE B N 1
ATOM 2534 C CA . PHE B 1 122 ? 3.998 21 13.719 1 84.62 122 PHE B CA 1
ATOM 2535 C C . PHE B 1 122 ? 3.279 21.078 15.055 1 84.62 122 PHE B C 1
ATOM 2537 O O . PHE B 1 122 ? 2.834 20.078 15.602 1 84.62 122 PHE B O 1
ATOM 2544 N N . ARG B 1 123 ? 3.254 22.297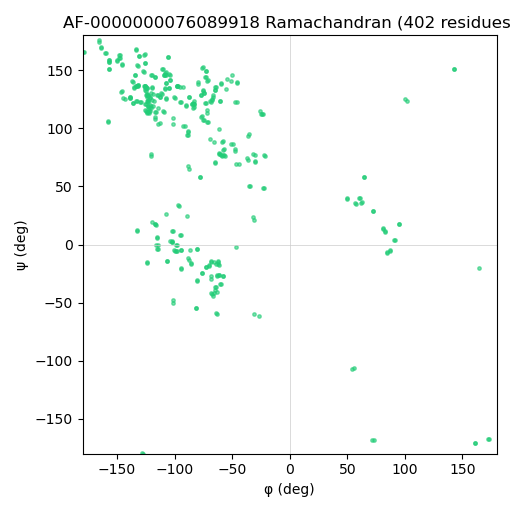 15.492 1 80.25 123 ARG B N 1
ATOM 2545 C CA . ARG B 1 123 ? 2.574 22.547 16.75 1 80.25 123 ARG B CA 1
ATOM 2546 C C . ARG B 1 123 ? 1.682 23.781 16.672 1 80.25 123 ARG B C 1
ATOM 2548 O O . ARG B 1 123 ? 2.059 24.781 16.047 1 80.25 123 ARG B O 1
ATOM 2555 N N . ARG B 1 124 ? 0.535 23.547 17.219 1 76.19 124 ARG B N 1
ATOM 2556 C CA . ARG B 1 124 ? -0.34 24.703 17.312 1 76.19 124 ARG B CA 1
ATOM 2557 C C . ARG B 1 124 ? -0.951 24.812 18.703 1 76.19 124 ARG B C 1
ATOM 2559 O O . ARG B 1 124 ? -1.388 23.812 19.281 1 76.19 124 ARG B O 1
ATOM 2566 N N . LYS B 1 125 ? -0.725 25.891 19.266 1 72.81 125 LYS B N 1
ATOM 2567 C CA . LYS B 1 125 ? -1.356 26.234 20.531 1 72.81 125 LYS B CA 1
ATOM 2568 C C . LYS B 1 125 ? -2.252 27.469 20.375 1 72.81 125 LYS B C 1
ATOM 2570 O O . LYS B 1 125 ? -1.759 28.578 20.219 1 72.81 125 LYS B O 1
ATOM 2575 N N . ARG B 1 126 ? -3.594 27.234 20.453 1 71.19 126 ARG B N 1
ATOM 2576 C CA . ARG B 1 126 ? -4.562 28.312 20.266 1 71.19 126 ARG B CA 1
ATOM 2577 C C . ARG B 1 126 ? -4.328 29.031 18.938 1 71.19 126 ARG B C 1
ATOM 2579 O O . ARG B 1 126 ? -4.457 28.438 17.875 1 71.19 126 ARG B O 1
ATOM 2586 N N . LYS B 1 127 ? -3.773 30.281 19.047 1 71.81 127 LYS B N 1
ATOM 2587 C CA . LYS B 1 127 ? -3.66 31.078 17.828 1 71.81 127 LYS B CA 1
ATOM 2588 C C . LYS B 1 127 ? -2.232 31.062 17.297 1 71.81 127 LYS B C 1
ATOM 2590 O O . LYS B 1 127 ? -1.945 31.656 16.25 1 71.81 127 LYS B O 1
ATOM 2595 N N . ARG B 1 128 ? -1.417 30.312 17.969 1 74.06 128 ARG B N 1
ATOM 2596 C CA . ARG B 1 128 ? -0.015 30.344 17.562 1 74.06 128 ARG B CA 1
ATOM 2597 C C . ARG B 1 128 ? 0.402 29 16.953 1 74.06 128 ARG B C 1
ATOM 2599 O O . ARG B 1 128 ? 0.1 27.953 17.516 1 74.06 128 ARG B O 1
ATOM 2606 N N . GLY B 1 129 ? 1.026 29.125 15.766 1 77.44 129 GLY B N 1
ATOM 2607 C CA . GLY B 1 129 ? 1.548 27.938 15.102 1 77.44 129 GLY B CA 1
ATOM 2608 C C . GLY B 1 129 ? 3.055 27.969 14.93 1 77.44 129 GLY B C 1
ATOM 2609 O O . GLY B 1 129 ? 3.652 29.031 14.82 1 77.44 129 GLY B O 1
ATOM 2610 N N . ARG B 1 130 ? 3.588 26.812 15.055 1 80.69 130 ARG B N 1
ATOM 2611 C CA . ARG B 1 130 ? 5.023 26.656 14.836 1 80.69 130 ARG B CA 1
ATOM 2612 C C . ARG B 1 130 ? 5.309 25.469 13.914 1 80.69 130 ARG B C 1
ATOM 2614 O O . ARG B 1 130 ? 4.668 24.422 14.023 1 80.69 130 ARG B O 1
ATOM 2621 N N . LEU B 1 131 ? 6.238 25.734 13.016 1 85.94 131 LEU B N 1
ATOM 2622 C CA . LEU B 1 131 ? 6.727 24.688 12.133 1 85.94 131 LEU B CA 1
ATOM 2623 C C . LEU B 1 131 ? 8.242 24.531 12.25 1 85.94 131 LEU B C 1
ATOM 2625 O O . LEU B 1 131 ? 8.977 25.5 12.055 1 85.94 131 LEU B O 1
ATOM 2629 N N . ILE B 1 132 ? 8.633 23.391 12.656 1 88.38 132 ILE B N 1
ATOM 2630 C CA . ILE B 1 132 ? 10.047 23.062 12.781 1 88.38 132 ILE B CA 1
ATOM 2631 C C . ILE B 1 132 ? 10.414 22 11.742 1 88.38 132 ILE B C 1
ATOM 2633 O O . ILE B 1 132 ? 9.734 20.984 11.617 1 88.38 132 ILE B O 1
ATOM 2637 N N . VAL B 1 133 ? 11.438 22.281 10.969 1 91.56 133 VAL B N 1
ATOM 2638 C CA . VAL B 1 133 ? 11.945 21.344 9.977 1 91.56 133 VAL B CA 1
ATOM 2639 C C . VAL B 1 133 ? 13.422 21.062 10.227 1 91.56 133 VAL B C 1
ATOM 2641 O O . VAL B 1 133 ? 14.234 21.984 10.273 1 91.56 133 VAL B O 1
ATOM 2644 N N . ASP B 1 134 ? 13.688 19.797 10.383 1 93.19 134 ASP B N 1
ATOM 2645 C CA . ASP B 1 134 ? 15.055 19.375 10.68 1 93.19 134 ASP B CA 1
ATOM 2646 C C . ASP B 1 134 ? 15.648 20.188 11.828 1 93.19 134 ASP B C 1
ATOM 2648 O O . ASP B 1 134 ? 16.781 20.641 11.742 1 93.19 134 ASP B O 1
ATOM 2652 N N . GLY B 1 135 ? 14.805 20.438 12.797 1 89.19 135 GLY B N 1
ATOM 2653 C CA . GLY B 1 135 ? 15.266 21.109 14 1 89.19 135 GLY B CA 1
ATOM 2654 C C . GLY B 1 135 ? 15.289 22.625 13.875 1 89.19 135 GLY B C 1
ATOM 2655 O O . GLY B 1 135 ? 15.531 23.328 14.859 1 89.19 135 GLY B O 1
ATOM 2656 N N . LYS B 1 136 ? 15.055 23.156 12.727 1 88 136 LYS B N 1
ATOM 2657 C CA . LYS B 1 136 ? 15.055 24.609 12.5 1 88 136 LYS B CA 1
ATOM 2658 C C . LYS B 1 136 ? 13.641 25.172 12.523 1 88 136 LYS B C 1
ATOM 2660 O O . LYS B 1 136 ? 12.734 24.609 11.898 1 88 136 LYS B O 1
ATOM 2665 N N . HIS B 1 137 ? 13.508 26.266 13.172 1 83.62 137 HIS B N 1
ATOM 2666 C CA . HIS B 1 137 ? 12.211 26.922 13.273 1 83.62 137 HIS B CA 1
ATOM 2667 C C . HIS B 1 137 ? 11.93 27.781 12.047 1 83.62 137 HIS B C 1
ATOM 2669 O O . HIS B 1 137 ? 12.75 28.625 11.672 1 83.62 137 HIS B O 1
ATOM 2675 N N . TYR B 1 138 ? 10.977 27.547 11.305 1 76.12 138 TYR B N 1
ATOM 2676 C CA . TYR B 1 138 ? 10.672 28.328 10.117 1 76.12 138 TYR B CA 1
ATOM 2677 C C . TYR B 1 138 ? 9.531 29.297 10.383 1 76.12 138 TYR B C 1
ATOM 2679 O O . TYR B 1 138 ? 9.523 30.422 9.867 1 76.12 138 TYR B O 1
ATOM 2687 N N . PHE B 1 139 ? 8.508 28.781 10.961 1 69.88 139 PHE B N 1
ATOM 2688 C CA . PHE B 1 139 ? 7.484 29.734 11.398 1 69.88 139 PHE B CA 1
ATOM 2689 C C . PHE B 1 139 ? 7.309 29.672 12.906 1 69.88 139 PHE B C 1
ATOM 2691 O O . PHE B 1 139 ? 7.309 28.594 13.5 1 69.88 139 PHE B O 1
ATOM 2698 N N . GLN B 1 140 ? 7.633 30.953 13.422 1 63.34 140 GLN B N 1
ATOM 2699 C CA . GLN B 1 140 ? 7.395 31.062 14.852 1 63.34 140 GLN B CA 1
ATOM 2700 C C . GLN B 1 140 ? 6.359 32.156 15.156 1 63.34 140 GLN B C 1
ATOM 2702 O O . GLN B 1 140 ? 6.426 33.25 14.602 1 63.34 140 GLN B O 1
ATOM 2707 N N . ASN B 1 141 ? 5.352 31.625 15.859 1 60.12 141 ASN B N 1
ATOM 2708 C CA . ASN B 1 141 ? 4.41 32.562 16.469 1 60.12 141 ASN B CA 1
ATOM 2709 C C . ASN B 1 141 ? 3.506 33.219 15.43 1 60.12 141 ASN B C 1
ATOM 2711 O O . ASN B 1 141 ? 3.279 34.438 15.469 1 60.12 141 ASN B O 1
ATOM 2715 N N . TYR B 1 142 ? 3.297 32.375 14.32 1 65.12 142 TYR B N 1
ATOM 2716 C CA . TYR B 1 142 ? 2.293 32.938 13.43 1 65.12 142 TYR B CA 1
ATOM 2717 C C . TYR B 1 142 ? 0.899 32.844 14.039 1 65.12 142 TYR B C 1
ATOM 2719 O O . TYR B 1 142 ? 0.527 31.781 14.555 1 65.12 142 TYR B O 1
ATOM 2727 N N . ARG B 1 143 ? 0.352 34 14.336 1 66.19 143 ARG B N 1
ATOM 2728 C CA . ARG B 1 143 ? -0.922 34.094 15.039 1 66.19 143 ARG B CA 1
ATOM 2729 C C . ARG B 1 143 ? -2.09 34.156 14.055 1 66.19 143 ARG B C 1
ATOM 2731 O O . ARG B 1 143 ? -2.188 35.062 13.25 1 66.19 143 ARG B O 1
ATOM 2738 N N . ILE B 1 144 ? -2.723 33.031 13.93 1 68.25 144 ILE B N 1
ATOM 2739 C CA . ILE B 1 144 ? -3.971 33 13.18 1 68.25 144 ILE B CA 1
ATOM 2740 C C . ILE B 1 144 ? -5.102 32.5 14.078 1 68.25 144 ILE B C 1
ATOM 2742 O O . ILE B 1 144 ? -4.984 31.453 14.719 1 68.25 144 ILE B O 1
ATOM 2746 N N . ALA B 1 145 ? -6.109 33.406 14.227 1 68.69 145 ALA B N 1
ATOM 2747 C CA . ALA B 1 145 ? -7.266 33.062 15.062 1 68.69 145 ALA B CA 1
ATOM 2748 C C . ALA B 1 145 ? -8.055 31.906 14.461 1 68.69 145 ALA B C 1
ATOM 2750 O O . ALA B 1 145 ? -9.008 32.125 13.703 1 68.69 145 ALA B O 1
ATOM 2751 N N . CYS B 1 146 ? -7.582 30.734 14.461 1 71.81 146 CYS B N 1
ATOM 2752 C CA . CYS B 1 146 ? -8.273 29.531 14.031 1 71.81 146 CYS B CA 1
ATOM 2753 C C . CYS B 1 146 ? -8.305 28.484 15.148 1 71.81 146 CYS B C 1
ATOM 2755 O O . CYS B 1 146 ? -7.258 28.125 15.688 1 71.81 146 CYS B O 1
ATOM 2757 N N . ASP B 1 147 ? -9.547 28.234 15.609 1 69.69 147 ASP B N 1
ATOM 2758 C CA . ASP B 1 147 ? -9.703 27.188 16.625 1 69.69 147 ASP B CA 1
ATOM 2759 C C . ASP B 1 147 ? -9.492 25.797 16.016 1 69.69 147 ASP B C 1
ATOM 2761 O O . ASP B 1 147 ? -10.367 25.281 15.32 1 69.69 147 ASP B O 1
ATOM 2765 N N . THR B 1 148 ? -8.312 25.203 16.328 1 70.44 148 THR B N 1
ATOM 2766 C CA . THR B 1 148 ? -7.977 23.922 15.719 1 70.44 148 THR B CA 1
ATOM 2767 C C . THR B 1 148 ? -8.359 22.766 16.625 1 70.44 148 THR B C 1
ATOM 2769 O O . THR B 1 148 ? -8.039 21.609 16.344 1 70.44 148 THR B O 1
ATOM 2772 N N . GLU B 1 149 ? -9.094 23.078 17.75 1 70.69 149 GLU B N 1
ATOM 2773 C CA . GLU B 1 149 ? -9.5 22.047 18.688 1 70.69 149 GLU B CA 1
ATOM 2774 C C . GLU B 1 149 ? -10.43 21.031 18.016 1 70.69 149 GLU B C 1
ATOM 2776 O O . GLU B 1 149 ? -10.461 19.859 18.406 1 70.69 149 GLU B O 1
ATOM 2781 N N . GLY B 1 150 ? -10.922 21.344 16.906 1 76.69 150 GLY B N 1
ATOM 2782 C CA . GLY B 1 150 ? -11.867 20.438 16.266 1 76.69 150 GLY B CA 1
ATOM 2783 C C . GLY B 1 150 ? -11.266 19.656 15.109 1 76.69 150 GLY B C 1
ATOM 2784 O O . GLY B 1 150 ? -11.953 18.875 14.461 1 76.69 150 GLY B O 1
ATOM 2785 N N . PHE B 1 151 ? -9.992 19.891 14.938 1 84.19 151 PHE B N 1
ATOM 2786 C CA . PHE B 1 151 ? -9.367 19.125 13.867 1 84.19 151 PHE B CA 1
ATOM 2787 C C . PHE B 1 151 ? -9.156 17.672 14.289 1 84.19 151 PHE B C 1
ATOM 2789 O O . PHE B 1 151 ? -8.281 17.391 15.109 1 84.19 151 PHE B O 1
ATOM 2796 N N . ALA B 1 152 ? -9.945 16.75 13.758 1 83.44 152 ALA B N 1
ATOM 2797 C CA . ALA B 1 152 ? -10.039 15.406 14.312 1 83.44 152 ALA B CA 1
ATOM 2798 C C . ALA B 1 152 ? -9.5 14.367 13.328 1 83.44 152 ALA B C 1
ATOM 2800 O O . ALA B 1 152 ? -9.469 13.172 13.633 1 83.44 152 ALA B O 1
ATOM 2801 N N . SER B 1 153 ? -9.109 14.797 12.133 1 91.19 153 SER B N 1
ATOM 2802 C CA . SER B 1 153 ? -8.602 13.844 11.148 1 91.19 153 SER B CA 1
ATOM 2803 C C . SER B 1 153 ? -7.297 14.336 10.523 1 91.19 153 SER B C 1
ATOM 2805 O O . SER B 1 153 ? -7.027 15.539 10.508 1 91.19 153 SER B O 1
ATOM 2807 N N . MET B 1 154 ? -6.559 13.383 10.094 1 92.62 154 MET B N 1
ATOM 2808 C CA . MET B 1 154 ? -5.281 13.68 9.453 1 92.62 154 MET B CA 1
ATOM 2809 C C . MET B 1 154 ? -5.117 12.875 8.164 1 92.62 154 MET B C 1
ATOM 2811 O O . MET B 1 154 ? -5.461 11.695 8.117 1 92.62 154 MET B O 1
ATOM 2815 N N . THR B 1 155 ? -4.668 13.484 7.211 1 94.94 155 THR B N 1
ATOM 2816 C CA . THR B 1 155 ? -4.297 12.828 5.957 1 94.94 155 THR B CA 1
ATOM 2817 C C . THR B 1 155 ? -2.846 13.133 5.602 1 94.94 155 THR B C 1
ATOM 2819 O O . THR B 1 155 ? -2.395 14.273 5.734 1 94.94 155 THR B O 1
ATOM 2822 N N . LEU B 1 156 ? -2.141 12.117 5.207 1 96.5 156 LEU B N 1
ATOM 2823 C CA . LEU B 1 156 ? -0.748 12.266 4.797 1 96.5 156 LEU B CA 1
ATOM 2824 C C . LEU B 1 156 ? -0.561 11.836 3.346 1 96.5 156 LEU B C 1
ATOM 2826 O O . LEU B 1 156 ? -1.12 10.828 2.918 1 96.5 156 LEU B O 1
ATOM 2830 N N . GLY B 1 157 ? 0.178 12.648 2.584 1 96.19 157 GLY B N 1
ATOM 2831 C CA . GLY B 1 157 ? 0.65 12.25 1.268 1 96.19 157 GLY B CA 1
ATOM 2832 C C . GLY B 1 157 ? -0.385 12.445 0.177 1 96.19 157 GLY B C 1
ATOM 2833 O O . GLY B 1 157 ? -0.222 11.953 -0.939 1 96.19 157 GLY B O 1
ATOM 2834 N N . GLY B 1 158 ? -1.455 13.141 0.464 1 95.12 158 GLY B N 1
ATOM 2835 C CA . GLY B 1 158 ? -2.498 13.352 -0.525 1 95.12 158 GLY B CA 1
ATOM 2836 C C . GLY B 1 158 ? -3.738 14.008 0.048 1 95.12 158 GLY B C 1
ATOM 2837 O O . GLY B 1 158 ? -3.695 14.586 1.137 1 95.12 158 GLY B O 1
ATOM 2838 N N . ILE B 1 159 ? -4.773 13.961 -0.769 1 94.56 159 ILE B N 1
ATOM 2839 C CA . ILE B 1 159 ? -6.043 14.555 -0.375 1 94.56 159 ILE B CA 1
ATOM 2840 C C . ILE B 1 159 ? -7.141 13.492 -0.396 1 94.56 159 ILE B C 1
ATOM 2842 O O . ILE B 1 159 ? -7.277 12.75 -1.372 1 94.56 159 ILE B O 1
ATOM 2846 N N . HIS B 1 160 ? -7.766 13.406 0.674 1 94.56 160 HIS B N 1
ATOM 2847 C CA . HIS B 1 160 ? -8.898 12.492 0.722 1 94.56 160 HIS B CA 1
ATOM 2848 C C . HIS B 1 160 ? -10.07 13.023 -0.11 1 94.56 160 HIS B C 1
ATOM 2850 O O . HIS B 1 160 ? -10.383 14.211 -0.063 1 94.56 160 HIS B O 1
ATOM 2856 N N . PRO B 1 161 ? -10.758 12.086 -0.797 1 93.06 161 PRO B N 1
ATOM 2857 C CA . PRO B 1 161 ? -11.836 12.547 -1.677 1 93.06 161 PRO B CA 1
ATOM 2858 C C . PRO B 1 161 ? -12.938 13.297 -0.925 1 93.06 161 PRO B C 1
ATOM 2860 O O . PRO B 1 161 ? -13.5 14.266 -1.448 1 93.06 161 PRO B O 1
ATOM 2863 N N . SER B 1 162 ? -13.219 12.938 0.253 1 93.69 162 SER B N 1
ATOM 2864 C CA . SER B 1 162 ? -14.289 13.562 1.024 1 93.69 162 SER B CA 1
ATOM 2865 C C . SER B 1 162 ? -13.914 14.984 1.431 1 93.69 162 SER B C 1
ATOM 2867 O O . SER B 1 162 ? -14.773 15.758 1.856 1 93.69 162 SER B O 1
ATOM 2869 N N . ASP B 1 163 ? -12.602 15.273 1.363 1 93.31 163 ASP B N 1
ATOM 2870 C CA . ASP B 1 163 ? -12.141 16.578 1.812 1 93.31 163 ASP B CA 1
ATOM 2871 C C . ASP B 1 163 ? -11.914 17.516 0.627 1 93.31 163 ASP B C 1
ATOM 2873 O O . ASP B 1 163 ? -11.641 18.703 0.812 1 93.31 163 ASP B O 1
ATOM 2877 N N . ALA B 1 164 ? -12.047 17.016 -0.571 1 90.81 164 ALA B N 1
ATOM 2878 C CA . ALA B 1 164 ? -11.586 17.703 -1.777 1 90.81 164 ALA B CA 1
ATOM 2879 C C . ALA B 1 164 ? -12.305 19.047 -1.956 1 90.81 164 ALA B C 1
ATOM 2881 O O . ALA B 1 164 ? -11.734 20 -2.486 1 90.81 164 ALA B O 1
ATOM 2882 N N . ASP B 1 165 ? -13.453 19.188 -1.454 1 89.19 165 ASP B N 1
ATOM 2883 C CA . ASP B 1 165 ? -14.273 20.359 -1.701 1 89.19 165 ASP B CA 1
ATOM 2884 C C . ASP B 1 165 ? -13.773 21.547 -0.881 1 89.19 165 ASP B C 1
ATOM 2886 O O . ASP B 1 165 ? -14.039 22.703 -1.23 1 89.19 165 ASP B O 1
ATOM 2890 N N . PHE B 1 166 ? -13.078 21.266 0.255 1 88.44 166 PHE B N 1
ATOM 2891 C CA . PHE B 1 166 ? -12.719 22.406 1.075 1 88.44 166 PHE B CA 1
ATOM 2892 C C . PHE B 1 166 ? -11.219 22.469 1.305 1 88.44 166 PHE B C 1
ATOM 2894 O O . PHE B 1 166 ? -10.68 23.484 1.744 1 88.44 166 PHE B O 1
ATOM 2901 N N . VAL B 1 167 ? -10.516 21.344 1.04 1 88.31 167 VAL B N 1
ATOM 2902 C CA . VAL B 1 167 ? -9.055 21.359 1.014 1 88.31 167 VAL B CA 1
ATOM 2903 C C . VAL B 1 167 ? -8.562 21.719 -0.384 1 88.31 167 VAL B C 1
ATOM 2905 O O . VAL B 1 167 ? -8.008 20.875 -1.095 1 88.31 167 VAL B O 1
ATOM 2908 N N . ASP B 1 168 ? -8.766 22.906 -0.863 1 80.62 168 ASP B N 1
ATOM 2909 C CA . ASP B 1 168 ? -8.625 23.328 -2.254 1 80.62 168 ASP B CA 1
ATOM 2910 C C . ASP B 1 168 ? -7.512 24.359 -2.408 1 80.62 168 ASP B C 1
ATOM 2912 O O . ASP B 1 168 ? -7.273 24.859 -3.508 1 80.62 168 ASP B O 1
ATOM 2916 N N . SER B 1 169 ? -6.875 24.719 -1.338 1 76.62 169 SER B N 1
ATOM 2917 C CA . SER B 1 169 ? -5.898 25.797 -1.424 1 76.62 169 SER B CA 1
ATOM 2918 C C . SER B 1 169 ? -4.516 25.266 -1.788 1 76.62 169 SER B C 1
ATOM 2920 O O . SER B 1 169 ? -3.611 26.047 -2.102 1 76.62 169 SER B O 1
ATOM 2922 N N . PHE B 1 170 ? -4.398 23.938 -1.718 1 79.31 170 PHE B N 1
ATOM 2923 C CA . PHE B 1 170 ? -3.096 23.375 -2.08 1 79.31 170 PHE B CA 1
ATOM 2924 C C . PHE B 1 170 ? -2.814 23.594 -3.564 1 79.31 170 PHE B C 1
ATOM 2926 O O . PHE B 1 170 ? -3.723 23.484 -4.395 1 79.31 170 PHE B O 1
ATOM 2933 N N . GLU B 1 171 ? -1.697 24.156 -3.859 1 66.69 171 GLU B N 1
ATOM 2934 C CA . GLU B 1 171 ? -1.3 24.375 -5.246 1 66.69 171 GLU B CA 1
ATOM 2935 C C . GLU B 1 171 ? -1.121 23.047 -5.984 1 66.69 171 GLU B C 1
ATOM 2937 O O . GLU B 1 171 ? -1.437 22.953 -7.172 1 66.69 171 GLU B O 1
ATOM 2942 N N . GLY B 1 172 ? -0.523 22.156 -5.223 1 59.34 172 GLY B N 1
ATOM 2943 C CA . GLY B 1 172 ? -0.198 20.891 -5.859 1 59.34 172 GLY B CA 1
ATOM 2944 C C . GLY B 1 172 ? -1.423 20.062 -6.211 1 59.34 172 GLY B C 1
ATOM 2945 O O . GLY B 1 172 ? -2.438 20.125 -5.516 1 59.34 172 GLY B O 1
ATOM 2946 N N . LYS B 1 173 ? -1.555 19.734 -7.445 1 55.62 173 LYS B N 1
ATOM 2947 C CA . LYS B 1 173 ? -2.566 18.75 -7.848 1 55.62 173 LYS B CA 1
ATOM 2948 C C . LYS B 1 173 ? -2.459 17.484 -7.02 1 55.62 173 LYS B C 1
ATOM 2950 O O . LYS B 1 173 ? -1.373 17.125 -6.559 1 55.62 173 LYS B O 1
ATOM 2955 N N . PRO B 1 174 ? -3.707 16.812 -6.602 1 52.19 174 PRO B N 1
ATOM 2956 C CA . PRO B 1 174 ? -3.707 15.508 -5.945 1 52.19 174 PRO B CA 1
ATOM 2957 C C . PRO B 1 174 ? -2.787 14.5 -6.633 1 52.19 174 PRO B C 1
ATOM 2959 O O . PRO B 1 174 ? -2.701 14.484 -7.863 1 52.19 174 PRO B O 1
ATOM 2962 N N . GLY B 1 175 ? -2.002 13.633 -5.957 1 58.75 175 GLY B N 1
ATOM 2963 C CA . GLY B 1 175 ? -1.136 12.609 -6.512 1 58.75 175 GLY B CA 1
ATOM 2964 C C . GLY B 1 175 ? 0.299 13.07 -6.688 1 58.75 175 GLY B C 1
ATOM 2965 O O . GLY B 1 175 ? 1.133 12.328 -7.215 1 58.75 175 GLY B O 1
ATOM 2966 N N . HIS B 1 176 ? 0.615 14.188 -5.965 1 69.94 176 HIS B N 1
ATOM 2967 C CA . HIS B 1 176 ? 1.894 14.727 -6.41 1 69.94 176 HIS B CA 1
ATOM 2968 C C . HIS B 1 176 ? 2.994 14.453 -5.395 1 69.94 176 HIS B C 1
ATOM 2970 O O . HIS B 1 176 ? 4.18 14.5 -5.727 1 69.94 176 HIS B O 1
ATOM 2976 N N . PHE B 1 177 ? 2.512 14.039 -4.129 1 91 177 PHE B N 1
ATOM 2977 C CA . PHE B 1 177 ? 3.615 13.641 -3.26 1 91 177 PHE B CA 1
ATOM 2978 C C . PHE B 1 177 ? 4.027 12.203 -3.527 1 91 177 PHE B C 1
ATOM 2980 O O . PHE B 1 177 ? 3.189 11.297 -3.506 1 91 177 PHE B O 1
ATOM 2987 N N . GLU B 1 178 ? 5.145 12.031 -3.814 1 96.19 178 GLU B N 1
ATOM 2988 C CA . GLU B 1 178 ? 5.766 10.719 -3.965 1 96.19 178 GLU B CA 1
ATOM 2989 C C . GLU B 1 178 ? 6.961 10.562 -3.029 1 96.19 178 GLU B C 1
ATOM 2991 O O . GLU B 1 178 ? 7.922 11.328 -3.107 1 96.19 178 GLU B O 1
ATOM 2996 N N . GLY B 1 179 ? 6.891 9.656 -2.139 1 97.56 179 GLY B N 1
ATOM 2997 C CA . GLY B 1 179 ? 7.977 9.484 -1.191 1 97.56 179 GLY B CA 1
ATOM 2998 C C . GLY B 1 179 ? 7.566 8.719 0.053 1 97.56 179 GLY B C 1
ATOM 2999 O O . GLY B 1 179 ? 6.477 8.141 0.102 1 97.56 179 GLY B O 1
ATOM 3000 N N . CYS B 1 180 ? 8.484 8.711 1.015 1 98.5 180 CYS B N 1
ATOM 3001 C CA . CYS B 1 180 ? 8.281 7.91 2.219 1 98.5 180 CYS B CA 1
ATOM 3002 C C . CYS B 1 180 ? 7.875 8.789 3.395 1 98.5 180 CYS B C 1
ATOM 3004 O O . CYS B 1 180 ? 8.383 9.898 3.549 1 98.5 180 CYS B O 1
ATOM 3006 N N . ILE B 1 181 ? 7.016 8.352 4.199 1 98.19 181 ILE B N 1
ATOM 3007 C CA . ILE B 1 181 ? 6.633 8.93 5.484 1 98.19 181 ILE B CA 1
ATOM 3008 C C . ILE B 1 181 ? 6.777 7.883 6.586 1 98.19 181 ILE B C 1
ATOM 3010 O O . ILE B 1 181 ? 6.363 6.734 6.414 1 98.19 181 ILE B O 1
ATOM 3014 N N . LYS B 1 182 ? 7.414 8.242 7.676 1 96.94 182 LYS B N 1
ATOM 3015 C CA . LYS B 1 182 ? 7.574 7.301 8.781 1 96.94 182 LYS B CA 1
ATOM 3016 C C . LYS B 1 182 ? 7.574 8.023 10.125 1 96.94 182 LYS B C 1
ATOM 3018 O O . LYS B 1 182 ? 7.641 9.258 10.172 1 96.94 182 LYS B O 1
ATOM 3023 N N . ASN B 1 183 ? 7.363 7.273 11.219 1 95.44 183 ASN B N 1
ATOM 3024 C CA . ASN B 1 183 ? 7.477 7.754 12.594 1 95.44 183 ASN B CA 1
ATOM 3025 C C . ASN B 1 183 ? 6.465 8.859 12.883 1 95.44 183 ASN B C 1
ATOM 3027 O O . ASN B 1 183 ? 6.797 9.852 13.539 1 95.44 183 ASN B O 1
ATOM 3031 N N . VAL B 1 184 ? 5.332 8.727 12.328 1 93.56 184 VAL B N 1
ATOM 3032 C CA . VAL B 1 184 ? 4.273 9.656 12.688 1 93.56 184 VAL B CA 1
ATOM 3033 C C . VAL B 1 184 ? 3.971 9.547 14.18 1 93.56 184 VAL B C 1
ATOM 3035 O O . VAL B 1 184 ? 3.678 8.453 14.68 1 93.56 184 VAL B O 1
ATOM 3038 N N . ASP B 1 185 ? 4.098 10.68 14.773 1 87.19 185 ASP B N 1
ATOM 3039 C CA . ASP B 1 185 ? 3.906 10.719 16.219 1 87.19 185 ASP B CA 1
ATOM 3040 C C . ASP B 1 185 ? 2.451 10.445 16.594 1 87.19 185 ASP B C 1
ATOM 3042 O O . ASP B 1 185 ? 1.544 11.133 16.125 1 87.19 185 ASP B O 1
ATOM 3046 N N . ASN B 1 186 ? 2.221 9.523 17.406 1 73.94 186 ASN B N 1
ATOM 3047 C CA . ASN B 1 186 ? 0.874 9.156 17.828 1 73.94 186 ASN B CA 1
ATOM 3048 C C . ASN B 1 186 ? 0.675 9.367 19.328 1 73.94 186 ASN B C 1
ATOM 3050 O O . ASN B 1 186 ? -0.244 8.805 19.922 1 73.94 186 ASN B O 1
ATOM 3054 N N . THR B 1 187 ? 1.547 10.125 19.859 1 71.75 187 THR B N 1
ATOM 3055 C CA . THR B 1 187 ? 1.531 10.328 21.312 1 71.75 187 THR B CA 1
ATOM 3056 C C . THR B 1 187 ? 0.256 11.047 21.734 1 71.75 187 THR B C 1
ATOM 3058 O O . THR B 1 187 ? -0.26 10.812 22.828 1 71.75 187 THR B O 1
ATOM 3061 N N . ALA B 1 188 ? -0.198 11.992 20.859 1 65.81 188 ALA B N 1
ATOM 3062 C CA . ALA B 1 188 ? -1.451 12.664 21.188 1 65.81 188 ALA B CA 1
ATOM 3063 C C . ALA B 1 188 ? -2.619 11.68 21.188 1 65.81 188 ALA B C 1
ATOM 3065 O O . ALA B 1 188 ? -3.666 11.953 21.781 1 65.81 188 ALA B O 1
ATOM 3066 N N . GLY B 1 189 ? -2.395 10.555 20.594 1 72.44 189 GLY B N 1
ATOM 3067 C CA . GLY B 1 189 ? -3.406 9.516 20.578 1 72.44 189 GLY B CA 1
ATOM 3068 C C . GLY B 1 189 ? -4.156 9.438 19.266 1 72.44 189 GLY B C 1
ATOM 3069 O O . GLY B 1 189 ? -4.57 10.461 18.719 1 72.44 189 GLY B O 1
ATOM 3070 N N . ILE B 1 190 ? -4.152 8.367 18.672 1 76.62 190 ILE B N 1
ATOM 3071 C CA . ILE B 1 190 ? -4.984 8.055 17.516 1 76.62 190 ILE B CA 1
ATOM 3072 C C . ILE B 1 190 ? -6.082 7.074 17.906 1 76.62 190 ILE B C 1
ATOM 3074 O O . ILE B 1 190 ? -5.844 6.16 18.703 1 76.62 190 ILE B O 1
ATOM 3078 N N . LEU B 1 191 ? -7.277 7.395 17.453 1 79.06 191 LEU B N 1
ATOM 3079 C CA . LEU B 1 191 ? -8.422 6.555 17.797 1 79.06 191 LEU B CA 1
ATOM 3080 C C . LEU B 1 191 ? -8.688 5.531 16.703 1 79.06 191 LEU B C 1
ATOM 3082 O O . LEU B 1 191 ? -9.383 4.539 16.938 1 79.06 191 LEU B O 1
ATOM 3086 N N . THR B 1 192 ? -8.242 5.766 15.562 1 84.75 192 THR B N 1
ATOM 3087 C CA . THR B 1 192 ? -8.391 4.84 14.445 1 84.75 192 THR B CA 1
ATOM 3088 C C . THR B 1 192 ? -7.039 4.539 13.812 1 84.75 192 THR B C 1
ATOM 3090 O O . THR B 1 192 ? -6.176 5.41 13.734 1 84.75 192 THR B O 1
ATOM 3093 N N . LEU B 1 193 ? -6.918 3.355 13.297 1 86.5 193 LEU B N 1
ATOM 3094 C CA . LEU B 1 193 ? -5.691 2.977 12.602 1 86.5 193 LEU B CA 1
ATOM 3095 C C . LEU B 1 193 ? -5.594 3.676 11.25 1 86.5 193 LEU B C 1
ATOM 3097 O O . LEU B 1 193 ? -6.613 3.99 10.633 1 86.5 193 LEU B O 1
ATOM 3101 N N . PRO B 1 194 ? -4.383 3.912 10.875 1 92.5 194 PRO B N 1
ATOM 3102 C CA . PRO B 1 194 ? -4.211 4.512 9.555 1 92.5 194 PRO B CA 1
ATOM 3103 C C . PRO B 1 194 ? -4.785 3.643 8.438 1 92.5 194 PRO B C 1
ATOM 3105 O O . PRO B 1 194 ? -4.652 2.416 8.477 1 92.5 194 PRO B O 1
ATOM 3108 N N . LYS B 1 195 ? -5.426 4.262 7.512 1 94.38 195 LYS B N 1
ATOM 3109 C CA . LYS B 1 195 ? -5.891 3.633 6.281 1 94.38 195 LYS B CA 1
ATOM 3110 C C . LYS B 1 195 ? -4.953 3.947 5.117 1 94.38 195 LYS B C 1
ATOM 3112 O O . LYS B 1 195 ? -4.668 5.113 4.84 1 94.38 195 LYS B O 1
ATOM 3117 N N . TYR B 1 196 ? -4.5 2.936 4.457 1 95.94 196 TYR B N 1
ATOM 3118 C CA . TYR B 1 196 ? -3.473 3.08 3.432 1 95.94 196 TYR B CA 1
ATOM 3119 C C . TYR B 1 196 ? -4.062 2.893 2.039 1 95.94 196 TYR B C 1
ATOM 3121 O O . TYR B 1 196 ? -4.738 1.896 1.772 1 95.94 196 TYR B O 1
ATOM 3129 N N . THR B 1 197 ? -3.881 3.824 1.144 1 96.31 197 THR B N 1
ATOM 3130 C CA . THR B 1 197 ? -4.297 3.77 -0.253 1 96.31 197 THR B CA 1
ATOM 3131 C C . THR B 1 197 ? -3.139 4.133 -1.178 1 96.31 197 THR B C 1
ATOM 3133 O O . THR B 1 197 ? -2.588 5.23 -1.09 1 96.31 197 THR B O 1
ATOM 3136 N N . GLY B 1 198 ? -2.816 3.195 -2.107 1 96.06 198 GLY B N 1
ATOM 3137 C CA . GLY B 1 198 ? -1.743 3.49 -3.043 1 96.06 198 GLY B CA 1
ATOM 3138 C C . GLY B 1 198 ? -0.393 3.65 -2.371 1 96.06 198 GLY B C 1
ATOM 3139 O O . GLY B 1 198 ? 0.249 4.695 -2.494 1 96.06 198 GLY B O 1
ATOM 3140 N N . VAL B 1 199 ? 0.009 2.637 -1.687 1 97.44 199 VAL B N 1
ATOM 3141 C CA . VAL B 1 199 ? 1.243 2.736 -0.914 1 97.44 199 VAL B CA 1
ATOM 3142 C C . VAL B 1 199 ? 2.129 1.524 -1.196 1 97.44 199 VAL B C 1
ATOM 3144 O O . VAL B 1 199 ? 1.671 0.535 -1.773 1 97.44 199 VAL B O 1
ATOM 3147 N N . SER B 1 200 ? 3.371 1.647 -0.874 1 97.19 200 SER B N 1
ATOM 3148 C CA . SER B 1 200 ? 4.375 0.588 -0.9 1 97.19 200 SER B CA 1
ATOM 3149 C C . SER B 1 200 ? 5.203 0.581 0.38 1 97.19 200 SER B C 1
ATOM 3151 O O . SER B 1 200 ? 5.086 1.485 1.208 1 97.19 200 SER B O 1
ATOM 3153 N N . GLU B 1 201 ? 5.934 -0.489 0.522 1 95.56 201 GLU B N 1
ATOM 3154 C CA . GLU B 1 201 ? 6.945 -0.471 1.576 1 95.56 201 GLU B CA 1
ATOM 3155 C C . GLU B 1 201 ? 8.023 0.571 1.291 1 95.56 201 GLU B C 1
ATOM 3157 O O . GLU B 1 201 ? 8.453 0.731 0.146 1 95.56 201 GLU B O 1
ATOM 3162 N N . CYS B 1 202 ? 8.25 1.28 2.352 1 92.44 202 CYS B N 1
ATOM 3163 C CA . CYS B 1 202 ? 9.336 2.242 2.205 1 92.44 202 CYS B CA 1
ATOM 3164 C C . CYS B 1 202 ? 10.695 1.552 2.283 1 92.44 202 CYS B C 1
ATOM 3166 O O . CYS B 1 202 ? 10.945 0.771 3.203 1 92.44 202 CYS B O 1
ATOM 3168 N N . GLU B 1 203 ? 11.492 1.429 1.224 1 76.62 203 GLU B N 1
ATOM 3169 C CA . GLU B 1 203 ? 12.805 0.788 1.182 1 76.62 203 GLU B CA 1
ATOM 3170 C C . GLU B 1 203 ? 13.883 1.694 1.772 1 76.62 203 GLU B C 1
ATOM 3172 O O . GLU B 1 203 ? 13.781 2.92 1.688 1 76.62 203 GLU B O 1
#

Foldseek 3Di:
DPPPPPPPPPPPPPPPVVPPPDDCDAQQAPFFWWFALDLAFKKKFQFAPFFLAAWDKKKWKWFALFQWFWFKKFDQLVQLWIWGWMRHRQWIKIWTDGDVDTDIGTQVPDRHNPRDMKMWMWHDYQQFIWIAINNRTRDGGRGHRHRRRRRTMMMGGFDHPSSCVRPPPGPDRRSRTGTTMHNTDQVSHGPDGMDGDRIDGHD/DPPPPPPPPPPPPPPPVVPPPDDCDAQQAPFFWWFALDLAFKKKFQFAPFFQAQWDKKKWKWFALFQWFWFKKFDQLVQLWIWGWMRHRQWIKIWTDGDVDTDIGTQVPDRHNPRDMKMWMWTHYQQWIWIAINNRTRDGGRGDRHRRRRRTMMMGGFDHPSSCVRPPPGPDRRSRTGTTMHNTDQVSHGPDGMDGDRIDGHD